Protein AF-A0A1C6C360-F1 (afdb_monomer)

Foldseek 3Di:
DDDDDDDDDDDPDPDPDPDDADDAWEWEADPQKTKTFDAPFFKKKKWFAAPVRHTDDIDMFGDDRRMTIDRHPPVRPPGWMWMATRPVRDIHTYDYDDDPDDDDDDDDDDDDDDDDDDDDPDDPDPPDDPDPLQFPLCVDPVCQQFWKWFWADWDWDADPNAIWIFTWTCGRLDTDTDTAHQQAAECWDFQVVPVRHRGGPVPDFGGWIWTWHADPSNNYTDHIHGFADDDLADQQPDPDDCDQQSRRGTIQDDDPPDATAARDFWPDADALAHKYKGKAWFPDQDPFWTWGGTSQQAPVGIYIFGEDQSAWEKEFESVVRRRIDTDTSVPDDADDDPVQADPRNGGDPPDDDWTKMWIFIDHSRHTRYIYIYGDNRD

Secondary structure (DSSP, 8-state):
--PPP-----------S----PPPEEEEEETTEEEEE-TT--EEEEEEE-TTS-EEEEEEEE-BTTEEEEE--GGGTTSEEEEEETTT--EEEEEEPP-------------PPPP-PPPP-PPP-------TTS-TT-SSHHHHHT-EEEEEEEEEEEETTEEEEEEEEEETTEEEEEEEETT-BBS---STTGGGTT-BGGG--TT-EEEEEE-TTSSSEEEEEEEE---SS-TTTSS----SS-TTTS-----SSS---EEPPTTPPPPTTSEEEEEEEEEEE-SSEEEEE-TT-BTTSEEEEE--TT-EEEEEEGGGTTEEEEE-GGG------GGGB-TTSBB-TTS-----EEEEEEETTEEEEEEEEE-TT-

Mean predicted aligned error: 16.75 Å

Structure (mmCIF, N/CA/C/O backbone):
data_AF-A0A1C6C360-F1
#
_entry.id   AF-A0A1C6C360-F1
#
loop_
_atom_site.group_PDB
_atom_site.id
_atom_site.type_symbol
_atom_site.label_atom_id
_atom_site.label_alt_id
_atom_site.label_comp_id
_atom_site.label_asym_id
_atom_site.label_entity_id
_atom_site.label_seq_id
_atom_site.pdbx_PDB_ins_code
_atom_site.Cartn_x
_atom_site.Cartn_y
_atom_site.Cartn_z
_atom_site.occupancy
_atom_site.B_iso_or_equiv
_atom_site.auth_seq_id
_atom_site.auth_comp_id
_atom_site.auth_asym_id
_atom_site.auth_atom_id
_atom_site.pdbx_PDB_model_num
ATOM 1 N N . MET A 1 1 ? -12.138 18.941 37.098 1.00 33.91 1 MET A N 1
ATOM 2 C CA . MET A 1 1 ? -11.218 17.928 37.664 1.00 33.91 1 MET A CA 1
ATOM 3 C C . MET A 1 1 ? -11.818 16.548 37.425 1.00 33.91 1 MET A C 1
ATOM 5 O O . MET A 1 1 ? -12.721 16.158 38.151 1.00 33.91 1 MET A O 1
ATOM 9 N N . LYS A 1 2 ? -11.411 15.853 36.357 1.00 26.45 2 LYS A N 1
ATOM 10 C CA . LYS A 1 2 ? -11.936 14.525 35.997 1.00 26.45 2 LYS A CA 1
ATOM 11 C C . LYS A 1 2 ? -10.769 13.562 35.793 1.00 26.45 2 LYS A C 1
ATOM 13 O O . LYS A 1 2 ? -9.754 13.923 35.205 1.00 26.45 2 LYS A O 1
ATOM 18 N N . LYS A 1 3 ? -10.905 12.396 36.421 1.00 27.36 3 LYS A N 1
ATOM 19 C CA . LYS A 1 3 ? -9.877 11.376 36.612 1.00 27.36 3 LYS A CA 1
ATOM 20 C C . LYS A 1 3 ? -9.583 10.643 35.300 1.00 27.36 3 LYS A C 1
ATOM 22 O O . LYS A 1 3 ? -10.490 10.328 34.541 1.00 27.36 3 LYS A O 1
ATOM 27 N N . LYS A 1 4 ? -8.289 10.403 35.104 1.00 28.84 4 LYS A N 1
ATOM 28 C CA . LYS A 1 4 ? -7.637 9.683 34.010 1.00 28.84 4 LYS A CA 1
ATOM 29 C C . LYS A 1 4 ? -8.070 8.213 33.987 1.00 28.84 4 LYS A C 1
ATOM 31 O O . LYS A 1 4 ? -8.071 7.574 35.037 1.00 28.84 4 LYS A O 1
ATOM 36 N N . ILE A 1 5 ? -8.356 7.686 32.801 1.00 27.94 5 ILE A N 1
ATOM 37 C CA . ILE A 1 5 ? -8.401 6.247 32.530 1.00 27.94 5 ILE A CA 1
ATOM 38 C C . ILE A 1 5 ? -7.098 5.915 31.801 1.00 27.94 5 ILE A C 1
ATOM 40 O O . ILE A 1 5 ? -6.815 6.475 30.748 1.00 27.94 5 ILE A O 1
ATOM 44 N N . ILE A 1 6 ? -6.275 5.070 32.419 1.00 30.28 6 ILE A N 1
ATOM 45 C CA . ILE A 1 6 ? -5.032 4.538 31.854 1.00 30.28 6 ILE A CA 1
ATOM 46 C C . ILE A 1 6 ? -5.375 3.142 31.331 1.00 30.28 6 ILE A C 1
ATOM 48 O O . ILE A 1 6 ? -5.663 2.250 32.129 1.00 30.28 6 ILE A O 1
ATOM 52 N N . ALA A 1 7 ? -5.379 2.968 30.010 1.00 25.70 7 ALA A N 1
ATOM 53 C CA . ALA A 1 7 ? -5.436 1.664 29.360 1.00 25.70 7 ALA A CA 1
ATOM 54 C C . ALA A 1 7 ? -3.995 1.187 29.124 1.00 25.70 7 ALA A C 1
ATOM 56 O O . ALA A 1 7 ? -3.229 1.835 28.415 1.00 25.70 7 ALA A O 1
ATOM 57 N N . ILE A 1 8 ? -3.608 0.096 29.785 1.00 26.88 8 ILE A N 1
ATOM 58 C CA . ILE A 1 8 ? -2.313 -0.566 29.606 1.00 26.88 8 ILE A CA 1
ATOM 59 C C . ILE A 1 8 ? -2.527 -1.677 28.576 1.00 26.88 8 ILE A C 1
ATOM 61 O O . ILE A 1 8 ? -3.134 -2.698 28.889 1.00 26.88 8 ILE A O 1
ATOM 65 N N . THR A 1 9 ? -2.047 -1.468 27.353 1.00 26.58 9 THR A N 1
ATOM 66 C CA . THR A 1 9 ? -1.969 -2.499 26.311 1.00 26.58 9 THR A CA 1
ATOM 67 C C . THR A 1 9 ? -0.642 -3.236 26.475 1.00 26.58 9 THR A C 1
ATOM 69 O O . THR A 1 9 ? 0.420 -2.626 26.355 1.00 26.58 9 THR A O 1
ATOM 72 N N . LEU A 1 10 ? -0.676 -4.535 26.777 1.00 24.75 10 LEU A N 1
ATOM 73 C CA . LEU A 1 10 ? 0.523 -5.374 26.832 1.00 24.75 10 LEU A CA 1
ATOM 74 C C . LEU A 1 10 ? 0.644 -6.168 25.545 1.00 24.75 10 LEU A C 1
ATOM 76 O O . LEU A 1 10 ? -0.085 -7.130 25.318 1.00 24.75 10 LEU A O 1
ATOM 80 N N . ALA A 1 11 ? 1.586 -5.740 24.714 1.00 28.45 11 ALA A N 1
ATOM 81 C CA . ALA A 1 11 ? 2.107 -6.532 23.621 1.00 28.45 11 ALA A CA 1
ATOM 82 C C . ALA A 1 11 ? 3.007 -7.633 24.203 1.00 28.45 11 ALA A C 1
ATOM 84 O O . ALA A 1 11 ? 4.053 -7.345 24.787 1.00 28.45 11 ALA A O 1
ATOM 85 N N . VAL A 1 12 ? 2.608 -8.893 24.040 1.00 26.02 12 VAL A N 1
ATOM 86 C CA . VAL A 1 12 ? 3.508 -10.036 24.206 1.00 26.02 12 VAL A CA 1
ATOM 87 C C . VAL A 1 12 ? 4.309 -10.153 22.911 1.00 26.02 12 VAL A C 1
ATOM 89 O O . VAL A 1 12 ? 3.869 -10.776 21.950 1.00 26.02 12 VAL A O 1
ATOM 92 N N . SER A 1 13 ? 5.467 -9.494 22.852 1.00 28.50 13 SER A N 1
ATOM 93 C CA . SER A 1 13 ? 6.458 -9.753 21.812 1.00 28.50 13 SER A CA 1
ATOM 94 C C . SER A 1 13 ? 7.176 -11.063 22.130 1.00 28.50 13 SER A C 1
ATOM 96 O O . SER A 1 13 ? 7.694 -11.264 23.230 1.00 28.50 13 SER A O 1
ATOM 98 N N . ALA A 1 14 ? 7.203 -11.977 21.160 1.00 29.33 14 ALA A N 1
ATOM 99 C CA . ALA A 1 14 ? 8.062 -13.148 21.203 1.00 29.33 14 ALA A CA 1
ATOM 100 C C . ALA A 1 14 ? 9.525 -12.680 21.137 1.00 29.33 14 ALA A C 1
ATOM 102 O O . ALA A 1 14 ? 10.072 -12.446 20.062 1.00 29.33 14 ALA A O 1
ATOM 103 N N . MET A 1 15 ? 10.163 -12.511 22.295 1.00 26.41 15 MET A N 1
ATOM 104 C CA . MET A 1 15 ? 11.615 -12.439 22.362 1.00 26.41 15 MET A CA 1
ATOM 105 C C . MET A 1 15 ? 12.161 -13.846 22.110 1.00 26.41 15 MET A C 1
ATOM 107 O O . MET A 1 15 ? 12.119 -14.701 22.992 1.00 26.41 15 MET A O 1
ATOM 111 N N . MET A 1 16 ? 12.711 -14.083 20.916 1.00 29.02 16 MET A N 1
ATOM 112 C CA . MET A 1 16 ? 13.796 -15.053 20.772 1.00 29.02 16 MET A CA 1
ATOM 113 C C . MET A 1 16 ? 15.040 -14.454 21.430 1.00 29.02 16 MET A C 1
ATOM 115 O O . MET A 1 16 ? 15.924 -13.899 20.788 1.00 29.02 16 MET A O 1
ATOM 119 N N . SER A 1 17 ? 15.082 -14.528 22.749 1.00 23.83 17 SER A N 1
ATOM 120 C CA . SER A 1 17 ? 16.317 -14.506 23.510 1.00 23.83 17 SER A CA 1
ATOM 121 C C . SER A 1 17 ? 16.295 -15.769 24.353 1.00 23.83 17 SER A C 1
ATOM 123 O O . SER A 1 17 ? 15.242 -16.234 24.779 1.00 23.83 17 SER A O 1
ATOM 125 N N . THR A 1 18 ? 17.445 -16.402 24.523 1.00 30.30 18 THR A N 1
ATOM 126 C CA . THR A 1 18 ? 17.616 -17.524 25.443 1.00 30.30 18 THR A CA 1
ATOM 127 C C . THR A 1 18 ? 17.291 -17.042 26.857 1.00 30.30 18 THR A C 1
ATOM 129 O O . THR A 1 18 ? 18.167 -16.541 27.561 1.00 30.30 18 THR A O 1
ATOM 132 N N . VAL A 1 19 ? 16.021 -17.124 27.250 1.00 28.88 19 VAL A N 1
ATOM 133 C CA . VAL A 1 19 ? 15.575 -16.808 28.603 1.00 28.88 19 VAL A CA 1
ATOM 134 C C . VAL A 1 19 ? 15.805 -18.063 29.428 1.00 28.88 19 VAL A C 1
ATOM 136 O O . VAL A 1 19 ? 15.285 -19.132 29.106 1.00 28.88 19 VAL A O 1
ATOM 139 N N . ALA A 1 20 ? 16.632 -17.950 30.464 1.00 27.23 20 ALA A N 1
ATOM 140 C CA . ALA A 1 20 ? 16.689 -18.948 31.519 1.00 27.23 20 ALA A CA 1
ATOM 141 C C . ALA A 1 20 ? 15.250 -19.279 31.945 1.00 27.23 20 ALA A C 1
ATOM 143 O O . ALA A 1 20 ? 14.464 -18.358 32.162 1.00 27.23 20 ALA A O 1
ATOM 144 N N . PHE A 1 21 ? 14.895 -20.566 31.993 1.00 31.64 21 PHE A N 1
ATOM 145 C CA . PHE A 1 21 ? 13.559 -21.009 32.388 1.00 31.64 21 PHE A CA 1
ATOM 146 C C . PHE A 1 21 ? 13.194 -20.372 33.735 1.00 31.64 21 PHE A C 1
ATOM 148 O O . PHE A 1 21 ? 13.764 -20.727 34.767 1.00 31.64 21 PHE A O 1
ATOM 155 N N . ALA A 1 22 ? 12.283 -19.398 33.706 1.00 45.50 22 ALA A N 1
ATOM 156 C CA . ALA A 1 22 ? 11.662 -18.860 34.903 1.00 45.50 22 ALA A CA 1
ATOM 157 C C . ALA A 1 22 ? 10.884 -19.994 35.588 1.00 45.50 22 ALA A C 1
ATOM 159 O O . ALA A 1 22 ? 10.289 -20.832 34.909 1.00 45.50 22 ALA A O 1
ATOM 160 N N . GLU A 1 23 ? 10.913 -20.035 36.922 1.00 60.59 23 GLU A N 1
ATOM 161 C CA . GLU A 1 23 ? 10.151 -20.999 37.725 1.00 60.59 23 GLU A CA 1
ATOM 162 C C . GLU A 1 23 ? 8.687 -21.048 37.266 1.00 60.59 23 GLU A C 1
ATOM 164 O O . GLU A 1 23 ? 8.033 -20.008 37.166 1.00 60.59 23 GLU A O 1
ATOM 169 N N . ASN A 1 24 ? 8.171 -22.248 36.982 1.00 76.19 24 ASN A N 1
ATOM 170 C CA . ASN A 1 24 ? 6.762 -22.431 36.641 1.00 76.19 24 ASN A CA 1
ATOM 171 C C . ASN A 1 24 ? 5.863 -21.989 37.806 1.00 76.19 24 ASN A C 1
ATOM 173 O O . ASN A 1 24 ? 6.217 -22.142 38.975 1.00 76.19 24 ASN A O 1
ATOM 177 N N . ILE A 1 25 ? 4.669 -21.483 37.490 1.00 81.62 25 ILE A N 1
ATOM 178 C CA . ILE A 1 25 ? 3.665 -21.174 38.513 1.00 81.62 25 ILE A CA 1
ATOM 179 C C . ILE A 1 25 ? 3.057 -22.490 38.991 1.00 81.62 25 ILE A C 1
ATOM 181 O O . ILE A 1 25 ? 2.528 -23.248 38.179 1.00 81.62 25 ILE A O 1
ATOM 185 N N . ASN A 1 26 ? 3.070 -22.725 40.302 1.00 81.94 26 ASN A N 1
ATOM 186 C CA . ASN A 1 26 ? 2.235 -23.752 40.918 1.00 81.94 26 ASN A CA 1
ATOM 187 C C . ASN A 1 26 ? 0.860 -23.150 41.195 1.00 81.94 26 ASN A C 1
ATOM 189 O O . ASN A 1 26 ? 0.739 -22.216 41.990 1.00 81.94 26 ASN A O 1
ATOM 193 N N . ALA A 1 27 ? -0.161 -23.666 40.522 1.00 83.75 27 ALA A N 1
ATOM 194 C CA . ALA A 1 27 ? -1.528 -23.190 40.661 1.00 83.75 27 ALA A CA 1
ATOM 195 C C . ALA A 1 27 ? -2.458 -24.305 41.138 1.00 83.75 27 ALA A C 1
ATOM 197 O O . ALA A 1 27 ? -2.252 -25.483 40.842 1.00 83.75 27 ALA A O 1
ATOM 198 N N . ASN A 1 28 ? -3.512 -23.909 41.844 1.00 82.38 28 ASN A N 1
ATOM 199 C CA . ASN A 1 28 ? -4.621 -24.779 42.204 1.00 82.38 28 ASN A CA 1
ATOM 200 C C . ASN A 1 28 ? -5.818 -24.486 41.293 1.00 82.38 28 ASN A C 1
ATOM 202 O O . ASN A 1 28 ? -6.042 -23.334 40.924 1.00 82.38 28 ASN A O 1
ATOM 206 N N . TYR A 1 29 ? -6.588 -25.509 40.934 1.00 82.69 29 TYR A N 1
ATOM 207 C CA . TYR A 1 29 ? -7.739 -25.374 40.048 1.00 82.69 29 TYR A CA 1
ATOM 208 C C . TYR A 1 29 ? -8.991 -25.957 40.710 1.00 82.69 29 TYR A C 1
ATOM 210 O O . TYR A 1 29 ? -9.235 -27.160 40.645 1.00 82.69 29 TYR A O 1
ATOM 218 N N . THR A 1 30 ? -9.832 -25.098 41.289 1.00 78.00 30 THR A N 1
ATOM 219 C CA . THR A 1 30 ? -11.061 -25.508 41.993 1.00 78.00 30 THR A CA 1
ATOM 220 C C . THR A 1 30 ? -12.264 -24.809 41.376 1.00 78.00 30 THR A C 1
ATOM 222 O O . THR A 1 30 ? -12.241 -23.600 41.192 1.00 78.00 30 THR A O 1
ATOM 225 N N . ASP A 1 31 ? -13.321 -25.551 41.035 1.00 74.50 31 ASP A N 1
ATOM 226 C CA . ASP A 1 31 ? -14.5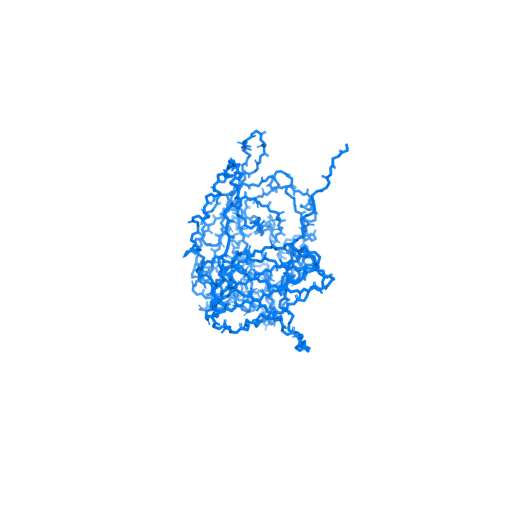88 -24.991 40.528 1.00 74.50 31 ASP A CA 1
ATOM 227 C C . ASP A 1 31 ? -14.456 -23.988 39.361 1.00 74.50 31 ASP A C 1
ATOM 229 O O . ASP A 1 31 ? -15.271 -23.082 39.205 1.00 74.50 31 ASP A O 1
ATOM 233 N N . ASN A 1 32 ? -13.484 -24.223 38.469 1.00 75.06 32 ASN A N 1
ATOM 234 C CA . ASN A 1 32 ? -13.145 -23.379 37.304 1.00 75.06 32 ASN A CA 1
ATOM 235 C C . ASN A 1 32 ? -12.357 -22.109 37.625 1.00 75.06 32 ASN A C 1
ATOM 237 O O . ASN A 1 32 ? -12.032 -21.333 36.733 1.00 75.06 32 ASN A O 1
ATOM 241 N N . VAL A 1 33 ? -11.957 -21.958 38.881 1.00 81.94 33 VAL A N 1
ATOM 242 C CA . VAL A 1 33 ? -11.078 -20.893 39.330 1.00 81.94 33 VAL A CA 1
ATOM 243 C C . VAL A 1 33 ? -9.649 -21.418 39.401 1.00 81.94 33 VAL A C 1
ATOM 245 O O . VAL A 1 33 ? -9.340 -22.323 40.178 1.00 81.94 33 VAL A O 1
ATOM 248 N N . LEU A 1 34 ? -8.778 -20.837 38.580 1.00 87.50 34 LEU A N 1
ATOM 249 C CA . LEU A 1 34 ? -7.336 -21.012 38.670 1.00 87.50 34 LEU A CA 1
ATOM 250 C C . LEU A 1 34 ? -6.779 -20.016 39.690 1.00 87.50 34 LEU A C 1
ATOM 252 O O . LEU A 1 34 ? -6.812 -18.804 39.464 1.00 87.50 34 LEU A O 1
ATOM 256 N N . SER A 1 35 ? -6.237 -20.538 40.784 1.00 87.75 35 SER A N 1
ATOM 257 C CA . SER A 1 35 ? -5.687 -19.757 41.888 1.00 87.75 35 SER A CA 1
ATOM 258 C C . SER A 1 35 ? -4.179 -19.928 41.979 1.00 87.75 35 SER A C 1
ATOM 260 O O . SER A 1 35 ? -3.679 -21.053 42.016 1.00 87.75 35 SER A O 1
ATOM 262 N N . PHE A 1 36 ? -3.447 -18.820 42.041 1.00 89.94 36 PHE A N 1
ATOM 263 C CA . PHE A 1 36 ? -1.994 -18.832 42.197 1.00 89.94 36 PHE A CA 1
ATOM 264 C C . PHE A 1 36 ? -1.493 -17.573 42.901 1.00 89.94 36 PHE A C 1
ATOM 266 O O . PHE A 1 36 ? -2.123 -16.516 42.845 1.00 89.94 36 PHE A O 1
ATOM 273 N N . GLU A 1 37 ? -0.334 -17.689 43.542 1.00 88.50 37 GLU A N 1
ATOM 274 C CA . GLU A 1 37 ? 0.309 -16.580 44.240 1.00 88.50 37 GLU A CA 1
ATOM 275 C C . GLU A 1 37 ? 1.500 -16.060 43.440 1.00 88.50 37 GLU A C 1
ATOM 277 O O . GLU A 1 37 ? 2.360 -16.823 43.003 1.00 88.50 37 GLU A O 1
ATOM 282 N N . GLN A 1 38 ? 1.585 -14.742 43.293 1.00 86.62 38 GLN A N 1
ATOM 283 C CA . GLN A 1 38 ? 2.778 -14.074 42.796 1.00 86.62 38 GLN A CA 1
ATOM 284 C C . GLN A 1 38 ? 2.936 -12.746 43.533 1.00 86.62 38 GLN A C 1
ATOM 286 O O . GLN A 1 38 ? 2.276 -11.750 43.236 1.00 86.62 38 GLN A O 1
ATOM 291 N N . LYS A 1 39 ? 3.830 -12.742 44.526 1.00 83.12 39 LYS A N 1
ATOM 292 C CA . LYS A 1 39 ? 4.158 -11.536 45.292 1.00 83.12 39 LYS A CA 1
ATOM 293 C C . LYS A 1 39 ? 4.744 -10.469 44.370 1.00 83.12 39 LYS A C 1
ATOM 295 O O . LYS A 1 39 ? 5.393 -10.787 43.376 1.00 83.12 39 LYS A O 1
ATOM 300 N N . ASP A 1 40 ? 4.481 -9.215 44.721 1.00 82.25 40 ASP A N 1
ATOM 301 C CA . ASP A 1 40 ? 4.881 -8.011 43.987 1.00 82.25 40 ASP A CA 1
ATOM 302 C C . ASP A 1 40 ? 4.222 -7.798 42.617 1.00 82.25 40 ASP A C 1
ATOM 304 O O . ASP A 1 40 ? 4.483 -6.764 41.997 1.00 82.25 40 ASP A O 1
ATOM 308 N N . GLU A 1 41 ? 3.321 -8.682 42.188 1.00 82.88 41 GLU A N 1
ATOM 309 C CA . GLU A 1 41 ? 2.474 -8.520 41.006 1.00 82.88 41 GLU A CA 1
ATOM 310 C C . GLU A 1 41 ? 1.053 -8.125 41.401 1.00 82.88 41 GLU A C 1
ATOM 312 O O . GLU A 1 41 ? 0.551 -8.518 42.449 1.00 82.88 41 GLU A O 1
ATOM 317 N N . ASN A 1 42 ? 0.405 -7.319 40.563 1.00 80.44 42 ASN A N 1
ATOM 318 C CA . ASN A 1 42 ? -0.942 -6.808 40.832 1.00 80.44 42 ASN A CA 1
ATOM 319 C C . ASN A 1 42 ? -1.931 -7.022 39.684 1.00 80.44 42 ASN A C 1
ATOM 321 O O . ASN A 1 42 ? -3.144 -6.952 39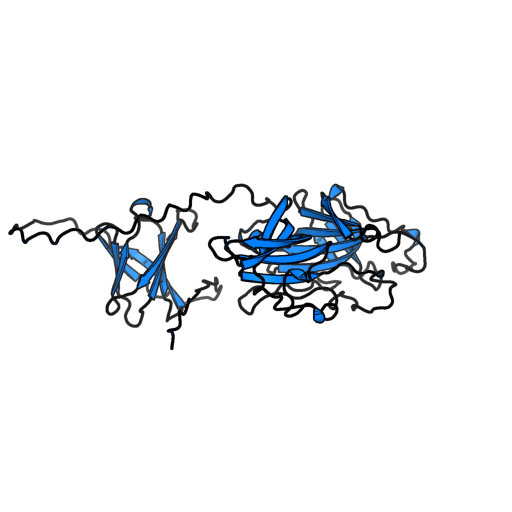.893 1.00 80.44 42 ASN A O 1
ATOM 325 N N . ILE A 1 43 ? -1.426 -7.261 38.474 1.00 82.62 43 ILE A N 1
ATOM 326 C CA . ILE A 1 43 ? -2.225 -7.539 37.286 1.00 82.62 43 ILE A CA 1
ATOM 327 C C . ILE A 1 43 ? -1.563 -8.694 36.536 1.00 82.62 43 ILE A C 1
ATOM 329 O O . ILE A 1 43 ? -0.350 -8.684 36.315 1.00 82.62 43 ILE A O 1
ATOM 333 N N . ALA A 1 44 ? -2.373 -9.657 36.114 1.00 84.50 44 ALA A N 1
ATOM 334 C CA . ALA A 1 44 ? -1.947 -10.782 35.302 1.00 84.50 44 ALA A CA 1
ATOM 335 C C . ALA A 1 44 ? -2.929 -11.005 34.149 1.00 84.50 44 ALA A C 1
ATOM 337 O O . ALA A 1 44 ? -4.137 -10.829 34.308 1.00 84.50 44 ALA A O 1
ATOM 338 N N . VAL A 1 45 ? -2.418 -11.413 32.993 1.00 87.62 45 VAL A N 1
ATOM 339 C CA . VAL A 1 45 ? -3.219 -11.875 31.857 1.00 87.62 45 VAL A CA 1
ATOM 340 C C . VAL A 1 45 ? -3.095 -13.390 31.793 1.00 87.62 45 VAL A C 1
ATOM 342 O O . VAL A 1 45 ? -2.003 -13.915 31.581 1.00 87.62 45 VAL A O 1
ATOM 345 N N . VAL A 1 46 ? -4.206 -14.095 31.987 1.00 88.19 46 VAL A N 1
ATOM 346 C CA . VAL A 1 46 ? -4.254 -15.562 31.944 1.00 88.19 46 VAL A CA 1
ATOM 347 C C . VAL A 1 46 ? -4.776 -15.977 30.579 1.00 88.19 46 VAL A C 1
ATOM 349 O O . VAL A 1 46 ? -5.853 -15.543 30.177 1.00 88.19 46 VAL A O 1
ATOM 352 N N . SER A 1 47 ? -3.994 -16.787 29.866 1.00 89.06 47 SER A N 1
ATOM 353 C CA . SER A 1 47 ? -4.272 -17.201 28.489 1.00 89.06 47 SER A CA 1
ATOM 354 C C . SER A 1 47 ? -4.245 -18.721 28.346 1.00 89.06 47 SER A C 1
ATOM 356 O O . SER A 1 47 ? -3.284 -19.354 28.789 1.00 89.06 47 SER A O 1
ATOM 358 N N . CYS A 1 48 ? -5.258 -19.295 27.695 1.00 85.94 48 CYS A N 1
ATOM 359 C CA . CYS A 1 48 ? -5.369 -20.732 27.429 1.00 85.94 48 CYS A CA 1
ATOM 360 C C . CYS A 1 48 ? -5.204 -21.024 25.934 1.00 85.94 48 CYS A C 1
ATOM 362 O O . CYS A 1 48 ? -5.745 -20.303 25.089 1.00 85.94 48 CYS A O 1
ATOM 364 N N . TYR A 1 49 ? -4.480 -22.097 25.628 1.00 82.94 49 TYR A N 1
ATOM 365 C CA . TYR A 1 49 ? -4.131 -22.517 24.277 1.00 82.94 49 TYR A CA 1
ATOM 366 C C . TYR A 1 49 ? -4.599 -23.951 24.017 1.00 82.94 49 TYR A C 1
ATOM 368 O O . TYR A 1 49 ? -4.470 -24.806 24.898 1.00 82.94 49 TYR A O 1
ATOM 376 N N . ASP A 1 50 ? -5.102 -24.217 22.811 1.00 79.38 50 ASP A N 1
ATOM 377 C CA . ASP A 1 50 ? -5.439 -25.576 22.378 1.00 79.38 50 ASP A CA 1
ATOM 378 C C . ASP A 1 50 ? -4.192 -26.449 22.127 1.00 79.38 50 ASP A C 1
ATOM 380 O O . ASP A 1 50 ? -3.046 -26.009 22.255 1.00 79.38 50 ASP A O 1
ATOM 384 N N . GLU A 1 51 ? -4.422 -27.711 21.757 1.00 79.75 51 GLU A N 1
ATOM 385 C CA . GLU A 1 51 ? -3.375 -28.700 21.465 1.00 79.75 51 GLU A CA 1
ATOM 386 C C . GLU A 1 51 ? -2.433 -28.278 20.322 1.00 79.75 51 GLU A C 1
ATOM 388 O O . GLU A 1 51 ? -1.284 -28.714 20.286 1.00 79.75 51 GLU A O 1
ATOM 393 N N . ASN A 1 52 ? -2.883 -27.394 19.422 1.00 74.00 52 ASN A N 1
ATOM 394 C CA . ASN A 1 52 ? -2.084 -26.860 18.316 1.00 74.00 52 ASN A CA 1
ATOM 395 C C . ASN A 1 52 ? -1.334 -25.570 18.698 1.00 74.00 52 ASN A C 1
ATOM 397 O O . ASN A 1 52 ? -0.636 -24.989 17.868 1.00 74.00 52 ASN A O 1
ATOM 401 N N . GLY A 1 53 ? -1.477 -25.098 19.941 1.00 73.38 53 GLY A N 1
ATOM 402 C CA . GLY A 1 53 ? -0.870 -23.862 20.423 1.00 73.38 53 GLY A CA 1
ATOM 403 C C . GLY A 1 53 ? -1.611 -22.590 20.003 1.00 73.38 53 GLY A C 1
ATOM 404 O O . GLY A 1 53 ? -1.049 -21.500 20.133 1.00 73.38 53 GLY A O 1
ATOM 405 N N . LYS A 1 54 ? -2.857 -22.686 19.521 1.00 71.44 54 LYS A N 1
ATOM 406 C CA . LYS A 1 54 ? -3.694 -21.525 19.192 1.00 71.44 54 LYS A CA 1
ATOM 407 C C . LYS A 1 54 ? -4.339 -20.966 20.457 1.00 71.44 54 LYS A C 1
ATOM 409 O O . LYS A 1 54 ? -4.837 -21.716 21.287 1.00 71.44 54 LYS A O 1
ATOM 414 N N . LEU A 1 55 ? -4.354 -19.640 20.594 1.00 74.00 55 LEU A N 1
ATOM 415 C CA . LEU A 1 55 ? -5.020 -18.957 21.704 1.00 74.00 55 LEU A CA 1
ATOM 416 C C . LEU A 1 55 ? -6.544 -19.133 21.605 1.00 74.00 55 LEU A C 1
ATOM 418 O O . LEU A 1 55 ? -7.146 -18.762 20.596 1.00 74.00 55 LEU A O 1
ATOM 422 N N . CYS A 1 56 ? -7.159 -19.652 22.665 1.00 76.88 56 CYS A N 1
ATOM 423 C CA . CYS A 1 56 ? -8.603 -19.897 22.735 1.00 76.88 56 CYS A CA 1
ATOM 424 C C . CYS A 1 56 ? -9.306 -19.014 23.771 1.00 76.88 56 CYS A C 1
ATOM 426 O O . CYS A 1 56 ? -10.468 -18.670 23.589 1.00 76.88 56 CYS A O 1
ATOM 428 N N . TYR A 1 57 ? -8.601 -18.614 24.830 1.00 83.31 57 TYR A N 1
ATOM 429 C CA . TYR A 1 57 ? -9.131 -17.758 25.890 1.00 83.31 57 TYR A CA 1
ATOM 430 C C . TYR A 1 57 ? -8.045 -16.827 26.415 1.00 83.31 57 TYR A C 1
ATOM 432 O O . TYR A 1 57 ? -6.896 -17.243 26.562 1.00 83.31 57 TYR A O 1
ATOM 440 N N . SER A 1 58 ? -8.403 -15.582 26.722 1.00 80.75 58 SER A N 1
ATOM 441 C CA . SER A 1 58 ? -7.521 -14.649 27.420 1.00 80.75 58 SER A CA 1
ATOM 442 C C . SER A 1 58 ? -8.339 -13.646 28.220 1.00 80.75 58 SER A C 1
ATOM 444 O O . SER A 1 58 ? -9.305 -13.084 27.705 1.00 80.75 58 SER A O 1
ATOM 446 N N . ASN A 1 59 ? -7.963 -13.419 29.476 1.00 80.00 59 ASN A N 1
ATOM 447 C CA . ASN A 1 59 ? -8.597 -12.407 30.313 1.00 80.00 59 ASN A CA 1
ATOM 448 C C . ASN A 1 59 ? -7.604 -11.827 31.330 1.00 80.00 59 ASN A C 1
ATOM 450 O O . ASN A 1 59 ? -6.606 -12.460 31.685 1.00 80.00 59 ASN A O 1
ATOM 454 N N . MET A 1 60 ? -7.876 -10.606 31.783 1.00 84.31 60 MET A N 1
ATOM 455 C CA . MET A 1 60 ? -7.047 -9.879 32.737 1.00 84.31 60 MET A CA 1
ATOM 456 C C . MET A 1 60 ? -7.628 -9.989 34.146 1.00 84.31 60 M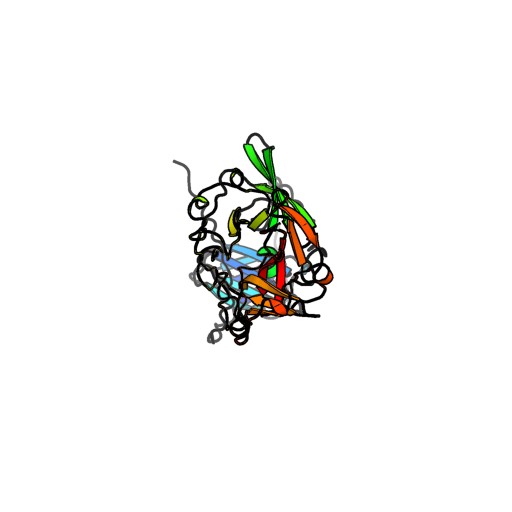ET A C 1
ATOM 458 O O . MET A 1 60 ? -8.803 -9.709 34.373 1.00 84.31 60 MET A O 1
ATOM 462 N N . TYR A 1 61 ? -6.767 -10.305 35.106 1.00 82.94 61 TYR A N 1
ATOM 463 C CA . TYR A 1 61 ? -7.109 -10.479 36.509 1.00 82.94 61 TYR A CA 1
ATOM 464 C C . TYR A 1 61 ? -6.268 -9.561 37.375 1.00 82.94 61 TYR A C 1
ATOM 466 O O . TYR A 1 61 ? -5.096 -9.301 37.095 1.00 82.94 61 TYR A O 1
ATOM 474 N N . LYS A 1 62 ? -6.886 -9.068 38.443 1.00 83.06 62 LYS A N 1
ATOM 475 C CA . LYS A 1 62 ? -6.205 -8.309 39.486 1.00 83.06 62 LYS A CA 1
ATOM 476 C C . LYS A 1 62 ? -6.019 -9.214 40.687 1.00 83.06 62 LYS A C 1
ATOM 478 O O . LYS A 1 62 ? -6.923 -9.979 41.009 1.00 83.06 62 LYS A O 1
ATOM 483 N N . SER A 1 63 ? -4.865 -9.119 41.329 1.00 86.56 63 SER A N 1
ATOM 484 C CA . SER A 1 63 ? -4.632 -9.853 42.567 1.00 86.56 63 SER A CA 1
ATOM 485 C C . SER A 1 63 ? -5.229 -9.131 43.769 1.00 86.56 63 SER A C 1
ATOM 487 O O . SER A 1 63 ? -5.215 -7.898 43.814 1.00 86.56 63 SER A O 1
ATOM 489 N N . GLU A 1 64 ? -5.572 -9.891 44.799 1.00 85.69 64 GLU A N 1
ATOM 490 C CA . GLU A 1 64 ? -5.743 -9.397 46.165 1.00 85.69 64 GLU A CA 1
ATOM 491 C C . GLU A 1 64 ? -4.530 -9.849 46.992 1.00 85.69 64 GLU A C 1
ATOM 493 O O . GLU A 1 64 ? -4.300 -11.043 47.177 1.00 85.69 64 GLU A O 1
ATOM 498 N N . ASP A 1 65 ? -3.690 -8.897 47.412 1.00 82.75 65 ASP A N 1
ATOM 499 C CA . ASP A 1 65 ? -2.452 -9.143 48.174 1.00 82.75 65 ASP A CA 1
ATOM 500 C C . ASP A 1 65 ? -1.488 -10.170 47.537 1.00 82.75 65 ASP A C 1
ATOM 502 O O . ASP A 1 65 ? -0.844 -10.963 48.222 1.00 82.75 65 ASP A O 1
ATOM 506 N N . GLY A 1 66 ? -1.368 -10.147 46.204 1.00 78.69 66 GLY A N 1
ATOM 507 C CA . GLY A 1 66 ? -0.521 -11.072 45.438 1.00 78.69 66 GLY A CA 1
ATOM 508 C C . GLY A 1 66 ? -1.175 -12.424 45.129 1.00 78.69 66 GLY A C 1
ATOM 509 O O . GLY A 1 66 ? -0.551 -13.254 44.470 1.00 78.69 66 GLY A O 1
ATOM 510 N N . ASN A 1 67 ? -2.427 -12.639 45.548 1.00 87.19 67 ASN A N 1
ATOM 511 C CA . ASN A 1 67 ? -3.222 -13.818 45.205 1.00 87.19 67 ASN A CA 1
ATOM 512 C C . ASN A 1 67 ? -4.096 -13.531 43.986 1.00 87.19 67 ASN A C 1
ATOM 514 O O . ASN A 1 67 ? -4.912 -12.609 44.003 1.00 87.19 67 ASN A O 1
ATOM 518 N N . PHE A 1 68 ? -3.950 -14.327 42.933 1.00 88.56 68 PHE A N 1
ATOM 519 C CA . PHE A 1 68 ? -4.784 -14.257 41.740 1.00 88.56 68 PHE A CA 1
ATOM 520 C C . PHE A 1 68 ? -5.863 -15.332 41.787 1.00 88.56 68 PHE A C 1
ATOM 522 O O . PHE A 1 68 ? -5.593 -16.473 42.150 1.00 88.56 68 PHE A O 1
ATOM 529 N N . SER A 1 69 ? -7.074 -14.952 41.383 1.00 88.88 69 SER A N 1
ATOM 530 C CA . SER A 1 69 ? -8.227 -15.835 41.222 1.00 88.88 69 SER A CA 1
ATOM 531 C C . SER A 1 69 ? -8.788 -15.615 39.821 1.00 88.88 69 SER A C 1
ATOM 533 O O . SER A 1 69 ? -9.334 -14.548 39.526 1.00 88.88 69 SER A O 1
ATOM 535 N N . ALA A 1 70 ? -8.562 -16.581 38.932 1.00 87.19 70 ALA A N 1
ATOM 536 C CA . ALA A 1 70 ? -8.939 -16.489 37.531 1.00 87.19 70 ALA A CA 1
ATOM 537 C C . ALA A 1 70 ? -10.083 -17.447 37.198 1.00 87.19 70 ALA A C 1
ATOM 539 O O . ALA A 1 70 ? -9.878 -18.655 37.147 1.00 87.19 70 ALA A O 1
ATOM 540 N N . ASP A 1 71 ? -11.275 -16.902 36.950 1.00 85.75 71 ASP A N 1
ATOM 541 C CA . ASP A 1 71 ? -12.445 -17.668 36.507 1.00 85.75 71 ASP A CA 1
ATOM 542 C C . ASP A 1 71 ? -12.289 -18.046 35.025 1.00 85.75 71 ASP A C 1
ATOM 544 O O . ASP A 1 71 ? -12.482 -17.239 34.108 1.00 85.75 71 ASP A O 1
ATOM 548 N N . ILE A 1 72 ? -11.833 -19.273 34.789 1.00 83.00 72 ILE A N 1
ATOM 549 C CA . ILE A 1 72 ? -11.591 -19.823 33.460 1.00 83.00 72 ILE A CA 1
ATOM 550 C C . ILE A 1 72 ? -12.842 -20.600 33.048 1.00 83.00 72 ILE A C 1
ATOM 552 O O . ILE A 1 72 ? -13.181 -21.577 33.709 1.00 83.00 72 ILE A O 1
ATOM 556 N N . PRO A 1 73 ? -13.515 -20.252 31.937 1.00 82.31 73 PRO A N 1
ATOM 557 C CA . PRO A 1 73 ? -14.683 -20.996 31.486 1.00 82.31 73 PRO A CA 1
ATOM 558 C C . PRO A 1 73 ? -14.412 -22.502 31.370 1.00 82.31 73 PRO A C 1
ATOM 560 O O . PRO A 1 73 ? -13.349 -22.924 30.914 1.00 82.31 73 PRO A O 1
ATOM 563 N N . LYS A 1 74 ? -15.407 -23.316 31.748 1.00 83.25 74 LYS A N 1
ATOM 564 C CA . LYS A 1 74 ? -15.322 -24.791 31.801 1.00 83.25 74 LYS A CA 1
ATOM 565 C C . LYS A 1 74 ? -14.772 -25.431 30.525 1.00 83.25 74 LYS A C 1
ATOM 567 O O . LYS A 1 74 ? -14.100 -26.452 30.604 1.00 83.25 74 LYS A O 1
ATOM 572 N N . GLU A 1 75 ? -15.064 -24.840 29.370 1.00 82.50 75 GLU A N 1
ATOM 573 C CA . GLU A 1 75 ? -14.611 -25.303 28.053 1.00 82.50 75 GLU A CA 1
ATOM 574 C C . GLU A 1 75 ? -13.094 -25.192 27.836 1.00 82.50 75 GLU A C 1
ATOM 576 O O . GLU A 1 75 ? -12.557 -25.928 27.015 1.00 82.50 75 GLU A O 1
ATOM 581 N N . TYR A 1 76 ? -12.395 -24.344 28.599 1.00 83.38 76 TYR A N 1
ATOM 582 C CA . TYR A 1 76 ? -10.936 -24.179 28.541 1.00 83.38 76 TYR A CA 1
ATOM 583 C C . TYR A 1 76 ? -10.209 -24.858 29.710 1.00 83.38 76 TYR A C 1
ATOM 585 O O . TYR A 1 76 ? -8.989 -24.738 29.850 1.00 83.38 76 TYR A O 1
ATOM 593 N N . LYS A 1 77 ? -10.937 -25.575 30.577 1.00 82.00 77 LYS A N 1
ATOM 594 C CA . LYS A 1 77 ? -10.343 -26.306 31.699 1.00 82.00 77 LYS A CA 1
ATOM 595 C C . LYS A 1 77 ? -9.378 -27.376 31.180 1.00 82.00 77 LYS A C 1
ATOM 597 O O . LYS A 1 77 ? -9.727 -28.165 30.309 1.00 82.00 77 LYS A O 1
ATOM 602 N N . GLY A 1 78 ? -8.175 -27.422 31.752 1.00 78.69 78 GLY A N 1
ATOM 603 C CA . GLY A 1 78 ? -7.142 -28.406 31.398 1.00 78.69 78 GLY A CA 1
ATOM 604 C C . GLY A 1 78 ? -6.336 -28.070 30.139 1.00 78.69 78 GLY A C 1
ATOM 605 O O . GLY A 1 78 ? -5.387 -28.781 29.826 1.00 78.69 78 GLY A O 1
ATOM 606 N N . MET A 1 79 ? -6.661 -26.978 29.440 1.00 85.62 79 MET A N 1
ATOM 607 C CA . MET A 1 79 ? -5.856 -26.492 28.320 1.00 85.62 79 MET A CA 1
ATOM 608 C C . MET A 1 79 ? -4.518 -25.913 28.791 1.00 85.62 79 MET A C 1
ATOM 610 O O . MET A 1 79 ? -4.385 -25.429 29.924 1.00 85.62 79 MET A O 1
ATOM 614 N N . LYS A 1 80 ? -3.523 -25.904 27.893 1.00 88.88 80 LYS A N 1
ATOM 615 C CA . LYS A 1 80 ? -2.211 -25.321 28.186 1.00 88.88 80 LYS A CA 1
ATOM 616 C C . LYS A 1 80 ? -2.391 -23.851 28.560 1.00 88.88 80 LYS A C 1
ATOM 618 O O . LYS A 1 80 ? -2.887 -23.064 27.759 1.00 88.88 80 LYS A O 1
ATOM 623 N N . THR A 1 81 ? -1.975 -23.478 29.768 1.00 90.62 81 THR A N 1
ATOM 624 C CA . THR A 1 81 ? -2.210 -22.136 30.314 1.00 90.62 81 THR A CA 1
ATOM 625 C C . THR A 1 81 ? -0.895 -21.402 30.551 1.00 90.62 81 THR A C 1
ATOM 627 O O . THR A 1 81 ? 0.048 -21.949 31.128 1.00 90.62 81 THR A O 1
ATOM 630 N N . LYS A 1 82 ? -0.835 -20.147 30.099 1.00 92.62 82 LYS A N 1
ATOM 631 C CA . LYS A 1 82 ? 0.278 -19.225 30.349 1.00 92.62 82 LYS A CA 1
ATOM 632 C C . LYS A 1 82 ? -0.236 -17.977 31.045 1.00 92.62 82 LYS A C 1
ATOM 634 O O . LYS A 1 82 ? -1.310 -17.474 30.709 1.00 92.62 82 LYS A O 1
ATOM 639 N N . VAL A 1 83 ? 0.557 -17.464 31.975 1.00 90.38 83 VAL A N 1
ATOM 640 C CA . VAL A 1 83 ? 0.269 -16.224 32.692 1.00 90.38 83 VAL A CA 1
ATOM 641 C C . VAL A 1 83 ? 1.323 -15.201 32.326 1.00 90.38 83 VAL A C 1
ATOM 643 O O . VAL A 1 83 ? 2.519 -15.473 32.419 1.00 90.38 83 VAL A O 1
ATOM 646 N N . TYR A 1 84 ? 0.867 -14.030 31.907 1.00 88.75 84 TYR A N 1
ATOM 647 C CA . TYR A 1 84 ? 1.719 -12.880 31.676 1.00 88.75 84 TYR A CA 1
ATOM 648 C C . TYR A 1 84 ? 1.513 -11.845 32.779 1.00 88.75 84 TYR A C 1
ATOM 650 O O . TYR A 1 84 ? 0.395 -11.373 32.997 1.00 88.75 84 TYR A O 1
ATOM 658 N N . PHE A 1 85 ? 2.590 -11.489 33.468 1.00 85.31 85 PHE A N 1
ATOM 659 C CA . PHE A 1 85 ? 2.574 -10.514 34.548 1.00 85.31 85 PHE A CA 1
ATOM 660 C C . PHE A 1 85 ? 2.884 -9.117 34.030 1.00 85.31 85 PHE A C 1
ATOM 662 O O . PHE A 1 85 ? 3.905 -8.879 33.387 1.00 85.31 85 PHE A O 1
ATOM 669 N N . VAL A 1 86 ? 1.998 -8.167 34.321 1.00 77.44 86 VAL A N 1
ATOM 670 C CA . VAL A 1 86 ? 2.058 -6.835 33.709 1.00 77.44 86 VAL A CA 1
ATOM 671 C C . VAL A 1 86 ? 3.242 -6.013 34.208 1.00 77.44 86 VAL A C 1
ATOM 673 O O . VAL A 1 86 ? 3.835 -5.260 33.432 1.00 77.44 86 VAL A O 1
ATOM 676 N N . LYS A 1 87 ? 3.583 -6.125 35.496 1.00 78.19 87 LYS A N 1
ATOM 677 C CA . LYS A 1 87 ? 4.615 -5.286 36.109 1.00 78.19 87 LYS A CA 1
ATOM 678 C C . LYS A 1 87 ? 6.014 -5.788 35.758 1.00 78.19 87 LYS A C 1
ATOM 680 O O . LYS A 1 87 ? 6.825 -4.996 35.282 1.00 78.19 87 LYS A O 1
ATOM 685 N N . SER A 1 88 ? 6.289 -7.075 35.965 1.00 80.69 88 SER A N 1
ATOM 686 C CA . SER A 1 88 ? 7.578 -7.695 35.614 1.00 80.69 88 SER A CA 1
ATOM 687 C C . SER A 1 88 ? 7.765 -7.930 34.117 1.00 80.69 88 SER A C 1
ATOM 689 O O . SER A 1 88 ? 8.903 -8.035 33.667 1.00 80.69 88 SER A O 1
ATOM 691 N N . LYS A 1 89 ? 6.677 -7.970 33.334 1.00 81.75 89 LYS A N 1
ATOM 692 C CA . LYS A 1 89 ? 6.672 -8.377 31.918 1.00 81.75 89 LYS A CA 1
ATOM 693 C C . LYS A 1 89 ? 7.133 -9.826 31.706 1.00 81.75 89 LYS A C 1
ATOM 695 O O . LYS A 1 89 ? 7.592 -10.165 30.616 1.00 81.75 89 LYS A O 1
ATOM 700 N N . GLU A 1 90 ? 7.007 -10.676 32.722 1.00 80.75 90 GLU A N 1
ATOM 701 C CA . GLU A 1 90 ? 7.352 -12.096 32.644 1.00 80.75 90 GLU A CA 1
ATOM 702 C C . GLU A 1 90 ? 6.185 -12.943 32.127 1.00 80.75 90 GLU A C 1
ATOM 704 O O . GLU A 1 90 ? 5.021 -12.688 32.440 1.00 80.75 90 GLU A O 1
ATOM 709 N N . ILE A 1 91 ? 6.511 -13.993 31.369 1.00 86.94 91 ILE A N 1
ATOM 710 C CA . ILE A 1 91 ? 5.579 -15.061 30.994 1.00 86.94 91 ILE A CA 1
ATOM 711 C C . ILE A 1 91 ? 5.987 -16.311 31.761 1.00 86.94 91 ILE A C 1
ATOM 713 O O . ILE A 1 91 ? 7.139 -16.735 31.672 1.00 86.94 91 ILE A O 1
ATOM 717 N N . LYS A 1 92 ? 5.036 -16.931 32.454 1.00 86.19 92 LYS A N 1
ATOM 718 C CA . LYS A 1 92 ? 5.245 -18.214 33.130 1.00 86.19 92 LYS A CA 1
ATOM 719 C C . LYS A 1 92 ? 4.214 -19.236 32.670 1.00 86.19 92 LYS A C 1
ATOM 721 O O . LYS A 1 92 ? 3.057 -18.894 32.405 1.00 86.19 92 LYS A O 1
ATOM 726 N N . GLU A 1 93 ? 4.637 -20.492 32.555 1.00 88.19 93 GLU A N 1
ATOM 727 C CA . GLU A 1 93 ? 3.717 -21.608 32.330 1.00 88.19 93 GLU A CA 1
ATOM 728 C C . GLU A 1 93 ? 3.112 -22.062 33.664 1.00 88.19 93 GLU A C 1
ATOM 730 O O . GLU A 1 93 ? 3.745 -21.974 34.722 1.00 88.19 93 GLU A O 1
ATOM 735 N N . VAL A 1 94 ? 1.857 -22.507 33.613 1.00 85.88 94 VAL A N 1
ATOM 736 C CA . VAL A 1 94 ? 1.131 -22.995 34.786 1.00 85.88 94 VAL A CA 1
ATOM 737 C C . VAL A 1 94 ? 1.300 -24.502 34.904 1.00 85.88 94 VAL A C 1
ATOM 739 O O . VAL A 1 94 ? 0.967 -25.243 33.981 1.00 85.88 94 VAL A O 1
ATOM 742 N N . SER A 1 95 ? 1.757 -24.944 36.071 1.00 81.12 95 SER A N 1
ATOM 743 C CA . SER A 1 95 ? 1.706 -26.338 36.508 1.00 81.12 95 SER A CA 1
ATOM 744 C C . SER A 1 95 ? 0.534 -26.468 37.478 1.00 81.12 95 SER A C 1
ATOM 746 O O . SER A 1 95 ? 0.521 -25.816 38.524 1.00 81.12 95 SER A O 1
ATOM 748 N N . VAL A 1 96 ? -0.465 -27.279 37.132 1.00 74.38 96 VAL A N 1
ATOM 749 C CA . VAL A 1 96 ? -1.552 -27.620 38.058 1.00 74.38 96 VAL A CA 1
ATOM 750 C C . VAL A 1 96 ? -1.137 -28.893 38.782 1.00 74.38 96 VAL A C 1
ATOM 752 O O . VAL A 1 96 ? -0.838 -29.897 38.142 1.00 74.38 96 VAL A O 1
ATOM 755 N N . SER A 1 97 ? -1.060 -28.850 40.108 1.00 58.53 97 SER A N 1
ATOM 756 C CA . SER A 1 97 ? -0.855 -30.057 40.910 1.00 58.53 97 SER A CA 1
ATOM 757 C C . SER A 1 97 ? -2.134 -30.896 40.885 1.00 58.53 97 SER A C 1
ATOM 759 O O . SER A 1 97 ? -3.170 -30.406 41.330 1.00 58.53 97 SER A O 1
ATOM 761 N N . ASP A 1 98 ? -2.058 -32.120 40.355 1.00 42.41 98 ASP A N 1
ATOM 762 C CA . ASP A 1 98 ? -3.185 -33.058 40.268 1.00 42.41 98 ASP A CA 1
ATOM 763 C C . ASP A 1 98 ? -3.905 -33.262 41.616 1.00 42.41 98 ASP A C 1
ATOM 765 O O . ASP A 1 98 ? -3.286 -33.303 42.684 1.00 42.41 98 ASP A O 1
ATOM 769 N N . ASP A 1 99 ? -5.230 -33.412 41.523 1.00 36.34 99 ASP A N 1
ATOM 770 C CA . ASP A 1 99 ? -6.203 -33.626 42.598 1.00 36.34 99 ASP A CA 1
ATOM 771 C C . ASP A 1 99 ? -5.717 -34.578 43.711 1.00 36.34 99 ASP A C 1
ATOM 773 O O . ASP A 1 99 ? -5.579 -35.791 43.522 1.00 36.34 99 ASP A O 1
ATOM 777 N N . VAL A 1 100 ? -5.595 -34.060 44.939 1.00 31.94 100 VAL A N 1
ATOM 778 C CA . VAL A 1 100 ? -5.695 -34.902 46.138 1.00 31.94 100 VAL A CA 1
ATOM 779 C C . VAL A 1 100 ? -7.172 -35.249 46.329 1.00 31.94 100 VAL A C 1
ATOM 781 O O . VAL A 1 100 ? -7.994 -34.412 46.697 1.00 31.94 100 VAL A O 1
ATOM 784 N N . GLN A 1 101 ? -7.487 -36.514 46.060 1.00 28.33 101 GLN A N 1
ATOM 785 C CA . GLN A 1 101 ? -8.777 -37.178 46.254 1.00 28.33 101 GLN A CA 1
ATOM 786 C C . GLN A 1 101 ? -9.475 -36.781 47.584 1.00 28.33 101 GLN A C 1
ATOM 788 O O . GLN A 1 101 ? -8.827 -36.744 48.637 1.00 28.33 101 GLN A O 1
ATOM 793 N N . PRO A 1 102 ? -10.802 -36.535 47.590 1.00 34.19 102 PRO A N 1
ATOM 794 C CA . PRO A 1 102 ? -11.499 -35.974 48.743 1.00 34.19 102 PRO A CA 1
ATOM 795 C C . PRO A 1 102 ? -11.614 -36.988 49.884 1.00 34.19 102 PRO A C 1
ATOM 797 O O . PRO A 1 102 ? -12.051 -38.122 49.683 1.00 34.19 102 PRO A O 1
ATOM 800 N N . THR A 1 103 ? -11.297 -36.559 51.107 1.00 26.95 103 THR A N 1
ATOM 801 C CA . THR A 1 103 ? -11.615 -37.315 52.326 1.00 26.95 103 THR A CA 1
ATOM 802 C C . THR A 1 103 ? -12.545 -36.496 53.221 1.00 26.95 103 THR A C 1
ATOM 804 O O . THR A 1 103 ? -12.154 -35.467 53.755 1.00 26.95 103 THR A O 1
ATOM 807 N N . ALA A 1 104 ? -13.774 -37.007 53.342 1.00 31.69 104 ALA A N 1
ATOM 808 C CA . ALA A 1 104 ? -14.803 -36.800 54.366 1.00 31.69 104 ALA A CA 1
ATOM 809 C C . ALA A 1 104 ? -15.184 -35.369 54.818 1.00 31.69 104 ALA A C 1
ATOM 811 O O . ALA A 1 104 ? -14.463 -34.662 55.514 1.00 31.69 104 ALA A O 1
ATOM 812 N N . THR A 1 105 ? -16.448 -35.045 54.536 1.00 35.81 105 THR A N 1
ATOM 813 C CA . THR A 1 105 ? -17.281 -33.999 55.146 1.00 35.81 105 THR A CA 1
ATOM 814 C C . THR A 1 105 ? -17.276 -34.062 56.683 1.00 35.81 105 THR A C 1
ATOM 816 O O . THR A 1 105 ? -17.355 -35.153 57.252 1.00 35.81 105 THR A O 1
ATOM 819 N N . PRO A 1 106 ? -17.385 -32.904 57.358 1.00 29.88 106 PRO A N 1
ATOM 820 C CA . PRO A 1 106 ? -18.460 -32.785 58.337 1.00 29.88 106 PRO A CA 1
ATOM 821 C C . PRO A 1 106 ? -19.334 -31.545 58.111 1.00 29.88 106 PRO A C 1
ATOM 823 O O . PRO A 1 106 ? -18.895 -30.463 57.737 1.00 29.88 106 PRO A O 1
ATOM 826 N N .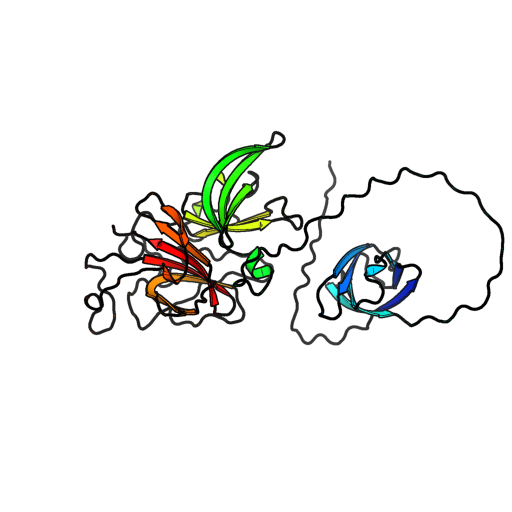 SER A 1 107 ? -20.622 -31.781 58.333 1.00 35.50 107 SER A N 1
ATOM 827 C CA . SER A 1 107 ? -21.746 -30.851 58.324 1.00 35.50 107 SER A CA 1
ATOM 828 C C . SER A 1 107 ? -21.620 -29.780 59.409 1.00 35.50 107 SER A C 1
ATOM 830 O O . SER A 1 107 ? -21.354 -30.160 60.545 1.00 35.50 107 SER A O 1
ATOM 832 N N . VAL A 1 108 ? -21.983 -28.521 59.110 1.00 29.11 108 VAL A N 1
ATOM 833 C CA . VAL A 1 108 ? -22.901 -27.716 59.951 1.00 29.11 108 VAL A CA 1
ATOM 834 C C . VAL A 1 108 ? -23.446 -26.449 59.253 1.00 29.11 108 VAL A C 1
ATOM 836 O O . VAL A 1 108 ? -22.692 -25.586 58.822 1.00 29.11 108 VAL A O 1
ATOM 839 N N . THR A 1 109 ? -24.784 -26.370 59.268 1.00 29.61 109 THR A N 1
ATOM 840 C CA . THR A 1 109 ? -25.693 -25.233 59.566 1.00 29.61 109 THR A CA 1
ATOM 841 C C . THR A 1 109 ? -25.812 -24.025 58.603 1.00 29.61 109 THR A C 1
ATOM 843 O O . THR A 1 109 ? -24.841 -23.312 58.367 1.00 29.61 109 THR A O 1
ATOM 846 N N . PRO A 1 110 ? -27.037 -23.712 58.110 1.00 33.38 110 PRO A N 1
ATOM 847 C CA . PRO A 1 110 ? -27.283 -22.659 57.122 1.00 33.38 110 PRO A CA 1
ATOM 848 C C . PRO A 1 110 ? -27.284 -21.256 57.745 1.00 33.38 110 PRO A C 1
ATOM 850 O O . PRO A 1 110 ? -27.905 -21.026 58.781 1.00 33.38 110 PRO A O 1
ATOM 853 N N . THR A 1 111 ? -26.638 -20.300 57.072 1.00 31.30 111 THR A N 1
ATOM 854 C CA . THR A 1 111 ? -26.729 -18.862 57.377 1.00 31.30 111 THR A CA 1
ATOM 855 C C . THR A 1 111 ? -27.267 -18.110 56.158 1.00 31.30 111 THR A C 1
ATOM 857 O O . THR A 1 111 ? -27.020 -18.496 55.019 1.00 31.30 111 THR A O 1
ATOM 860 N N . ALA A 1 112 ? -28.087 -17.097 56.436 1.00 31.94 112 ALA A N 1
ATOM 861 C CA . ALA A 1 112 ? -29.068 -16.482 55.551 1.00 31.94 112 ALA A CA 1
ATOM 862 C C . ALA A 1 112 ? -28.521 -15.876 54.245 1.00 31.94 112 ALA A C 1
ATOM 864 O O . ALA A 1 112 ? -27.518 -15.167 54.221 1.00 31.94 112 ALA A O 1
ATOM 865 N N . THR A 1 113 ? -29.293 -16.109 53.185 1.00 31.20 113 THR A N 1
ATOM 866 C CA . THR A 1 113 ? -29.217 -15.521 51.847 1.00 31.20 113 THR A CA 1
ATOM 867 C C . THR A 1 113 ? -29.299 -13.987 51.885 1.00 31.20 113 THR A C 1
ATOM 869 O O . THR A 1 113 ? -30.327 -13.456 52.315 1.00 31.20 113 THR A O 1
ATOM 872 N N . PRO A 1 114 ? -28.295 -13.244 51.385 1.00 32.19 114 PRO A N 1
ATOM 873 C CA . PRO A 1 114 ? -28.488 -11.861 50.984 1.00 32.19 114 PRO A CA 1
ATOM 874 C C . PRO A 1 114 ? -29.202 -11.793 49.625 1.00 32.19 114 PRO A C 1
ATOM 876 O O . PRO A 1 114 ? -28.950 -12.587 48.720 1.00 32.19 114 PRO A O 1
ATOM 879 N N . SER A 1 115 ? -30.128 -10.840 49.525 1.00 32.94 115 SER A N 1
ATOM 880 C CA . SER A 1 115 ? -30.973 -10.566 48.359 1.00 32.94 115 SER A CA 1
ATOM 881 C C . SER A 1 115 ? -30.164 -10.316 47.084 1.00 32.94 115 SER A C 1
ATOM 883 O O . SER A 1 115 ? -29.118 -9.670 47.120 1.00 32.94 115 SER A O 1
ATOM 885 N N . ALA A 1 116 ? -30.691 -10.793 45.956 1.00 30.70 116 ALA A N 1
ATOM 886 C CA . ALA A 1 116 ? -30.115 -10.634 44.628 1.00 30.70 116 ALA A CA 1
ATOM 887 C C . ALA A 1 116 ? -29.980 -9.152 44.239 1.00 30.70 116 ALA A C 1
ATOM 889 O O . ALA A 1 116 ? -30.977 -8.453 44.063 1.00 30.70 116 ALA A O 1
ATOM 890 N N . THR A 1 117 ? -28.745 -8.692 44.058 1.00 34.06 117 THR A N 1
ATOM 891 C CA . THR A 1 117 ? -28.455 -7.504 43.252 1.00 34.06 117 THR A CA 1
ATOM 892 C C . THR A 1 117 ? -28.672 -7.872 41.787 1.00 34.06 117 THR A C 1
ATOM 894 O O . THR A 1 117 ? -28.214 -8.927 41.343 1.00 34.06 117 THR A O 1
ATOM 897 N N . GLU A 1 118 ? -29.393 -7.027 41.049 1.00 33.88 118 GLU A N 1
ATOM 898 C CA . GLU A 1 118 ? -29.668 -7.219 39.626 1.00 33.88 118 GLU A CA 1
ATOM 899 C C . GLU A 1 118 ? -28.378 -7.511 38.849 1.00 33.88 118 GLU A C 1
ATOM 901 O O . GLU A 1 118 ? -27.423 -6.733 38.833 1.00 33.88 118 GLU A O 1
ATOM 906 N N . LYS A 1 119 ? -28.372 -8.687 38.221 1.00 35.00 119 LYS A N 1
ATOM 907 C CA . LYS A 1 119 ? -27.362 -9.158 37.280 1.00 35.00 119 LYS A CA 1
ATOM 908 C C . LYS A 1 119 ? -27.185 -8.098 36.181 1.00 35.00 119 LYS A C 1
ATOM 910 O O . LYS A 1 119 ? -28.173 -7.806 35.504 1.00 35.00 119 LYS A O 1
ATOM 915 N N . PRO A 1 120 ? -25.979 -7.551 35.939 1.00 31.92 120 PRO A N 1
ATOM 916 C CA . PRO A 1 120 ? -25.749 -6.789 34.722 1.00 31.92 120 PRO A CA 1
ATOM 917 C C . PRO A 1 120 ? -26.063 -7.703 33.537 1.00 31.92 120 PRO A C 1
ATOM 919 O O . PRO A 1 120 ? -25.595 -8.845 33.476 1.00 31.92 120 PRO A O 1
ATOM 922 N N . SER A 1 121 ? -26.937 -7.220 32.652 1.00 33.72 121 SER A N 1
ATOM 923 C CA . SER A 1 121 ? -27.313 -7.905 31.419 1.00 33.72 121 SER A CA 1
ATOM 924 C C . SER A 1 121 ? -26.055 -8.435 30.745 1.00 33.72 121 SER A C 1
ATOM 926 O O . SER A 1 121 ? -25.101 -7.683 30.548 1.00 33.72 121 SER A O 1
ATOM 928 N N . ALA A 1 122 ? -26.049 -9.735 30.440 1.00 30.25 122 ALA A N 1
ATOM 929 C CA . ALA A 1 122 ? -24.949 -10.376 29.744 1.00 30.25 122 ALA A CA 1
ATOM 930 C C . ALA A 1 122 ? -24.642 -9.569 28.481 1.00 30.25 122 ALA A C 1
ATOM 932 O O . ALA A 1 122 ? -25.514 -9.401 27.625 1.00 30.25 122 ALA A O 1
ATOM 933 N N . THR A 1 123 ? -23.419 -9.050 28.389 1.00 34.34 123 THR A N 1
ATOM 934 C CA . THR A 1 123 ? -22.887 -8.548 27.130 1.00 34.34 123 THR A CA 1
ATOM 935 C C . THR A 1 123 ? -23.007 -9.693 26.137 1.00 34.34 123 THR A C 1
ATOM 937 O O . THR A 1 123 ? -22.516 -10.796 26.388 1.00 34.34 123 THR A O 1
ATOM 940 N N . THR A 1 124 ? -23.745 -9.455 25.059 1.00 29.00 124 THR A N 1
ATOM 941 C CA . THR A 1 124 ? -23.894 -10.398 23.959 1.00 29.00 124 THR A CA 1
ATOM 942 C C . THR A 1 124 ? -22.515 -10.882 23.532 1.00 29.00 124 THR A C 1
ATOM 944 O O . THR A 1 124 ? -21.624 -10.072 23.276 1.00 29.00 124 THR A O 1
ATOM 947 N N . VAL A 1 125 ? -22.359 -12.206 23.492 1.00 31.03 125 VAL A N 1
ATOM 948 C CA . VAL A 1 125 ? -21.211 -12.905 22.909 1.00 31.03 125 VAL A CA 1
ATOM 949 C C . VAL A 1 125 ? -20.838 -12.220 21.587 1.00 31.03 125 VAL A C 1
ATOM 951 O O . VAL A 1 125 ? -21.742 -11.988 20.781 1.00 31.03 125 VAL A O 1
ATOM 954 N N . PRO A 1 126 ? -19.557 -11.900 21.326 1.00 29.91 126 PRO A N 1
ATOM 955 C CA . PRO A 1 126 ? -19.122 -11.539 19.985 1.00 29.91 126 PRO A CA 1
ATOM 956 C C . PRO A 1 126 ? -19.461 -12.705 19.049 1.00 29.91 126 PRO A C 1
ATOM 958 O O . PRO A 1 126 ? -18.832 -13.757 19.083 1.00 29.91 126 PRO A O 1
ATOM 961 N N . THR A 1 127 ? -20.510 -12.555 18.245 1.00 28.19 127 THR A N 1
ATOM 962 C CA . THR A 1 127 ? -20.969 -13.575 17.288 1.00 28.19 127 THR A CA 1
ATOM 963 C C . THR A 1 127 ? -20.100 -13.653 16.036 1.00 28.19 127 THR A C 1
ATOM 965 O O . THR A 1 127 ? -20.405 -14.409 15.115 1.00 28.19 127 THR A O 1
ATOM 968 N N . THR A 1 128 ? -19.005 -12.904 15.966 1.00 32.59 128 THR A N 1
ATOM 969 C CA . THR A 1 128 ? -18.078 -12.973 14.844 1.00 32.59 128 THR A CA 1
ATOM 970 C C . THR A 1 128 ? -17.097 -14.123 15.050 1.00 32.59 128 THR A C 1
ATOM 972 O O . THR A 1 128 ? -16.007 -13.990 15.598 1.00 32.59 128 THR A O 1
ATOM 975 N N . LYS A 1 129 ? -17.513 -15.291 14.552 1.00 28.25 129 LYS A N 1
ATOM 976 C CA . LYS A 1 129 ? -16.622 -16.330 14.018 1.00 28.25 129 LYS A CA 1
ATOM 977 C C . LYS A 1 129 ? -15.412 -15.659 13.323 1.00 28.25 129 LYS A C 1
ATOM 979 O O . LYS A 1 129 ? -15.652 -14.711 12.572 1.00 28.25 129 LYS A O 1
ATOM 984 N N . PRO A 1 130 ? -14.156 -16.124 13.505 1.00 30.31 130 PRO A N 1
ATOM 985 C CA . PRO A 1 130 ? -13.033 -15.642 12.700 1.00 30.31 130 PRO A CA 1
ATOM 986 C C . PRO A 1 130 ? -13.420 -15.810 11.236 1.00 30.31 130 PRO A C 1
ATOM 988 O O . PRO A 1 130 ? -13.780 -16.923 10.833 1.00 30.31 130 PRO A O 1
ATOM 991 N N . SER A 1 131 ? -13.476 -14.712 10.485 1.00 38.12 131 SER A N 1
ATOM 992 C CA . SER A 1 131 ? -14.013 -14.804 9.140 1.00 38.12 131 SER A CA 1
ATOM 993 C C . SER A 1 131 ? -13.127 -15.718 8.297 1.00 38.12 131 SER A C 1
ATOM 995 O O . SER A 1 131 ? -11.905 -15.612 8.325 1.00 38.12 131 SER A O 1
ATOM 997 N N . ALA A 1 132 ? -13.752 -16.594 7.515 1.00 43.09 132 ALA A N 1
ATOM 998 C CA . ALA A 1 132 ? -13.092 -17.348 6.454 1.00 43.09 132 ALA A CA 1
ATOM 999 C C . ALA A 1 132 ? -12.739 -16.450 5.241 1.00 43.09 132 ALA A C 1
ATOM 1001 O O . ALA A 1 132 ? -12.549 -16.957 4.143 1.00 43.09 132 ALA A O 1
ATOM 1002 N N . ASP A 1 133 ? -12.704 -15.127 5.438 1.00 63.22 133 ASP A N 1
ATOM 1003 C CA . ASP A 1 133 ? -12.611 -14.097 4.401 1.00 63.22 133 ASP A CA 1
ATOM 1004 C C . ASP A 1 133 ? -11.220 -13.486 4.231 1.00 63.22 133 ASP A C 1
ATOM 1006 O O . ASP A 1 133 ? -11.061 -12.642 3.349 1.00 63.22 133 ASP A O 1
ATOM 1010 N N . THR A 1 134 ? -10.240 -13.852 5.064 1.00 72.88 134 THR A N 1
ATOM 1011 C CA . THR A 1 134 ? -8.870 -13.349 4.916 1.00 72.88 134 THR A CA 1
ATOM 1012 C C . THR A 1 134 ? -8.212 -14.010 3.699 1.00 72.88 134 THR A C 1
ATOM 1014 O O . THR A 1 134 ? -8.189 -15.242 3.637 1.00 72.88 134 THR A O 1
ATOM 1017 N N . PRO A 1 135 ? -7.688 -13.229 2.736 1.00 83.75 135 PRO A N 1
ATOM 1018 C CA . PRO A 1 135 ? -6.995 -13.766 1.568 1.00 83.75 135 PRO A CA 1
ATOM 1019 C C . PRO A 1 135 ? -5.881 -14.752 1.929 1.00 83.75 135 PRO A C 1
ATOM 1021 O O . PRO A 1 135 ? -5.131 -14.527 2.878 1.00 83.75 135 PRO A O 1
ATOM 1024 N N . SER A 1 136 ? -5.745 -15.828 1.146 1.00 87.19 136 SER A N 1
ATOM 1025 C CA . SER A 1 136 ? -4.760 -16.896 1.384 1.00 87.19 136 SER A CA 1
ATOM 1026 C C . SER A 1 136 ? -3.308 -16.437 1.280 1.00 87.19 136 SER A C 1
ATOM 1028 O O . SER A 1 136 ? -2.431 -17.083 1.850 1.00 87.19 136 SER A O 1
ATOM 1030 N N . ILE A 1 137 ? -3.066 -15.319 0.592 1.00 89.88 137 ILE A N 1
ATOM 1031 C CA . ILE A 1 137 ? -1.745 -14.707 0.469 1.00 89.88 137 ILE A CA 1
ATOM 1032 C C . ILE A 1 137 ? -1.214 -14.174 1.809 1.00 89.88 137 ILE A C 1
ATOM 1034 O O . ILE A 1 137 ? -0.004 -14.057 1.993 1.00 89.88 137 ILE A O 1
ATOM 1038 N N . TYR A 1 138 ? -2.102 -13.884 2.763 1.00 85.69 138 TYR A N 1
ATOM 1039 C CA . TYR A 1 138 ? -1.730 -13.485 4.115 1.00 85.69 138 TYR A CA 1
ATOM 1040 C C . TYR A 1 138 ? -1.531 -14.729 4.983 1.00 85.69 138 TYR A C 1
ATOM 1042 O O . TYR A 1 138 ? -2.479 -15.285 5.541 1.00 85.69 138 TYR A O 1
ATOM 1050 N N . GLU A 1 139 ? -0.281 -15.170 5.103 1.00 81.06 139 GLU A N 1
ATOM 1051 C CA . GLU A 1 139 ? 0.066 -16.374 5.864 1.00 81.06 139 GLU A CA 1
ATOM 1052 C C . GLU A 1 139 ? -0.181 -16.195 7.371 1.00 81.06 139 GLU A C 1
ATOM 1054 O O . GLU A 1 139 ? -0.538 -17.149 8.071 1.00 81.06 139 GLU A O 1
ATOM 1059 N N . LYS A 1 140 ? -0.035 -14.966 7.885 1.00 77.44 140 LYS A N 1
ATOM 1060 C CA . LYS A 1 140 ? -0.296 -14.606 9.284 1.00 77.44 140 LYS A CA 1
ATOM 1061 C C . LYS A 1 140 ? -1.454 -13.615 9.359 1.00 77.44 140 LYS A C 1
ATOM 1063 O O . LYS A 1 140 ? -1.586 -12.704 8.549 1.00 77.44 140 LYS A O 1
ATOM 1068 N N . VAL A 1 141 ? -2.246 -13.700 10.430 1.00 71.44 141 VAL A N 1
ATOM 1069 C CA . VAL A 1 141 ? -3.335 -12.735 10.700 1.00 71.44 141 VAL A CA 1
ATOM 1070 C C . VAL A 1 141 ? -2.806 -11.296 10.791 1.00 71.44 141 VAL A C 1
ATOM 1072 O O . VAL A 1 141 ? -3.489 -10.355 10.394 1.00 71.44 141 VAL A O 1
ATOM 1075 N N . THR A 1 142 ? -1.573 -11.116 11.272 1.00 76.31 142 THR A N 1
ATOM 1076 C CA . THR A 1 142 ? -0.902 -9.809 11.305 1.00 76.31 142 THR A CA 1
ATOM 1077 C C . THR A 1 142 ? -0.677 -9.228 9.914 1.00 76.31 142 THR A C 1
ATOM 1079 O O . THR A 1 142 ? -0.744 -8.012 9.758 1.00 76.31 142 THR A O 1
ATOM 1082 N N . ASP A 1 143 ? -0.481 -10.069 8.899 1.00 79.69 143 ASP A N 1
ATOM 1083 C CA . ASP A 1 143 ? -0.264 -9.617 7.526 1.00 79.69 143 ASP A CA 1
ATOM 1084 C C . ASP A 1 143 ? -1.542 -8.981 6.971 1.00 79.69 143 ASP A C 1
ATOM 1086 O O . ASP A 1 143 ? -1.463 -7.993 6.250 1.00 79.69 143 ASP A O 1
ATOM 1090 N N . ALA A 1 144 ? -2.717 -9.475 7.368 1.00 80.12 144 ALA A N 1
ATOM 1091 C CA . ALA A 1 144 ? -3.996 -8.876 7.002 1.00 80.12 144 ALA A CA 1
ATOM 1092 C C . ALA A 1 144 ? -4.281 -7.576 7.776 1.00 80.12 144 ALA A C 1
ATOM 1094 O O . ALA A 1 144 ? -4.799 -6.618 7.208 1.00 80.12 144 ALA A O 1
ATOM 1095 N N . ILE A 1 145 ? -3.930 -7.518 9.068 1.00 79.38 145 ILE A N 1
ATOM 1096 C CA . ILE A 1 145 ? -4.139 -6.323 9.913 1.00 79.38 145 ILE A CA 1
ATOM 1097 C C . ILE A 1 145 ? -3.367 -5.118 9.374 1.00 79.38 145 ILE A C 1
ATOM 1099 O O . ILE A 1 145 ? -3.871 -4.001 9.421 1.00 79.38 145 ILE A O 1
ATOM 1103 N N . TYR A 1 146 ? -2.153 -5.346 8.875 1.00 81.69 146 TYR A N 1
ATOM 1104 C CA . TYR A 1 146 ? -1.309 -4.294 8.316 1.00 81.69 146 TYR A CA 1
ATOM 1105 C C . TYR A 1 146 ? -1.283 -4.291 6.784 1.00 81.69 146 TYR A C 1
ATOM 1107 O O . TYR A 1 146 ? -0.329 -3.788 6.185 1.00 81.69 146 TYR A O 1
ATOM 1115 N N . ALA A 1 147 ? -2.280 -4.901 6.143 1.00 87.00 147 ALA A N 1
ATOM 1116 C CA . ALA A 1 147 ? -2.429 -4.804 4.703 1.00 87.00 147 ALA A CA 1
ATOM 1117 C C . ALA A 1 147 ? -2.722 -3.344 4.300 1.00 87.00 147 ALA A C 1
ATOM 1119 O O . ALA A 1 147 ? -3.401 -2.620 5.041 1.00 87.00 147 ALA A O 1
ATOM 1120 N N . PRO A 1 148 ? -2.198 -2.892 3.154 1.00 92.56 148 PRO A N 1
ATOM 1121 C CA . PRO A 1 148 ? -2.516 -1.596 2.607 1.00 92.56 148 PRO A CA 1
ATOM 1122 C C . PRO A 1 148 ? -3.933 -1.616 2.034 1.00 92.56 148 PRO A C 1
ATOM 1124 O O . PRO A 1 148 ? -4.506 -2.664 1.723 1.00 92.56 148 PRO A O 1
ATOM 1127 N N . ALA A 1 149 ? -4.481 -0.424 1.889 1.00 94.44 149 ALA A N 1
ATOM 1128 C CA . ALA A 1 149 ? -5.750 -0.145 1.262 1.00 94.44 149 ALA A CA 1
ATOM 1129 C C . ALA A 1 149 ? -5.557 1.008 0.277 1.00 94.44 149 ALA A C 1
ATOM 1131 O O . ALA A 1 149 ? -4.840 1.962 0.588 1.00 94.44 149 ALA A O 1
ATOM 1132 N N . VAL A 1 150 ? -6.200 0.918 -0.882 1.00 97.75 150 VAL A N 1
ATOM 1133 C CA . VAL A 1 150 ? -6.208 1.978 -1.892 1.00 97.75 150 VAL A CA 1
ATOM 1134 C C . VAL A 1 150 ? -7.504 2.766 -1.758 1.00 97.75 150 VAL A C 1
ATOM 1136 O O . VAL A 1 150 ? -8.585 2.179 -1.699 1.00 97.75 150 VAL A O 1
ATOM 1139 N N . VAL A 1 151 ? -7.407 4.086 -1.662 1.00 98.00 151 VAL A N 1
ATOM 1140 C CA . VAL A 1 151 ? -8.560 4.975 -1.541 1.00 98.00 151 VAL A CA 1
ATOM 1141 C C . VAL A 1 151 ? -9.277 5.072 -2.875 1.00 98.00 151 VAL A C 1
ATOM 1143 O O . VAL A 1 151 ? -8.658 5.316 -3.904 1.00 98.00 151 VAL A O 1
ATOM 1146 N N . LYS A 1 152 ? -10.596 4.897 -2.828 1.00 96.75 152 LYS A N 1
ATOM 1147 C CA . LYS A 1 152 ? -11.488 5.072 -3.972 1.00 96.75 152 LYS A CA 1
ATOM 1148 C C . LYS A 1 152 ? -12.357 6.317 -3.832 1.00 96.75 152 LYS A C 1
ATOM 1150 O O . LYS A 1 152 ? -12.593 7.030 -4.791 1.00 96.75 152 LYS A O 1
ATOM 1155 N N . GLU A 1 153 ? -12.852 6.586 -2.627 1.00 96.50 153 GLU A N 1
ATOM 1156 C CA . GLU A 1 153 ? -13.746 7.720 -2.399 1.00 96.50 153 GLU A CA 1
ATOM 1157 C C . GLU A 1 153 ? -13.713 8.163 -0.938 1.00 96.50 153 GLU A C 1
ATOM 1159 O O . GLU A 1 153 ? -13.576 7.338 -0.029 1.00 96.50 153 GLU A O 1
ATOM 1164 N N . VAL A 1 154 ? -13.891 9.464 -0.714 1.00 96.69 154 VAL A N 1
ATOM 1165 C CA . VAL A 1 154 ? -14.019 10.066 0.613 1.00 96.69 154 VAL A CA 1
ATOM 1166 C C . VAL A 1 154 ? -15.264 10.940 0.632 1.00 96.69 154 VAL A C 1
ATOM 1168 O O . VAL A 1 154 ? -15.373 11.913 -0.111 1.00 96.69 154 VAL A O 1
ATOM 1171 N N . GLU A 1 155 ? -16.187 10.625 1.531 1.00 96.56 155 GLU A N 1
ATOM 1172 C CA . GLU A 1 155 ? -17.390 11.413 1.772 1.00 96.56 155 GLU A CA 1
ATOM 1173 C C . GLU A 1 155 ? -17.420 11.897 3.222 1.00 96.56 155 GLU A C 1
ATOM 1175 O O . GLU A 1 155 ? -16.911 11.237 4.130 1.00 96.56 155 GLU A O 1
ATOM 1180 N N . THR A 1 156 ? -18.080 13.025 3.474 1.00 94.94 156 THR A N 1
ATOM 1181 C CA . THR A 1 156 ? -18.442 13.420 4.837 1.00 94.94 156 THR A CA 1
ATOM 1182 C C . THR A 1 156 ? -19.784 12.805 5.219 1.00 94.94 156 THR A C 1
ATOM 1184 O O . THR A 1 156 ? -20.723 12.734 4.425 1.00 94.94 156 THR A O 1
ATOM 1187 N N . THR A 1 157 ? -19.891 12.339 6.456 1.00 92.56 157 THR A N 1
ATOM 1188 C CA . THR A 1 157 ? -21.127 11.778 7.000 1.00 92.56 157 THR A CA 1
ATOM 1189 C C . THR A 1 157 ? -21.284 12.155 8.464 1.00 92.56 157 THR A C 1
ATOM 1191 O O . THR A 1 157 ? -20.315 12.517 9.122 1.00 92.56 157 THR A O 1
ATOM 1194 N N . THR A 1 158 ? -22.497 12.038 8.994 1.00 90.62 158 THR A N 1
ATOM 1195 C CA . THR A 1 158 ? -22.773 12.272 10.413 1.00 90.62 158 THR A CA 1
ATOM 1196 C C . THR A 1 158 ? -23.342 10.996 11.017 1.00 90.62 158 THR A C 1
ATOM 1198 O O . THR A 1 158 ? -24.344 10.462 10.532 1.00 90.62 158 THR A O 1
ATOM 1201 N N . LYS A 1 159 ? -22.740 10.514 12.105 1.00 82.31 159 LYS A N 1
ATOM 1202 C CA . LYS A 1 159 ? -23.241 9.372 12.881 1.00 82.31 159 LYS A CA 1
ATOM 1203 C C . LYS A 1 159 ? -23.298 9.761 14.346 1.00 82.31 159 LYS A C 1
ATOM 1205 O O . LYS A 1 159 ? -22.359 10.341 14.868 1.00 82.31 159 LYS A O 1
ATOM 1210 N N . ASP A 1 160 ? -24.423 9.480 14.995 1.00 86.81 160 ASP A N 1
ATOM 1211 C CA . ASP A 1 160 ? -24.634 9.795 16.415 1.00 86.81 160 ASP A CA 1
ATOM 1212 C C . ASP A 1 160 ? -24.404 11.284 16.776 1.00 86.81 160 ASP A C 1
ATOM 1214 O O . ASP A 1 160 ? -24.153 11.628 17.928 1.00 86.81 160 ASP A O 1
ATOM 1218 N N . GLY A 1 161 ? -24.559 12.185 15.795 1.00 84.06 161 GLY A N 1
ATOM 1219 C CA . GLY A 1 161 ? -24.357 13.629 15.952 1.00 84.06 161 GLY A CA 1
ATOM 1220 C C . GLY A 1 161 ? -22.906 14.098 15.803 1.00 84.06 161 GLY A C 1
ATOM 1221 O O . GLY A 1 161 ? -22.651 15.286 15.989 1.00 84.06 161 GLY A O 1
ATOM 1222 N N . GLU A 1 162 ? -21.984 13.199 15.459 1.00 86.69 162 GLU A N 1
ATOM 1223 C CA . GLU A 1 162 ? -20.584 13.508 15.178 1.00 86.69 162 GLU A CA 1
ATOM 1224 C C . GLU A 1 162 ? -20.305 13.391 13.678 1.00 86.69 162 GLU A C 1
ATOM 1226 O O . GLU A 1 162 ? -20.701 12.418 13.027 1.00 86.69 162 GLU A O 1
ATOM 1231 N N . ASP A 1 163 ? -19.643 14.408 13.129 1.00 91.06 163 ASP A N 1
ATOM 1232 C CA . ASP A 1 163 ? -19.169 14.387 11.750 1.00 91.06 163 ASP A CA 1
ATOM 1233 C C . ASP A 1 163 ? -17.954 13.465 11.644 1.00 91.06 163 ASP A C 1
ATOM 1235 O O . ASP A 1 163 ? -17.065 13.474 12.497 1.00 91.06 163 ASP A O 1
ATOM 1239 N N . MET A 1 164 ? -17.931 12.665 10.588 1.00 94.25 164 MET A N 1
ATOM 1240 C CA . MET A 1 164 ? -16.902 11.676 10.294 1.00 94.25 164 MET A CA 1
ATOM 1241 C C . MET A 1 164 ? -16.677 11.589 8.785 1.00 94.25 164 MET A C 1
ATOM 1243 O O . MET A 1 164 ? -17.490 12.061 7.985 1.00 94.25 164 MET A O 1
ATOM 1247 N N . TYR A 1 165 ? -15.619 10.889 8.397 1.00 96.19 165 TYR A N 1
ATOM 1248 C CA . TYR A 1 165 ? -15.345 10.541 7.012 1.00 96.19 165 TYR A CA 1
ATOM 1249 C C . TYR A 1 165 ? -15.798 9.112 6.724 1.00 96.19 165 TYR A C 1
ATOM 1251 O O . TYR A 1 165 ? -15.402 8.169 7.411 1.00 96.19 165 TYR A O 1
ATOM 1259 N N . ALA A 1 166 ? -16.632 8.938 5.704 1.00 95.75 166 ALA A N 1
ATOM 1260 C CA . ALA A 1 166 ? -16.924 7.638 5.127 1.00 95.75 166 ALA A CA 1
ATOM 1261 C C . ALA A 1 166 ? -15.974 7.414 3.951 1.00 95.75 166 ALA A C 1
ATOM 1263 O O . ALA A 1 166 ? -16.088 8.078 2.925 1.00 95.75 166 ALA A O 1
ATOM 1264 N N . VAL A 1 167 ? -15.029 6.494 4.120 1.00 97.25 167 VAL A N 1
ATOM 1265 C CA . VAL A 1 167 ? -13.978 6.229 3.136 1.00 97.25 167 VAL A CA 1
ATOM 1266 C C . VAL A 1 167 ? -14.234 4.879 2.480 1.00 97.25 167 VAL A C 1
ATOM 1268 O O . VAL A 1 167 ? -14.302 3.851 3.164 1.00 97.25 167 VAL A O 1
ATOM 1271 N N . THR A 1 168 ? -14.389 4.888 1.159 1.00 97.19 168 THR A N 1
ATOM 1272 C CA . THR A 1 168 ? -14.450 3.685 0.325 1.00 97.19 168 THR A CA 1
ATOM 1273 C C . THR A 1 168 ? -13.027 3.306 -0.077 1.00 97.19 168 THR A C 1
ATOM 1275 O O . THR A 1 168 ? -12.267 4.137 -0.578 1.00 97.19 168 THR A O 1
ATOM 1278 N N . LEU A 1 169 ? -12.657 2.052 0.170 1.00 96.81 169 LEU A N 1
ATOM 1279 C CA . LEU A 1 169 ? -11.307 1.522 0.017 1.00 96.81 169 LEU A CA 1
ATOM 1280 C C . LEU A 1 169 ? -11.332 0.210 -0.766 1.00 96.81 169 LEU A C 1
ATOM 1282 O O . LEU A 1 169 ? -12.210 -0.622 -0.546 1.00 96.81 169 LEU A O 1
ATOM 1286 N N . LEU A 1 170 ? -10.309 -0.033 -1.576 1.00 97.00 170 LEU A N 1
ATOM 1287 C CA . LEU A 1 170 ? -9.958 -1.368 -2.046 1.00 97.00 170 LEU A CA 1
ATOM 1288 C C . LEU A 1 170 ? -8.926 -1.955 -1.080 1.00 97.00 170 LEU A C 1
ATOM 1290 O O . LEU A 1 170 ? -7.813 -1.447 -0.968 1.00 97.00 170 LEU A O 1
ATOM 1294 N N . ALA A 1 171 ? -9.301 -2.991 -0.333 1.00 93.19 171 ALA A N 1
ATOM 1295 C CA . ALA A 1 171 ? -8.458 -3.599 0.690 1.00 93.19 171 ALA A CA 1
ATOM 1296 C C . ALA A 1 171 ? -8.682 -5.111 0.758 1.00 93.19 171 ALA A C 1
ATOM 1298 O O . ALA A 1 171 ? -9.813 -5.592 0.674 1.00 93.19 171 ALA A O 1
ATOM 1299 N N . GLN A 1 172 ? -7.602 -5.870 0.952 1.00 91.50 172 GLN A N 1
ATOM 1300 C CA . GLN A 1 172 ? -7.635 -7.334 1.031 1.00 91.50 172 GLN A CA 1
ATOM 1301 C C . GLN A 1 172 ? -8.391 -7.991 -0.147 1.00 91.50 172 GLN A C 1
ATOM 1303 O O . GLN A 1 172 ? -9.112 -8.975 0.032 1.00 91.50 172 GLN A O 1
ATOM 1308 N N . GLY A 1 173 ? -8.268 -7.419 -1.352 1.00 92.00 173 GLY A N 1
ATOM 1309 C CA . GLY A 1 173 ? -8.926 -7.912 -2.567 1.00 92.00 173 GLY A CA 1
ATOM 1310 C C . GLY A 1 173 ? -10.443 -7.695 -2.609 1.00 92.00 173 GLY A C 1
ATOM 1311 O O . GLY A 1 173 ? -11.142 -8.414 -3.323 1.00 92.00 173 GLY A O 1
ATOM 1312 N N . LYS A 1 174 ? -10.975 -6.743 -1.831 1.00 92.06 174 LYS A N 1
ATOM 1313 C CA . LYS A 1 174 ? -12.403 -6.393 -1.788 1.00 92.06 174 LYS A CA 1
ATOM 1314 C C . LYS A 1 174 ? -12.587 -4.880 -1.685 1.00 92.06 174 LYS A C 1
ATOM 1316 O O . LYS A 1 174 ? -11.743 -4.185 -1.131 1.00 92.06 174 LYS A O 1
ATOM 1321 N N . GLU A 1 175 ? -13.722 -4.380 -2.163 1.00 94.69 175 GLU A N 1
ATOM 1322 C CA . GLU A 1 175 ? -14.162 -3.020 -1.850 1.00 94.69 175 GLU A CA 1
ATOM 1323 C C . GLU A 1 175 ? -14.826 -3.009 -0.465 1.00 94.69 175 GLU A C 1
ATOM 1325 O O . GLU A 1 175 ? -15.721 -3.813 -0.182 1.00 94.69 175 GLU A O 1
ATOM 1330 N N . ILE A 1 176 ? -14.367 -2.124 0.417 1.00 89.94 176 ILE A N 1
ATOM 1331 C CA . ILE A 1 176 ? -14.884 -1.945 1.773 1.00 89.94 176 ILE A CA 1
ATOM 1332 C C . ILE A 1 176 ? -15.179 -0.468 2.026 1.00 89.94 176 ILE A C 1
ATOM 1334 O O . ILE A 1 176 ? -14.479 0.411 1.535 1.00 89.94 176 ILE A O 1
ATOM 1338 N N . LYS A 1 177 ? -16.192 -0.188 2.846 1.00 92.00 177 LYS A N 1
ATOM 1339 C CA . LYS A 1 177 ? -16.492 1.168 3.317 1.00 92.00 177 LYS A CA 1
ATOM 1340 C C . LYS A 1 177 ? -16.268 1.237 4.818 1.00 92.00 177 LYS A C 1
ATOM 1342 O O . LYS A 1 177 ? -16.840 0.440 5.563 1.00 92.00 177 LYS A O 1
ATOM 1347 N N . THR A 1 178 ? -15.432 2.171 5.257 1.00 90.31 178 THR A N 1
ATOM 1348 C CA . THR A 1 178 ? -15.087 2.363 6.669 1.00 90.31 178 THR A CA 1
ATOM 1349 C C . THR A 1 178 ? -15.410 3.779 7.126 1.00 90.31 178 THR A C 1
ATOM 1351 O O . THR A 1 178 ? -15.440 4.711 6.326 1.00 90.31 178 THR A O 1
ATOM 1354 N N . LEU A 1 179 ? -15.674 3.935 8.422 1.00 91.56 179 LEU A N 1
ATOM 1355 C CA . LEU A 1 179 ? -15.908 5.233 9.047 1.00 91.56 179 LEU A CA 1
ATOM 1356 C C . LEU A 1 179 ? -14.661 5.628 9.831 1.00 91.56 179 LEU A C 1
ATOM 1358 O O . LEU A 1 179 ? -14.186 4.861 10.671 1.00 91.56 179 LEU A O 1
ATOM 1362 N N . ILE A 1 180 ? -14.143 6.817 9.547 1.00 93.69 180 ILE A N 1
ATOM 1363 C CA . ILE A 1 180 ? -12.963 7.383 10.190 1.00 93.69 180 ILE A CA 1
ATOM 1364 C C . ILE A 1 180 ? -13.385 8.663 10.900 1.00 93.69 180 ILE A C 1
ATOM 1366 O O . ILE A 1 180 ? -13.931 9.579 10.288 1.00 93.69 180 ILE A O 1
ATOM 1370 N N . GLU A 1 181 ? -13.157 8.708 12.206 1.00 92.25 181 GLU A N 1
ATOM 1371 C CA . GLU A 1 181 ? -13.442 9.885 13.021 1.00 92.25 181 GLU A CA 1
ATOM 1372 C C . GLU A 1 181 ? -12.465 11.022 12.692 1.00 92.25 181 GLU A C 1
ATOM 1374 O O . GLU A 1 181 ? -11.299 10.786 12.370 1.00 92.25 181 GLU A O 1
ATOM 1379 N N . ASN A 1 182 ? -12.928 12.267 12.803 1.00 90.50 182 ASN A N 1
ATOM 1380 C CA . ASN A 1 182 ? -12.144 13.447 12.422 1.00 90.50 182 ASN A CA 1
ATOM 1381 C C . ASN A 1 182 ? -10.910 13.688 13.314 1.00 90.50 182 ASN A C 1
ATOM 1383 O O . ASN A 1 182 ? -10.046 14.490 12.965 1.00 90.50 182 ASN A O 1
ATOM 1387 N N . ASP A 1 183 ? -10.825 13.042 14.483 1.00 90.38 183 ASP A N 1
ATOM 1388 C CA . ASP A 1 183 ? -9.662 13.125 15.373 1.00 90.38 183 ASP A CA 1
ATOM 1389 C C . ASP A 1 183 ? -8.526 12.162 14.975 1.00 90.38 183 ASP A C 1
ATOM 1391 O O . ASP A 1 183 ? -7.405 12.293 15.479 1.00 90.38 183 ASP A O 1
ATOM 1395 N N . VAL A 1 184 ? -8.781 11.230 14.051 1.00 91.88 184 VAL A N 1
ATOM 1396 C CA . VAL A 1 184 ? -7.770 10.324 13.500 1.00 91.88 184 VAL A CA 1
ATOM 1397 C C . VAL A 1 184 ? -6.979 11.053 12.418 1.00 91.88 184 VAL A C 1
ATOM 1399 O O . VAL A 1 184 ? -7.515 11.447 11.384 1.00 91.88 184 VAL A O 1
ATOM 1402 N N . THR A 1 185 ? -5.675 11.209 12.644 1.00 93.62 185 THR A N 1
ATOM 1403 C CA . THR A 1 185 ? -4.777 11.949 11.746 1.00 93.62 185 THR A CA 1
ATOM 1404 C C . THR A 1 185 ? -3.549 11.131 11.362 1.00 93.62 185 THR A C 1
ATOM 1406 O O . THR A 1 185 ? -3.191 10.169 12.043 1.00 93.62 185 THR A O 1
ATOM 1409 N N . PHE A 1 186 ? -2.882 11.520 10.275 1.00 88.62 186 PHE A N 1
ATOM 1410 C CA . PHE A 1 186 ? -1.633 10.886 9.855 1.00 88.62 186 PHE A CA 1
ATOM 1411 C C . PHE A 1 186 ? -0.481 11.222 10.808 1.00 88.62 186 PHE A C 1
ATOM 1413 O O . PHE A 1 186 ? -0.069 12.378 10.939 1.00 88.62 186 PHE A O 1
ATOM 1420 N N . GLU A 1 187 ? 0.088 10.199 11.443 1.00 81.62 187 GLU A N 1
ATOM 1421 C CA . GLU A 1 187 ? 1.224 10.349 12.367 1.00 81.62 187 GLU A CA 1
ATOM 1422 C C . GLU A 1 187 ? 2.554 10.591 11.633 1.00 81.62 187 GLU A C 1
ATOM 1424 O O . GLU A 1 187 ? 3.449 11.290 12.129 1.00 81.62 187 GLU A O 1
ATOM 1429 N N . THR A 1 188 ? 2.681 10.003 10.446 1.00 79.25 188 THR A N 1
ATOM 1430 C CA . THR A 1 188 ? 3.907 9.924 9.651 1.00 79.25 188 THR A CA 1
ATOM 1431 C C . THR A 1 188 ? 3.599 10.083 8.165 1.00 79.25 188 THR A C 1
ATOM 1433 O O . THR A 1 188 ? 2.505 9.764 7.702 1.00 79.25 188 THR A O 1
ATOM 1436 N N . SER A 1 189 ? 4.579 10.605 7.434 1.00 84.75 189 SER A N 1
ATOM 1437 C CA . SER A 1 189 ? 4.542 10.823 5.989 1.00 84.75 189 SER A CA 1
ATOM 1438 C C . SER A 1 189 ? 5.976 10.864 5.448 1.00 84.75 189 SER A C 1
ATOM 1440 O O . SER A 1 189 ? 6.914 11.124 6.210 1.00 84.75 189 SER A O 1
ATOM 1442 N N . SER A 1 190 ? 6.150 10.626 4.152 1.00 87.06 190 SER A N 1
ATOM 1443 C CA . SER A 1 190 ? 7.434 10.730 3.459 1.00 87.06 190 SER A CA 1
ATOM 1444 C C . SER A 1 190 ? 7.856 12.190 3.258 1.00 87.06 190 SER A C 1
ATOM 1446 O O . SER A 1 190 ? 7.127 13.122 3.615 1.00 87.06 190 SER A O 1
ATOM 1448 N N . GLU A 1 191 ? 9.047 12.401 2.693 1.00 88.62 191 GLU A N 1
ATOM 1449 C CA . GLU A 1 191 ? 9.535 13.742 2.345 1.00 88.62 191 GLU A CA 1
ATOM 1450 C C . GLU A 1 191 ? 8.601 14.421 1.331 1.00 88.62 191 GLU A C 1
ATOM 1452 O O . GLU A 1 191 ? 8.185 15.562 1.559 1.00 88.62 191 GLU A O 1
ATOM 1457 N N . ALA A 1 192 ? 8.209 13.701 0.271 1.00 89.25 192 ALA A N 1
ATOM 1458 C CA . ALA A 1 192 ? 7.313 14.204 -0.771 1.00 89.25 192 ALA A CA 1
ATOM 1459 C C . ALA A 1 192 ? 5.938 14.604 -0.215 1.00 89.25 192 ALA A C 1
ATOM 1461 O O . ALA A 1 192 ? 5.355 15.594 -0.652 1.00 89.25 192 ALA A O 1
ATOM 1462 N N . TYR A 1 193 ? 5.456 13.890 0.806 1.00 89.44 193 TYR A N 1
ATOM 1463 C CA . TYR A 1 193 ? 4.125 14.094 1.382 1.00 89.44 193 TYR A CA 1
ATOM 1464 C C . TYR A 1 193 ? 4.163 14.649 2.802 1.00 89.44 193 TYR A C 1
ATOM 1466 O O . TYR A 1 193 ? 3.239 14.436 3.584 1.00 89.44 193 TYR A O 1
ATOM 1474 N N . SER A 1 194 ? 5.213 15.392 3.160 1.00 90.00 194 SER A N 1
ATOM 1475 C CA . SER A 1 194 ? 5.376 15.971 4.504 1.00 90.00 194 SER A CA 1
ATOM 1476 C C . SER A 1 194 ? 4.180 16.815 4.974 1.00 90.00 194 SER A C 1
ATOM 1478 O O . SER A 1 194 ? 3.925 16.915 6.175 1.00 90.00 194 SER A O 1
ATOM 1480 N N . PHE A 1 195 ? 3.407 17.371 4.036 1.00 90.25 195 PHE A N 1
ATOM 1481 C CA . PHE A 1 195 ? 2.179 18.126 4.293 1.00 90.25 195 PHE A CA 1
ATOM 1482 C C . PHE A 1 195 ? 0.995 17.271 4.779 1.00 90.25 195 PHE A C 1
ATOM 1484 O O . PHE A 1 195 ? 0.059 17.830 5.355 1.00 90.25 195 PHE A O 1
ATOM 1491 N N . MET A 1 196 ? 1.021 15.951 4.558 1.00 92.12 196 MET A N 1
ATOM 1492 C CA . MET A 1 196 ? -0.026 15.024 5.004 1.00 92.12 196 MET A CA 1
ATOM 1493 C C . MET A 1 196 ? 0.025 14.781 6.509 1.00 92.12 196 MET A C 1
ATOM 1495 O O . MET A 1 196 ? -0.993 14.467 7.122 1.00 92.12 196 MET A O 1
ATOM 1499 N N . LYS A 1 197 ? 1.185 14.964 7.144 1.00 90.44 197 LYS A N 1
ATOM 1500 C CA . LYS A 1 197 ? 1.323 14.776 8.587 1.00 90.44 197 LYS A CA 1
ATOM 1501 C C . LYS A 1 197 ? 0.373 15.694 9.364 1.00 90.44 197 LYS A C 1
ATOM 1503 O O . LYS A 1 197 ? 0.403 16.915 9.223 1.00 90.44 197 LYS A O 1
ATOM 1508 N N . GLY A 1 198 ? -0.435 15.098 10.238 1.00 91.19 198 GLY A N 1
ATOM 1509 C CA . GLY A 1 198 ? -1.445 15.788 11.041 1.00 91.19 198 GLY A CA 1
ATOM 1510 C C . GLY A 1 198 ? -2.738 16.128 10.293 1.00 91.19 198 GLY A C 1
ATOM 1511 O O . GLY A 1 198 ? -3.617 16.745 10.891 1.00 91.19 198 GLY A O 1
ATOM 1512 N N . LYS A 1 199 ? -2.874 15.743 9.018 1.00 95.81 199 LYS A N 1
ATOM 1513 C CA . LYS A 1 199 ? -4.146 15.805 8.289 1.00 95.81 199 LYS A CA 1
ATOM 1514 C C . LYS A 1 199 ? -5.049 14.641 8.681 1.00 95.81 199 LYS A C 1
ATOM 1516 O O . LYS A 1 199 ? -4.558 13.587 9.086 1.00 95.81 199 LYS A O 1
ATOM 1521 N N . ASP A 1 200 ? -6.351 14.856 8.575 1.00 96.00 200 ASP A N 1
ATOM 1522 C CA . ASP A 1 200 ? -7.379 13.838 8.768 1.00 96.00 200 ASP A CA 1
ATOM 1523 C C . ASP A 1 200 ? -7.719 13.139 7.439 1.00 96.00 200 ASP A C 1
ATOM 1525 O O . ASP A 1 200 ? -7.132 13.423 6.388 1.00 96.00 200 ASP A O 1
ATOM 1529 N N . ALA A 1 201 ? -8.671 12.205 7.483 1.00 96.75 201 ALA A N 1
ATOM 1530 C CA . ALA A 1 201 ? -9.082 11.441 6.308 1.00 96.75 201 ALA A CA 1
ATOM 1531 C C . ALA A 1 201 ? -9.745 12.300 5.216 1.00 96.75 201 ALA A C 1
ATOM 1533 O O . ALA A 1 201 ? -9.798 11.869 4.071 1.00 96.75 201 ALA A O 1
ATOM 1534 N N . GLY A 1 202 ? -10.179 13.527 5.520 1.00 97.00 202 GLY A N 1
ATOM 1535 C CA . GLY A 1 202 ? -10.718 14.458 4.526 1.00 97.00 202 GLY A CA 1
ATOM 1536 C C . GLY A 1 202 ? -9.677 14.979 3.532 1.00 97.00 202 GLY A C 1
ATOM 1537 O O . GLY A 1 202 ? -10.045 15.589 2.535 1.00 97.00 202 GLY A O 1
ATOM 1538 N N . SER A 1 203 ? -8.385 14.759 3.797 1.00 96.81 203 SER A N 1
ATOM 1539 C CA . SER A 1 203 ? -7.290 15.116 2.880 1.00 96.81 203 SER A CA 1
ATOM 1540 C C . SER A 1 203 ? -6.876 13.973 1.944 1.00 96.81 203 SER A C 1
ATOM 1542 O O . SER A 1 203 ? -5.912 14.132 1.194 1.00 96.81 203 SER A O 1
ATOM 1544 N N . LEU A 1 204 ? -7.545 12.820 2.030 1.00 96.88 204 LEU A N 1
ATOM 1545 C CA . LEU A 1 204 ? -7.307 11.680 1.151 1.00 96.88 204 LEU A CA 1
ATOM 1546 C C . LEU A 1 204 ? -7.876 11.927 -0.247 1.00 96.88 204 LEU A C 1
ATOM 1548 O O . LEU A 1 204 ? -8.929 12.543 -0.404 1.00 96.88 204 LEU A O 1
ATOM 1552 N N . GLU A 1 205 ? -7.179 11.397 -1.241 1.00 95.75 205 GLU A N 1
ATOM 1553 C CA . GLU A 1 205 ? -7.536 11.457 -2.656 1.00 95.75 205 GLU A CA 1
ATOM 1554 C C . GLU A 1 205 ? -7.649 10.044 -3.235 1.00 95.75 205 GLU A C 1
ATOM 1556 O O . GLU A 1 205 ? -7.121 9.081 -2.675 1.00 95.75 205 GLU A O 1
ATOM 1561 N N . GLU A 1 206 ? -8.367 9.913 -4.350 1.00 95.81 206 GLU A N 1
ATOM 1562 C CA . GLU A 1 206 ? -8.455 8.649 -5.080 1.00 95.81 206 GLU A CA 1
ATOM 1563 C C . GLU A 1 206 ? -7.053 8.187 -5.514 1.00 95.81 206 GLU A C 1
ATOM 1565 O O . GLU A 1 206 ? -6.224 8.990 -5.950 1.00 95.81 206 GLU A O 1
ATOM 1570 N N . GLY A 1 207 ? -6.765 6.899 -5.328 1.00 95.62 207 GLY A N 1
ATOM 1571 C CA . GLY A 1 207 ? -5.453 6.306 -5.576 1.00 95.62 207 GLY A CA 1
ATOM 1572 C C . GLY A 1 207 ? -4.473 6.375 -4.400 1.00 95.62 207 GLY A C 1
ATOM 1573 O O . GLY A 1 207 ? -3.447 5.692 -4.445 1.00 95.62 207 GLY A O 1
ATOM 1574 N N . ASP A 1 208 ? -4.767 7.128 -3.330 1.00 96.62 208 ASP A N 1
ATOM 1575 C CA . ASP A 1 208 ? -3.927 7.137 -2.126 1.00 96.62 208 ASP A CA 1
ATOM 1576 C C . ASP A 1 208 ? -3.811 5.732 -1.531 1.00 96.62 208 ASP A C 1
ATOM 1578 O O . ASP A 1 208 ? -4.801 5.026 -1.340 1.00 96.62 208 ASP A O 1
ATOM 1582 N N . VAL A 1 209 ? -2.598 5.338 -1.155 1.00 95.81 209 VAL A N 1
ATOM 1583 C CA . VAL A 1 209 ? -2.338 4.069 -0.477 1.00 95.81 209 VAL A CA 1
ATOM 1584 C C . VAL A 1 209 ? -2.103 4.332 0.999 1.00 95.81 209 VAL A C 1
ATOM 1586 O O . VAL A 1 209 ? -1.177 5.050 1.389 1.00 95.81 209 VAL A O 1
ATOM 1589 N N . ILE A 1 210 ? -2.923 3.710 1.840 1.00 93.69 210 ILE A N 1
ATOM 1590 C CA . ILE A 1 210 ? -2.879 3.857 3.294 1.00 93.69 210 ILE A CA 1
ATOM 1591 C C . ILE A 1 210 ? -2.877 2.512 4.005 1.00 93.69 210 ILE A C 1
ATOM 1593 O O . ILE A 1 210 ? -3.252 1.489 3.449 1.00 93.69 210 ILE A O 1
ATOM 1597 N N . CYS A 1 211 ? -2.488 2.509 5.274 1.00 90.56 211 CYS A N 1
ATOM 1598 C CA . CYS A 1 211 ? -2.705 1.386 6.176 1.00 90.56 211 CYS A CA 1
ATOM 1599 C C . CYS A 1 211 ? -3.532 1.862 7.369 1.00 90.56 211 CYS A C 1
ATOM 1601 O O . CYS A 1 211 ? -3.196 2.860 8.013 1.00 90.56 211 CYS A O 1
ATOM 1603 N N . LEU A 1 212 ? -4.615 1.145 7.660 1.00 87.06 212 LEU A N 1
ATOM 1604 C CA . LEU A 1 212 ? -5.508 1.437 8.772 1.00 87.06 212 LEU A CA 1
ATOM 1605 C C . LEU A 1 212 ? -5.386 0.348 9.826 1.00 87.06 212 LEU A C 1
ATOM 1607 O O . LEU A 1 212 ? -5.415 -0.838 9.511 1.00 87.06 212 LEU A O 1
ATOM 1611 N N . THR A 1 213 ? -5.330 0.746 11.092 1.00 82.50 213 THR A N 1
ATOM 1612 C CA . THR A 1 213 ? -5.468 -0.199 12.203 1.00 82.50 213 THR A CA 1
ATOM 1613 C C . THR A 1 213 ? -6.662 0.186 13.052 1.00 82.50 213 THR A C 1
ATOM 1615 O O . THR A 1 213 ? -6.871 1.360 13.360 1.00 82.50 213 THR A O 1
ATOM 1618 N N . ALA A 1 214 ? -7.456 -0.809 13.429 1.00 75.62 214 ALA A N 1
ATOM 1619 C CA . ALA A 1 214 ? -8.624 -0.623 14.273 1.00 75.62 214 ALA A CA 1
ATOM 1620 C C . ALA A 1 214 ? -8.341 -1.032 15.723 1.00 75.62 214 ALA A C 1
ATOM 1622 O O . ALA A 1 214 ? -7.355 -1.704 16.038 1.00 75.62 214 ALA A O 1
ATOM 1623 N N . ASN A 1 215 ? -9.240 -0.648 16.623 1.00 72.62 215 ASN A N 1
ATOM 1624 C CA . ASN A 1 215 ? -9.301 -1.238 17.950 1.00 72.62 215 ASN A CA 1
ATOM 1625 C C . ASN A 1 215 ? -9.587 -2.752 17.868 1.00 72.62 215 ASN A C 1
ATOM 1627 O O . ASN A 1 215 ? -10.025 -3.273 16.847 1.00 72.62 215 ASN A O 1
ATOM 1631 N N . VAL A 1 216 ? -9.384 -3.469 18.977 1.00 66.38 216 VAL A N 1
ATOM 1632 C CA . VAL A 1 216 ? -9.580 -4.934 19.040 1.00 66.38 216 VAL A CA 1
ATOM 1633 C C . VAL A 1 216 ? -10.994 -5.358 18.617 1.00 66.38 216 VAL A C 1
ATOM 1635 O O . VAL A 1 216 ? -11.179 -6.447 18.086 1.00 66.38 216 VAL A O 1
ATOM 1638 N N . ALA A 1 217 ? -11.991 -4.496 18.833 1.00 62.06 217 ALA A N 1
ATOM 1639 C CA . ALA A 1 217 ? -13.373 -4.754 18.442 1.00 62.06 217 ALA A CA 1
ATOM 1640 C C . ALA A 1 217 ? -13.656 -4.508 16.945 1.00 62.06 217 ALA A C 1
ATOM 1642 O O . ALA A 1 217 ? -14.742 -4.845 16.482 1.00 62.06 217 ALA A O 1
ATOM 1643 N N . GLY A 1 218 ? -12.725 -3.904 16.196 1.00 66.38 218 GLY A N 1
ATOM 1644 C CA . GLY A 1 218 ? -12.913 -3.513 14.796 1.00 66.38 218 GLY A CA 1
ATOM 1645 C C . GLY A 1 218 ? -13.920 -2.376 14.591 1.00 66.38 218 GLY A C 1
ATOM 1646 O O . GLY A 1 218 ? -14.378 -2.158 13.477 1.00 66.38 218 GLY A O 1
ATOM 1647 N N . THR A 1 219 ? -14.308 -1.672 15.657 1.00 70.19 219 THR A N 1
ATOM 1648 C CA . THR A 1 219 ? -15.386 -0.671 15.635 1.00 70.19 219 THR A CA 1
ATOM 1649 C C . THR A 1 219 ? -14.895 0.756 15.439 1.00 70.19 219 THR A C 1
ATOM 1651 O O . THR A 1 219 ? -15.704 1.622 15.125 1.00 70.19 219 THR A O 1
ATOM 1654 N N . ARG A 1 220 ? -13.608 1.016 15.692 1.00 81.50 220 ARG A N 1
ATOM 1655 C CA . ARG A 1 220 ? -12.991 2.344 15.600 1.00 81.50 220 ARG A CA 1
ATOM 1656 C C . ARG A 1 220 ? -11.606 2.223 14.989 1.00 81.50 220 ARG A C 1
ATOM 1658 O O . ARG A 1 220 ? -10.834 1.366 15.420 1.00 81.50 220 ARG A O 1
ATOM 1665 N N . ILE A 1 221 ? -11.292 3.090 14.032 1.00 87.44 221 ILE A N 1
ATOM 1666 C CA . ILE A 1 221 ? -9.937 3.236 13.499 1.00 87.44 221 ILE A CA 1
ATOM 1667 C C . ILE A 1 221 ? -9.083 3.981 14.530 1.00 87.44 221 ILE A C 1
ATOM 1669 O O . ILE A 1 221 ? -9.457 5.051 14.994 1.00 87.44 221 ILE A O 1
ATOM 1673 N N . ASN A 1 222 ? -7.955 3.388 14.916 1.00 83.19 222 ASN A N 1
ATOM 1674 C CA . ASN A 1 222 ? -7.021 3.952 15.889 1.00 83.19 222 AS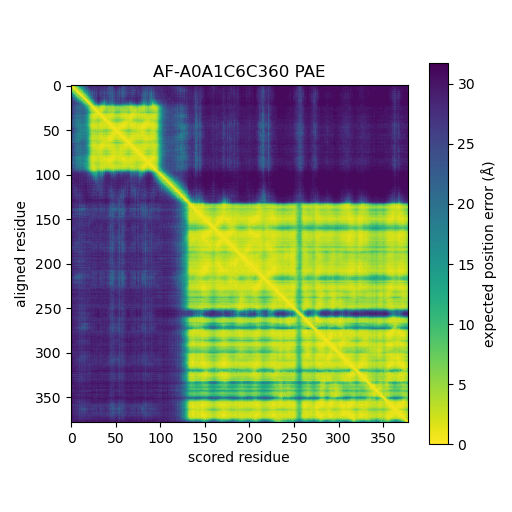N A CA 1
ATOM 1675 C C . ASN A 1 222 ? -5.874 4.699 15.213 1.00 83.19 222 ASN A C 1
ATOM 1677 O O . ASN A 1 222 ? -5.498 5.773 15.668 1.00 83.19 222 ASN A O 1
ATOM 1681 N N . HIS A 1 223 ? -5.303 4.108 14.161 1.00 84.62 223 HIS A N 1
ATOM 1682 C CA . HIS A 1 223 ? -4.175 4.696 13.447 1.00 84.62 223 HIS A CA 1
ATOM 1683 C C . HIS A 1 223 ? -4.404 4.642 11.947 1.00 84.62 223 HIS A C 1
ATOM 1685 O O . HIS A 1 223 ? -4.906 3.645 11.418 1.00 84.62 223 HIS A O 1
ATOM 1691 N N . MET A 1 224 ? -3.969 5.711 11.293 1.00 87.88 224 MET A N 1
ATOM 1692 C CA . MET A 1 224 ? -3.979 5.874 9.853 1.00 87.88 224 MET A CA 1
ATOM 1693 C C . MET A 1 224 ? -2.564 6.243 9.400 1.00 87.88 224 MET A C 1
ATOM 1695 O O . MET A 1 224 ? -2.000 7.253 9.822 1.00 87.88 224 MET A O 1
ATOM 1699 N N . TYR A 1 225 ? -1.979 5.390 8.564 1.00 88.00 225 TYR A N 1
ATOM 1700 C CA . TYR A 1 225 ? -0.618 5.526 8.059 1.00 88.00 225 TYR A CA 1
ATOM 1701 C C . TYR A 1 225 ? -0.648 5.798 6.561 1.00 88.00 225 TYR A C 1
ATOM 1703 O O . TYR A 1 225 ? -1.223 5.018 5.805 1.00 88.00 225 TYR A O 1
ATOM 1711 N N . PHE A 1 226 ? -0.013 6.885 6.133 1.00 91.12 226 PHE A N 1
ATOM 1712 C CA . PHE A 1 226 ? 0.020 7.285 4.732 1.00 91.12 226 PHE A CA 1
ATOM 1713 C C . PHE A 1 226 ? 1.206 6.656 4.013 1.00 91.12 226 PHE A C 1
ATOM 1715 O O . PHE A 1 226 ? 2.338 6.969 4.369 1.00 91.12 226 PHE A O 1
ATOM 1722 N N . ILE A 1 227 ? 1.002 5.790 3.024 1.00 91.94 227 ILE A N 1
ATOM 1723 C CA . ILE A 1 227 ? 2.104 5.073 2.364 1.00 91.94 227 ILE A CA 1
ATOM 1724 C C . ILE A 1 227 ? 2.570 5.822 1.118 1.00 91.94 227 ILE A C 1
ATOM 1726 O O . ILE A 1 227 ? 3.767 6.083 0.992 1.00 91.94 227 ILE A O 1
ATOM 1730 N N . TYR A 1 228 ? 1.647 6.160 0.220 1.00 94.06 228 TYR A N 1
ATOM 1731 C CA . TYR A 1 228 ? 1.965 6.725 -1.089 1.00 94.06 228 TYR A CA 1
ATOM 1732 C C . TYR A 1 228 ? 0.749 7.435 -1.700 1.00 94.06 228 TYR A C 1
ATOM 1734 O O . TYR A 1 228 ? -0.382 7.042 -1.429 1.00 94.06 228 TYR A O 1
ATOM 1742 N N . ARG A 1 229 ? 1.001 8.426 -2.561 1.00 93.81 229 ARG A N 1
ATOM 1743 C CA . ARG A 1 229 ? 0.018 9.063 -3.448 1.00 93.81 229 ARG A CA 1
ATOM 1744 C C . ARG A 1 229 ? 0.532 9.058 -4.890 1.00 93.81 229 ARG A C 1
ATOM 1746 O O . ARG A 1 229 ? 1.717 9.349 -5.069 1.00 93.81 229 ARG A O 1
ATOM 1753 N N . PRO A 1 230 ? -0.301 8.733 -5.894 1.00 92.31 230 PRO A N 1
ATOM 1754 C CA . PRO A 1 230 ? 0.061 8.881 -7.304 1.00 92.31 230 PRO A CA 1
ATOM 1755 C C . PRO A 1 230 ? 0.565 10.294 -7.618 1.00 92.31 230 PRO A C 1
ATOM 1757 O O . PRO A 1 230 ? 0.160 11.256 -6.971 1.00 92.31 230 PRO A O 1
ATOM 1760 N N . GLN A 1 231 ? 1.504 10.432 -8.549 1.00 89.31 231 GLN A N 1
ATOM 1761 C CA . GLN A 1 231 ? 2.032 11.737 -8.955 1.00 89.31 231 GLN A CA 1
ATOM 1762 C C . GLN A 1 231 ? 1.274 12.295 -10.160 1.00 89.31 231 GLN A C 1
ATOM 1764 O O . GLN A 1 231 ? 0.804 11.542 -11.002 1.00 89.31 231 GLN A O 1
ATOM 1769 N N . ASP A 1 232 ? 1.186 13.621 -10.248 1.00 84.50 232 ASP A N 1
ATOM 1770 C CA . ASP A 1 232 ? 0.616 14.291 -11.425 1.00 84.50 232 ASP A CA 1
ATOM 1771 C C . ASP A 1 232 ? 1.605 14.305 -12.607 1.00 84.50 232 ASP A C 1
ATOM 1773 O O . ASP A 1 232 ? 1.203 14.372 -13.765 1.00 84.50 232 ASP A O 1
ATOM 1777 N N . GLU A 1 233 ? 2.910 14.280 -12.310 1.00 88.00 233 GLU A N 1
ATOM 1778 C CA . GLU A 1 233 ? 3.995 14.176 -13.290 1.00 88.00 233 GLU A CA 1
ATOM 1779 C C . GLU A 1 233 ? 4.602 12.770 -13.265 1.00 88.00 233 GLU A C 1
ATOM 1781 O O . GLU A 1 233 ? 4.618 12.092 -12.233 1.00 88.00 233 GLU A O 1
ATOM 1786 N N . ASP A 1 234 ? 5.190 12.368 -14.390 1.00 89.50 234 ASP A N 1
ATOM 1787 C CA . ASP A 1 234 ? 5.987 11.152 -14.469 1.00 89.50 234 ASP A CA 1
ATOM 1788 C C . ASP A 1 234 ? 7.130 11.144 -13.443 1.00 89.50 234 ASP A C 1
ATOM 1790 O O . ASP A 1 234 ? 7.866 12.114 -13.264 1.00 89.50 234 ASP A O 1
ATOM 1794 N N . ILE A 1 235 ? 7.317 10.014 -12.769 1.00 90.31 235 ILE A N 1
ATOM 1795 C CA . ILE A 1 235 ? 8.210 9.925 -11.608 1.00 90.31 235 ILE A CA 1
ATOM 1796 C C . ILE A 1 235 ? 9.693 9.948 -12.013 1.00 90.31 235 ILE A C 1
ATOM 1798 O O . ILE A 1 235 ? 10.556 10.359 -11.229 1.00 90.31 235 ILE A O 1
ATOM 1802 N N . ILE A 1 236 ? 10.021 9.464 -13.215 1.00 89.19 236 ILE A N 1
ATOM 1803 C CA . ILE A 1 236 ? 11.409 9.317 -13.675 1.00 89.19 236 ILE A CA 1
ATOM 1804 C C . ILE A 1 236 ? 11.859 10.536 -14.478 1.00 89.19 236 ILE A C 1
ATOM 1806 O O . ILE A 1 236 ? 12.958 11.046 -14.248 1.00 89.19 236 ILE A O 1
ATOM 1810 N N . THR A 1 237 ? 11.024 10.980 -15.410 1.00 87.69 237 THR A N 1
ATOM 1811 C CA . THR A 1 237 ? 11.287 12.065 -16.360 1.00 87.69 237 THR A CA 1
ATOM 1812 C C . THR A 1 237 ? 10.760 13.415 -15.884 1.00 87.69 237 THR A C 1
ATOM 1814 O O . THR A 1 237 ? 11.197 14.448 -16.397 1.00 87.69 237 THR A O 1
ATOM 1817 N N . GLY A 1 238 ? 9.875 13.421 -14.883 1.00 87.56 238 GLY A N 1
ATOM 1818 C CA . GLY A 1 238 ? 9.351 14.631 -14.269 1.00 87.56 238 GLY A CA 1
ATOM 1819 C C . GLY A 1 238 ? 10.411 15.468 -13.562 1.00 87.56 238 GLY A C 1
ATOM 1820 O O . GLY A 1 238 ? 11.574 15.092 -13.378 1.00 87.56 238 GLY A O 1
ATOM 1821 N N . SER A 1 239 ? 9.987 16.665 -13.165 1.00 86.38 239 SER A N 1
ATOM 1822 C CA . SER A 1 239 ? 10.888 17.697 -12.647 1.00 86.38 239 SER A CA 1
ATOM 1823 C C . SER A 1 239 ? 11.425 17.398 -11.243 1.00 86.38 239 SER A C 1
ATOM 1825 O O . SER A 1 239 ? 12.495 17.887 -10.860 1.00 86.38 239 SER A O 1
ATOM 1827 N N . GLN A 1 240 ? 10.692 16.598 -10.469 1.00 89.19 240 GLN A N 1
ATOM 1828 C CA . GLN A 1 240 ? 11.013 16.294 -9.084 1.00 89.19 240 GLN A CA 1
ATOM 1829 C C . GLN A 1 240 ? 11.967 15.099 -8.962 1.00 89.19 240 GLN A C 1
ATOM 1831 O O . GLN A 1 240 ? 11.858 14.088 -9.655 1.00 89.19 240 GLN A O 1
ATOM 1836 N N . ASP A 1 241 ? 12.929 15.204 -8.042 1.00 89.62 241 ASP A N 1
ATOM 1837 C CA . ASP A 1 241 ? 13.857 14.116 -7.751 1.00 89.62 241 ASP A CA 1
ATOM 1838 C C . ASP A 1 241 ? 13.503 13.394 -6.452 1.00 89.62 241 ASP A C 1
ATOM 1840 O O . ASP A 1 241 ? 13.604 13.950 -5.353 1.00 89.62 241 ASP A O 1
ATOM 1844 N N . PHE A 1 242 ? 13.113 12.131 -6.593 1.00 90.00 242 PHE A N 1
ATOM 1845 C CA . PHE A 1 242 ? 12.670 11.280 -5.494 1.00 90.00 242 PHE A CA 1
ATOM 1846 C C . PHE A 1 242 ? 13.747 10.324 -4.975 1.00 90.00 242 PHE A C 1
ATOM 1848 O O . PHE A 1 242 ? 13.458 9.500 -4.107 1.00 90.00 242 PHE A O 1
ATOM 1855 N N . GLY A 1 243 ? 14.978 10.459 -5.474 1.00 89.44 243 GLY A N 1
ATOM 1856 C CA . GLY A 1 243 ? 16.073 9.547 -5.171 1.00 89.44 243 GLY A CA 1
ATOM 1857 C C . GLY A 1 243 ? 16.098 8.336 -6.102 1.00 89.44 243 GLY A C 1
ATOM 1858 O O . GLY A 1 243 ? 15.189 8.102 -6.901 1.00 89.44 243 GLY A O 1
ATOM 1859 N N . THR A 1 244 ? 17.178 7.562 -6.015 1.00 87.62 244 THR A N 1
ATOM 1860 C CA . THR A 1 244 ? 17.360 6.344 -6.817 1.00 87.62 244 THR A CA 1
ATOM 1861 C C . THR A 1 244 ? 16.676 5.128 -6.215 1.00 87.62 244 THR A C 1
ATOM 1863 O O . THR A 1 244 ? 16.522 4.140 -6.919 1.00 87.62 244 THR A O 1
ATOM 1866 N N . ASP A 1 245 ? 16.288 5.167 -4.941 1.00 86.75 245 ASP A N 1
ATOM 1867 C CA . ASP A 1 245 ? 15.488 4.112 -4.317 1.00 86.75 245 ASP A CA 1
ATOM 1868 C C . ASP A 1 245 ? 14.018 4.542 -4.157 1.00 86.75 245 ASP A C 1
ATOM 1870 O O . ASP A 1 245 ? 13.209 3.784 -3.628 1.00 86.75 245 ASP A O 1
ATOM 1874 N N . PHE A 1 246 ? 13.658 5.740 -4.643 1.00 90.62 246 PHE A N 1
ATOM 1875 C CA . PHE A 1 246 ? 12.346 6.375 -4.460 1.00 90.62 246 PHE A CA 1
ATOM 1876 C C . PHE A 1 246 ? 11.970 6.594 -2.987 1.00 90.62 246 PHE A C 1
ATOM 1878 O O . PHE A 1 246 ? 10.795 6.701 -2.625 1.00 90.62 246 PHE A O 1
ATOM 1885 N N . GLU A 1 247 ? 12.974 6.702 -2.121 1.00 88.88 247 GLU A N 1
ATOM 1886 C CA . GLU A 1 247 ? 12.830 6.778 -0.671 1.00 88.88 247 GLU A CA 1
ATOM 1887 C C . GLU A 1 247 ? 12.081 8.018 -0.187 1.00 88.88 247 GLU A C 1
ATOM 1889 O O . GLU A 1 247 ? 11.558 8.051 0.925 1.00 88.88 247 GLU A O 1
ATOM 1894 N N . LYS A 1 248 ? 12.006 9.040 -1.037 1.00 91.19 248 LYS A N 1
ATOM 1895 C CA . LYS A 1 248 ? 11.281 10.272 -0.743 1.00 91.19 248 LYS A CA 1
ATOM 1896 C C . LYS A 1 248 ? 9.791 10.172 -1.030 1.00 91.19 248 LYS A C 1
ATOM 1898 O O . LYS A 1 248 ? 9.039 10.964 -0.467 1.00 91.19 248 LYS A O 1
ATOM 1903 N N . LEU A 1 249 ? 9.377 9.241 -1.893 1.00 90.06 249 LEU A N 1
ATOM 1904 C CA . LEU A 1 249 ? 7.974 9.014 -2.242 1.00 90.06 249 LEU A CA 1
ATOM 1905 C C . LEU A 1 249 ? 7.286 8.192 -1.164 1.00 90.06 249 LEU A C 1
ATOM 1907 O O . LEU A 1 249 ? 6.244 8.595 -0.657 1.00 90.06 249 LEU A O 1
ATOM 1911 N N . ILE A 1 250 ? 7.870 7.060 -0.783 1.00 89.50 250 ILE A N 1
ATOM 1912 C CA . ILE A 1 250 ? 7.204 6.126 0.124 1.00 89.50 250 ILE A CA 1
ATOM 1913 C C . ILE A 1 250 ? 7.464 6.504 1.571 1.00 89.50 250 ILE A C 1
ATOM 1915 O O . ILE A 1 250 ? 8.595 6.762 1.979 1.00 89.50 250 ILE A O 1
ATOM 1919 N N . THR A 1 251 ? 6.417 6.476 2.385 1.00 80.81 251 THR A N 1
ATOM 1920 C CA . THR A 1 251 ? 6.595 6.636 3.822 1.00 80.81 251 THR A CA 1
ATOM 1921 C C . THR A 1 251 ? 7.016 5.324 4.476 1.00 80.81 251 THR A C 1
ATOM 1923 O O . THR A 1 251 ? 6.281 4.334 4.451 1.00 80.81 251 THR A O 1
ATOM 1926 N N . GLU A 1 252 ? 8.140 5.345 5.191 1.00 74.75 252 GLU A N 1
ATOM 1927 C CA . GLU A 1 252 ? 8.423 4.345 6.221 1.00 74.75 252 GLU A CA 1
ATOM 1928 C C . GLU A 1 252 ? 7.496 4.590 7.422 1.00 74.75 252 GLU A C 1
ATOM 1930 O O . GLU A 1 252 ? 7.767 5.406 8.304 1.00 74.75 252 GLU A O 1
ATOM 1935 N N . ASN A 1 253 ? 6.342 3.925 7.429 1.00 60.91 253 ASN A N 1
ATOM 1936 C CA . ASN A 1 253 ? 5.399 3.992 8.540 1.00 60.91 253 ASN A CA 1
ATOM 1937 C C . ASN A 1 253 ? 5.688 2.899 9.570 1.00 60.91 253 ASN A C 1
ATOM 1939 O O . ASN A 1 253 ? 6.179 1.822 9.241 1.00 60.91 253 ASN A O 1
ATOM 1943 N N . GLY A 1 254 ? 5.359 3.157 10.833 1.00 50.53 254 GLY A N 1
ATOM 1944 C CA . GLY A 1 254 ? 5.517 2.184 11.911 1.00 50.53 254 GLY A CA 1
ATOM 1945 C C . GLY A 1 254 ? 5.857 2.855 13.233 1.00 50.53 254 GLY A C 1
ATOM 1946 O O . GLY A 1 254 ? 6.970 3.338 13.439 1.00 50.53 254 GLY A O 1
ATOM 1947 N N . SER A 1 255 ? 4.882 2.866 14.140 1.00 41.00 255 SER A N 1
ATOM 1948 C CA . SER A 1 255 ? 5.061 3.254 15.539 1.00 41.00 255 SER A CA 1
ATOM 1949 C C . SER A 1 255 ? 6.117 2.374 16.233 1.00 41.00 255 SER A C 1
ATOM 1951 O O . SER A 1 255 ? 6.391 1.248 15.823 1.00 41.00 255 SER A O 1
ATOM 1953 N N . SER A 1 256 ? 6.717 2.907 17.298 1.00 43.16 256 SER A N 1
ATOM 1954 C CA . SER A 1 256 ? 7.875 2.439 18.081 1.00 43.16 256 SER A CA 1
ATOM 1955 C C . SER A 1 256 ? 7.748 1.066 18.776 1.00 43.16 256 SER A C 1
ATOM 1957 O O . SER A 1 256 ? 8.491 0.767 19.713 1.00 43.16 256 SER A O 1
ATOM 1959 N N . VAL A 1 257 ? 6.858 0.193 18.309 1.00 38.91 257 VAL A N 1
ATOM 1960 C CA . VAL A 1 257 ? 6.639 -1.165 18.812 1.00 38.91 257 VAL A CA 1
ATOM 1961 C C . VAL A 1 257 ? 6.736 -2.142 17.637 1.00 38.91 257 VAL A C 1
ATOM 1963 O O . VAL A 1 257 ? 5.756 -2.424 16.967 1.00 38.91 257 VAL A O 1
ATOM 1966 N N . ALA A 1 258 ? 7.960 -2.620 17.385 1.00 40.44 258 ALA A N 1
ATOM 1967 C CA . ALA A 1 258 ? 8.286 -3.831 16.624 1.00 40.44 258 ALA A CA 1
ATOM 1968 C C . ALA A 1 258 ? 7.454 -4.090 15.345 1.00 40.44 258 ALA A C 1
ATOM 1970 O O . ALA A 1 258 ? 6.563 -4.928 15.383 1.00 40.44 258 ALA A O 1
ATOM 1971 N N . ASN A 1 259 ? 7.763 -3.376 14.249 1.00 52.69 259 ASN A N 1
ATOM 1972 C CA . ASN A 1 259 ? 7.682 -3.788 12.826 1.00 52.69 259 ASN A CA 1
ATOM 1973 C C . ASN A 1 259 ? 7.699 -2.533 11.936 1.00 52.69 259 ASN A C 1
ATOM 1975 O O . ASN A 1 259 ? 6.680 -2.115 11.395 1.00 52.69 259 ASN A O 1
ATOM 1979 N N . GLN A 1 260 ? 8.865 -1.892 11.833 1.00 61.72 260 GLN A N 1
ATOM 1980 C CA . GLN A 1 260 ? 9.058 -0.781 10.899 1.00 61.72 260 GLN A CA 1
ATOM 1981 C C . GLN A 1 260 ? 8.939 -1.320 9.472 1.00 61.72 260 GLN A C 1
ATOM 1983 O O . GLN A 1 260 ? 9.736 -2.185 9.096 1.00 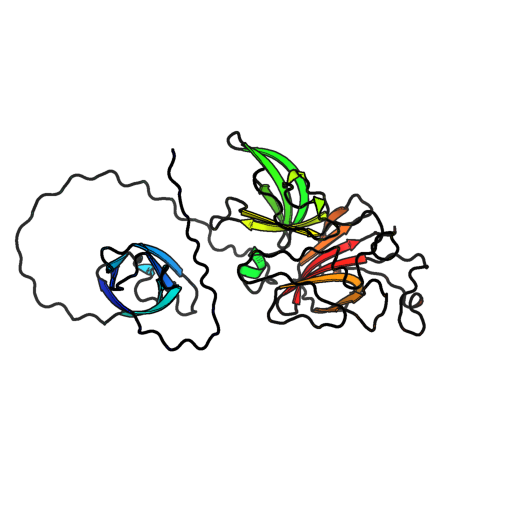61.72 260 GLN A O 1
ATOM 1988 N N . TRP A 1 261 ? 7.965 -0.822 8.704 1.00 77.06 261 TRP A N 1
ATOM 1989 C CA . TRP A 1 261 ? 7.944 -1.019 7.258 1.00 77.06 261 TRP A CA 1
ATOM 1990 C C . TRP A 1 261 ? 9.207 -0.381 6.699 1.00 77.06 261 TRP A C 1
ATOM 1992 O O . TRP A 1 261 ? 9.454 0.800 6.941 1.00 77.06 261 TRP A O 1
ATOM 2002 N N . LYS A 1 262 ? 10.027 -1.168 6.005 1.00 83.06 262 LYS A N 1
ATOM 2003 C CA . LYS A 1 262 ? 11.263 -0.664 5.403 1.00 83.06 262 LYS A CA 1
ATOM 2004 C C . LYS A 1 262 ? 11.147 -0.585 3.904 1.00 83.06 262 LYS A C 1
ATOM 2006 O O . LYS A 1 262 ? 10.577 -1.476 3.277 1.00 83.06 262 LYS A O 1
ATOM 2011 N N . LEU A 1 263 ? 11.767 0.434 3.339 1.00 87.25 263 LEU A N 1
ATOM 2012 C CA . LEU A 1 263 ? 11.971 0.481 1.908 1.00 87.25 263 LEU A CA 1
ATOM 2013 C C . LEU A 1 263 ? 12.978 -0.597 1.480 1.00 87.25 263 LEU A C 1
ATOM 2015 O O . LEU A 1 263 ? 14.040 -0.757 2.088 1.00 87.25 263 LEU A O 1
ATOM 2019 N N . MET A 1 264 ? 12.638 -1.346 0.435 1.00 89.69 264 MET A N 1
ATOM 2020 C CA . MET A 1 264 ? 13.588 -2.182 -0.286 1.00 89.69 264 MET A CA 1
ATOM 2021 C C . MET A 1 264 ? 14.498 -1.305 -1.133 1.00 89.69 264 MET A C 1
ATOM 2023 O O . MET A 1 264 ? 14.017 -0.485 -1.910 1.00 89.69 264 MET A O 1
ATOM 2027 N N . LYS A 1 265 ? 15.807 -1.516 -1.011 1.00 90.06 265 LYS A N 1
ATOM 2028 C CA . LYS A 1 265 ? 16.788 -0.848 -1.862 1.00 90.06 265 LYS A CA 1
ATOM 2029 C C . LYS A 1 265 ? 17.068 -1.667 -3.105 1.00 90.06 265 LYS A C 1
ATOM 2031 O O . LYS A 1 265 ? 17.036 -2.899 -3.076 1.00 90.06 265 LYS A O 1
ATOM 2036 N N . TYR A 1 266 ? 17.391 -0.978 -4.185 1.00 91.75 266 TYR A N 1
ATOM 2037 C CA . TYR A 1 266 ? 17.760 -1.632 -5.429 1.00 91.75 266 TYR A CA 1
ATOM 2038 C C . TYR A 1 266 ? 19.073 -2.402 -5.273 1.00 91.75 266 TYR A C 1
ATOM 2040 O O . TYR A 1 266 ? 20.022 -1.915 -4.655 1.00 91.75 266 TYR A O 1
ATOM 2048 N N . GLY A 1 267 ? 19.093 -3.634 -5.793 1.00 86.69 267 GLY A N 1
ATOM 2049 C CA . GLY A 1 267 ? 20.228 -4.554 -5.664 1.00 86.69 267 GLY A CA 1
ATOM 2050 C C . GLY A 1 267 ? 20.242 -5.357 -4.363 1.00 86.69 267 GLY A C 1
ATOM 2051 O O . GLY A 1 267 ? 21.052 -6.276 -4.215 1.00 86.69 267 GLY A O 1
ATOM 2052 N N . GLU A 1 268 ? 19.333 -5.066 -3.428 1.00 85.50 268 GLU A N 1
ATOM 2053 C CA . GLU A 1 268 ? 19.106 -5.896 -2.251 1.00 85.50 268 GLU A CA 1
ATOM 2054 C C . GLU A 1 268 ? 18.047 -6.969 -2.531 1.00 85.50 268 GLU A C 1
ATOM 2056 O O . GLU A 1 268 ? 17.110 -6.788 -3.310 1.00 85.50 268 GLU A O 1
ATOM 2061 N N . LYS A 1 269 ? 18.185 -8.116 -1.862 1.00 83.00 269 LYS A N 1
ATOM 2062 C CA . LYS A 1 269 ? 17.136 -9.138 -1.844 1.00 83.00 269 LYS A CA 1
ATOM 2063 C C . LYS A 1 269 ? 16.113 -8.807 -0.770 1.00 83.00 269 LYS A C 1
ATOM 2065 O O . LYS A 1 269 ? 16.473 -8.285 0.286 1.00 83.00 269 LYS A O 1
ATOM 2070 N N . ALA A 1 270 ? 14.863 -9.184 -1.016 1.00 78.31 270 ALA A N 1
ATOM 2071 C CA . ALA A 1 270 ? 13.831 -9.114 0.003 1.00 78.31 270 ALA A CA 1
ATOM 2072 C C . ALA A 1 270 ? 14.256 -9.894 1.257 1.00 78.31 270 ALA A C 1
ATOM 2074 O O . ALA A 1 270 ? 14.784 -11.008 1.187 1.00 78.31 270 ALA A O 1
ATOM 2075 N N . SER A 1 271 ? 14.058 -9.271 2.412 1.00 74.06 271 SER A N 1
ATOM 2076 C CA . SER A 1 271 ? 14.324 -9.859 3.714 1.00 74.06 271 SER A CA 1
ATOM 2077 C C . SER A 1 271 ? 13.222 -10.866 4.040 1.00 74.06 271 SER A C 1
ATOM 2079 O O . SER A 1 271 ? 12.035 -10.636 3.818 1.00 74.06 271 SER A O 1
ATOM 2081 N N . SER A 1 272 ? 13.637 -12.010 4.576 1.00 66.88 272 SER A N 1
ATOM 2082 C CA . SER A 1 272 ? 12.746 -13.104 4.970 1.00 66.88 272 SER A CA 1
ATOM 2083 C C . SER A 1 272 ? 12.167 -12.934 6.380 1.00 66.88 272 SER A C 1
ATOM 2085 O O . SER A 1 272 ? 11.589 -13.873 6.914 1.00 66.88 272 SER A O 1
ATOM 2087 N N . ASP A 1 273 ? 12.443 -11.808 7.040 1.00 63.12 273 ASP A N 1
ATOM 2088 C CA . ASP A 1 273 ? 12.113 -11.558 8.447 1.00 63.12 273 ASP A CA 1
ATOM 2089 C C . ASP A 1 273 ? 11.402 -10.216 8.668 1.00 63.12 273 ASP A C 1
ATOM 2091 O O . ASP A 1 273 ? 11.229 -9.794 9.815 1.00 63.12 273 ASP A O 1
ATOM 2095 N N . ARG A 1 274 ? 11.035 -9.503 7.592 1.00 71.06 274 ARG A N 1
ATOM 2096 C CA . ARG A 1 274 ? 10.516 -8.135 7.681 1.00 71.06 274 ARG A CA 1
ATOM 2097 C C . ARG A 1 274 ? 9.432 -7.830 6.663 1.00 71.06 274 ARG A C 1
ATOM 2099 O O . ARG A 1 274 ? 9.386 -8.356 5.559 1.00 71.06 274 ARG A O 1
ATOM 2106 N N . TYR A 1 275 ? 8.614 -6.876 7.074 1.00 84.69 275 TYR A N 1
ATOM 2107 C CA . TYR A 1 275 ? 7.649 -6.165 6.262 1.00 84.69 275 TYR A CA 1
ATOM 2108 C C . TYR A 1 275 ? 8.347 -5.061 5.470 1.00 84.69 275 TYR A C 1
ATOM 2110 O O . TYR A 1 275 ? 8.994 -4.184 6.057 1.00 84.69 275 TYR A O 1
ATOM 2118 N N . GLN A 1 276 ? 8.237 -5.102 4.145 1.00 88.75 276 GLN A N 1
ATOM 2119 C CA . GLN A 1 276 ? 8.908 -4.145 3.273 1.00 88.75 276 GLN A CA 1
ATOM 2120 C C . GLN A 1 276 ? 7.971 -3.588 2.206 1.00 88.75 276 GLN A C 1
ATOM 2122 O O . GLN A 1 276 ? 7.013 -4.244 1.798 1.00 88.75 276 GLN A O 1
ATOM 2127 N N . TYR A 1 277 ? 8.283 -2.382 1.741 1.00 92.38 277 TYR A N 1
ATOM 2128 C CA . TYR A 1 277 ? 7.725 -1.826 0.515 1.00 92.38 277 TYR A CA 1
ATOM 2129 C C . TYR A 1 277 ? 8.817 -1.715 -0.538 1.00 92.38 277 TYR A C 1
ATOM 2131 O O . TYR A 1 277 ? 9.930 -1.289 -0.239 1.00 92.38 277 TYR A O 1
ATOM 2139 N N . ALA A 1 278 ? 8.489 -2.073 -1.769 1.00 93.75 278 ALA A N 1
ATOM 2140 C CA . ALA A 1 278 ? 9.294 -1.778 -2.941 1.00 93.75 278 ALA A CA 1
ATOM 2141 C C . ALA A 1 278 ? 8.481 -0.882 -3.871 1.00 93.75 278 ALA A C 1
ATOM 2143 O O . ALA A 1 278 ? 7.275 -1.070 -4.008 1.00 93.75 278 ALA A O 1
ATOM 2144 N N . PHE A 1 279 ? 9.129 0.082 -4.512 1.00 95.31 279 PHE A N 1
ATOM 2145 C CA . PHE A 1 279 ? 8.495 0.902 -5.535 1.00 95.31 279 PHE A CA 1
ATOM 2146 C C . PHE A 1 279 ? 9.409 1.021 -6.727 1.00 95.31 279 PHE A C 1
ATOM 2148 O O . PHE A 1 279 ? 10.610 1.204 -6.542 1.00 95.31 279 PHE A O 1
ATOM 2155 N N . GLY A 1 280 ? 8.851 0.954 -7.928 1.00 94.56 280 GLY A N 1
ATOM 2156 C CA . GLY A 1 280 ? 9.614 1.177 -9.142 1.00 94.56 280 GLY A CA 1
ATOM 2157 C C . GLY A 1 280 ? 8.810 1.035 -10.407 1.00 94.56 280 GLY A C 1
ATOM 2158 O O . GLY A 1 280 ? 7.640 0.664 -10.386 1.00 94.56 280 GLY A O 1
ATOM 2159 N N . LEU A 1 281 ? 9.481 1.309 -11.516 1.00 93.69 281 LEU A N 1
ATOM 2160 C CA . LEU A 1 281 ? 8.950 1.069 -12.844 1.00 93.69 281 LEU A CA 1
ATOM 2161 C C . LEU A 1 281 ? 8.967 -0.441 -13.124 1.00 93.69 281 LEU A C 1
ATOM 2163 O O . LEU A 1 281 ? 9.946 -1.132 -12.834 1.00 93.69 281 LEU A O 1
ATOM 2167 N N . ILE A 1 282 ? 7.872 -0.968 -13.666 1.00 93.75 282 ILE A N 1
ATOM 2168 C CA . ILE A 1 282 ? 7.700 -2.394 -13.941 1.00 93.75 282 ILE A CA 1
ATOM 2169 C C . ILE A 1 282 ? 8.540 -2.763 -15.162 1.00 93.75 282 ILE A C 1
ATOM 2171 O O . ILE A 1 282 ? 8.138 -2.548 -16.305 1.00 93.75 282 ILE A O 1
ATOM 2175 N N . GLY A 1 283 ? 9.709 -3.350 -14.909 1.00 90.06 283 GLY A N 1
ATOM 2176 C CA . GLY A 1 283 ? 10.648 -3.773 -15.943 1.00 90.06 283 GLY A CA 1
ATOM 2177 C C . GLY A 1 283 ? 10.239 -5.064 -16.640 1.00 90.06 283 GLY A C 1
ATOM 2178 O O . GLY A 1 283 ? 10.432 -5.229 -17.845 1.00 90.06 283 GLY A O 1
ATOM 2179 N N . LYS A 1 284 ? 9.694 -6.011 -15.871 1.00 89.06 284 LYS A N 1
ATOM 2180 C CA . LYS A 1 284 ? 9.295 -7.325 -16.374 1.00 89.06 284 LYS A CA 1
ATOM 2181 C C . LYS A 1 284 ? 8.254 -7.966 -15.467 1.00 89.06 284 LYS A C 1
ATOM 2183 O O . LYS A 1 284 ? 8.433 -8.009 -14.253 1.00 89.06 284 LYS A O 1
ATOM 2188 N N . VAL A 1 285 ? 7.235 -8.555 -16.086 1.00 90.31 285 VAL A N 1
ATOM 2189 C CA . VAL A 1 285 ? 6.281 -9.457 -15.432 1.00 90.31 285 VAL A CA 1
ATOM 2190 C C . VAL A 1 285 ? 6.642 -10.890 -15.829 1.00 90.31 285 VAL A C 1
ATOM 2192 O O . VAL A 1 285 ? 6.570 -11.273 -16.999 1.00 90.31 285 VAL A O 1
ATOM 2195 N N . GLY A 1 286 ? 7.154 -11.659 -14.872 1.00 87.12 286 GLY A N 1
ATOM 2196 C CA . GLY A 1 286 ? 7.437 -13.086 -15.007 1.00 87.12 286 GLY A CA 1
ATOM 2197 C C . GLY A 1 286 ? 6.214 -13.941 -14.672 1.00 87.12 286 GLY A C 1
ATOM 2198 O O . GLY A 1 286 ? 5.159 -13.433 -14.313 1.00 87.12 286 GLY A O 1
ATOM 2199 N N . SER A 1 287 ? 6.352 -15.267 -14.754 1.00 85.88 287 SER A N 1
ATOM 2200 C CA . SER A 1 287 ? 5.251 -16.172 -14.388 1.00 85.88 287 SER A CA 1
ATOM 2201 C C . SER A 1 287 ? 4.915 -16.127 -12.894 1.00 85.88 287 SER A C 1
ATOM 2203 O O . SER A 1 287 ? 3.747 -16.238 -12.548 1.00 85.88 287 SER A O 1
ATOM 2205 N N . ASN A 1 288 ? 5.935 -15.970 -12.042 1.00 91.38 288 ASN A N 1
ATOM 2206 C CA . ASN A 1 288 ? 5.838 -15.912 -10.576 1.00 91.38 288 ASN A CA 1
ATOM 2207 C C . ASN A 1 288 ? 6.789 -14.845 -9.998 1.00 91.38 288 ASN A C 1
ATOM 2209 O O . ASN A 1 288 ? 7.279 -14.988 -8.882 1.00 91.38 288 ASN A O 1
ATOM 2213 N N . SER A 1 289 ? 7.156 -13.834 -10.785 1.00 92.50 289 SER A N 1
ATOM 2214 C CA . SER A 1 289 ? 8.000 -12.749 -10.291 1.00 92.50 289 SER A CA 1
ATOM 2215 C C . SER A 1 289 ? 7.667 -11.431 -10.969 1.00 92.50 289 SER A C 1
ATOM 2217 O O . SER A 1 289 ? 7.174 -11.403 -12.099 1.00 92.50 289 SER A O 1
ATOM 2219 N N . LEU A 1 290 ? 7.939 -10.337 -10.269 1.00 93.00 290 LEU A N 1
ATOM 2220 C CA . LEU A 1 290 ? 7.858 -8.978 -10.785 1.00 93.00 290 LEU A CA 1
ATOM 2221 C C . LEU A 1 290 ? 9.228 -8.323 -10.611 1.00 93.00 290 LEU A C 1
ATOM 2223 O O . LEU A 1 290 ? 9.828 -8.394 -9.539 1.00 93.00 290 LEU A O 1
ATOM 2227 N N . THR A 1 291 ? 9.732 -7.702 -11.673 1.00 93.12 291 THR A N 1
ATOM 2228 C CA . THR A 1 291 ? 10.988 -6.948 -11.640 1.00 93.12 291 THR A CA 1
ATOM 2229 C C . THR A 1 291 ? 10.687 -5.460 -11.664 1.00 93.12 291 THR A C 1
ATOM 2231 O O . THR A 1 291 ? 10.040 -4.977 -12.595 1.00 93.12 291 THR A O 1
ATOM 2234 N N . LEU A 1 292 ? 11.201 -4.741 -10.672 1.00 94.44 292 LEU A N 1
ATOM 2235 C CA . LEU A 1 292 ? 11.143 -3.288 -10.584 1.00 94.44 292 LEU A CA 1
ATOM 2236 C C . LEU A 1 292 ? 12.510 -2.699 -10.927 1.00 94.44 292 LEU A C 1
ATOM 2238 O O . LEU A 1 292 ? 13.542 -3.196 -10.467 1.00 94.44 292 LEU A O 1
ATOM 2242 N N . ILE A 1 293 ? 12.508 -1.633 -11.720 1.00 93.06 293 ILE A N 1
ATOM 2243 C CA . ILE A 1 293 ? 13.689 -0.866 -12.119 1.00 93.06 293 ILE A CA 1
ATOM 2244 C C . ILE A 1 293 ? 13.556 0.543 -11.541 1.00 93.06 293 ILE A C 1
ATOM 2246 O O . ILE A 1 293 ? 12.462 1.116 -11.497 1.00 93.06 293 ILE A O 1
ATOM 2250 N N . ASN A 1 294 ? 14.677 1.100 -11.091 1.00 92.12 294 ASN A N 1
ATOM 2251 C CA . ASN A 1 294 ? 14.703 2.449 -10.556 1.00 92.12 294 ASN A CA 1
ATOM 2252 C C . ASN A 1 294 ? 14.900 3.531 -11.619 1.00 92.12 294 ASN A C 1
ATOM 2254 O O . ASN A 1 294 ? 15.028 3.261 -12.810 1.00 92.12 294 ASN A O 1
ATOM 2258 N N . LYS A 1 295 ? 15.003 4.779 -11.153 1.00 89.00 295 LYS A N 1
ATOM 2259 C CA . LYS A 1 295 ? 15.262 5.962 -11.980 1.00 89.00 295 LYS A CA 1
ATOM 2260 C C . LYS A 1 295 ? 16.533 5.870 -12.831 1.00 89.00 295 LYS A C 1
ATOM 2262 O O . LYS A 1 295 ? 16.624 6.556 -13.840 1.00 89.00 295 LYS A O 1
ATOM 2267 N N . SER A 1 296 ? 17.507 5.029 -12.464 1.00 88.38 296 SER A N 1
ATOM 2268 C CA . SER A 1 296 ? 18.693 4.828 -13.306 1.00 88.38 296 SER A CA 1
ATOM 2269 C C . SER A 1 296 ? 18.375 4.099 -14.609 1.00 88.38 296 SER A C 1
ATOM 2271 O O . SER A 1 296 ? 19.167 4.178 -15.536 1.00 88.38 296 SER A O 1
ATOM 2273 N N . GLY A 1 297 ? 17.258 3.365 -14.678 1.00 88.50 297 GLY A N 1
ATOM 2274 C CA . GLY A 1 297 ? 16.898 2.555 -15.838 1.00 88.50 297 GLY A CA 1
ATOM 2275 C C . GLY A 1 297 ? 17.783 1.322 -16.045 1.00 88.50 297 GLY A C 1
ATOM 2276 O O . GLY A 1 297 ? 17.601 0.621 -17.035 1.00 88.50 297 GLY A O 1
ATOM 2277 N N . SER A 1 298 ? 18.739 1.047 -15.153 1.00 88.81 298 SER A N 1
ATOM 2278 C CA . SER A 1 298 ? 19.664 -0.080 -15.289 1.00 88.81 298 SER A CA 1
ATOM 2279 C C . SER A 1 298 ? 19.017 -1.398 -14.870 1.00 88.81 298 SER A C 1
ATOM 2281 O O . SER A 1 298 ? 18.494 -1.525 -13.761 1.00 88.81 298 SER A O 1
ATOM 2283 N N . THR A 1 299 ? 19.128 -2.424 -15.716 1.00 86.62 299 THR A N 1
ATOM 2284 C CA . THR A 1 299 ? 18.687 -3.784 -15.357 1.00 86.62 299 THR A CA 1
ATOM 2285 C C . THR A 1 299 ? 19.652 -4.524 -14.432 1.00 86.62 299 THR A C 1
ATOM 2287 O O . THR A 1 299 ? 19.338 -5.625 -13.984 1.00 86.62 299 THR A O 1
ATOM 2290 N N . ASP A 1 300 ? 20.825 -3.953 -14.153 1.00 86.00 300 ASP A N 1
ATOM 2291 C CA . ASP A 1 300 ? 21.828 -4.568 -13.276 1.00 86.00 300 ASP A CA 1
ATOM 2292 C C . ASP A 1 300 ? 21.519 -4.323 -11.793 1.00 86.00 300 ASP A C 1
ATOM 2294 O O . ASP A 1 300 ? 21.992 -5.057 -10.925 1.00 86.00 300 ASP A O 1
ATOM 2298 N N . ASN A 1 301 ? 20.710 -3.300 -11.501 1.00 88.31 301 ASN A N 1
ATOM 2299 C CA . ASN A 1 301 ? 20.333 -2.908 -10.153 1.00 88.31 301 ASN A CA 1
ATOM 2300 C C . ASN A 1 301 ? 18.808 -2.852 -10.022 1.00 88.31 301 ASN A C 1
ATOM 2302 O O . ASN A 1 301 ? 18.208 -1.779 -10.046 1.00 88.31 301 ASN A O 1
ATOM 2306 N N . VAL A 1 302 ? 18.190 -4.029 -9.923 1.00 92.44 302 VAL A N 1
ATOM 2307 C CA . VAL A 1 302 ? 16.731 -4.209 -9.874 1.00 92.44 302 VAL A CA 1
ATOM 2308 C C . VAL A 1 302 ? 16.273 -4.744 -8.525 1.00 92.44 302 VAL A C 1
ATOM 2310 O O . VAL A 1 302 ? 17.063 -5.287 -7.750 1.00 92.44 302 VAL A O 1
ATOM 2313 N N . ILE A 1 303 ? 14.975 -4.619 -8.266 1.00 93.62 303 ILE A N 1
ATOM 2314 C CA . ILE A 1 303 ? 14.291 -5.384 -7.225 1.00 93.62 303 ILE A CA 1
ATOM 2315 C C . ILE A 1 303 ? 13.511 -6.497 -7.920 1.00 93.62 303 ILE A C 1
ATOM 2317 O O . ILE A 1 303 ? 12.683 -6.232 -8.789 1.00 93.62 303 ILE A O 1
ATOM 2321 N N . GLU A 1 304 ? 13.770 -7.742 -7.535 1.00 92.25 304 GLU A N 1
ATOM 2322 C CA . GLU A 1 304 ? 12.958 -8.890 -7.932 1.00 92.25 304 GLU A CA 1
ATOM 2323 C C . GLU A 1 304 ? 12.139 -9.350 -6.728 1.00 92.25 304 GLU A C 1
ATOM 2325 O O . GLU A 1 304 ? 12.688 -9.597 -5.651 1.00 92.25 304 GLU A O 1
ATOM 2330 N N . VAL A 1 305 ? 10.823 -9.435 -6.912 1.00 91.50 305 VAL A N 1
ATOM 2331 C CA . VAL A 1 305 ? 9.884 -9.923 -5.899 1.00 91.50 305 VAL A CA 1
ATOM 2332 C C . VAL A 1 305 ? 9.158 -11.147 -6.425 1.00 91.50 305 VAL A C 1
ATOM 2334 O O . VAL A 1 305 ? 8.707 -11.167 -7.573 1.00 91.50 305 VAL A O 1
ATOM 2337 N N . ASP A 1 306 ? 9.022 -12.157 -5.571 1.00 92.00 306 ASP A N 1
ATOM 2338 C CA . ASP A 1 306 ? 8.241 -13.344 -5.891 1.00 92.00 306 ASP A CA 1
ATOM 2339 C C . ASP A 1 306 ? 6.751 -12.989 -5.864 1.00 92.00 306 ASP A C 1
ATOM 2341 O O . ASP A 1 306 ? 6.262 -12.384 -4.910 1.00 92.00 306 ASP A O 1
ATOM 2345 N N . THR A 1 307 ? 6.013 -13.381 -6.898 1.00 93.12 307 THR A N 1
ATOM 2346 C CA . THR A 1 307 ? 4.557 -13.235 -6.967 1.00 93.12 307 THR A CA 1
ATOM 2347 C C . THR A 1 307 ? 3.892 -14.603 -6.915 1.00 93.12 307 THR A C 1
ATOM 2349 O O . THR A 1 307 ? 4.411 -15.605 -7.418 1.00 93.12 307 THR A O 1
ATOM 2352 N N . LYS A 1 308 ? 2.716 -14.661 -6.293 1.00 92.00 308 LYS A N 1
ATOM 2353 C CA . LYS A 1 308 ? 1.856 -15.844 -6.290 1.00 92.00 308 LYS A CA 1
ATOM 2354 C C . LYS A 1 308 ? 0.577 -15.527 -7.057 1.00 92.00 308 LYS A C 1
ATOM 2356 O O . LYS A 1 308 ? 0.208 -14.373 -7.254 1.00 92.00 308 LYS A O 1
ATOM 2361 N N . LYS A 1 309 ? -0.134 -16.569 -7.489 1.00 89.44 309 LYS A N 1
ATOM 2362 C CA . LYS A 1 309 ? -1.407 -16.411 -8.210 1.00 89.44 309 LYS A CA 1
ATOM 2363 C C . LYS A 1 309 ? -2.468 -15.676 -7.377 1.00 89.44 309 LYS A C 1
ATOM 2365 O O . LYS A 1 309 ? -3.351 -15.047 -7.945 1.00 89.44 309 LYS A O 1
ATOM 2370 N N . ASP A 1 310 ? -2.398 -15.808 -6.059 1.00 90.88 310 ASP A N 1
ATOM 2371 C CA . ASP A 1 310 ? -3.290 -15.179 -5.089 1.00 90.88 310 ASP A CA 1
ATOM 2372 C C . ASP A 1 310 ? -2.749 -13.858 -4.517 1.00 90.88 310 ASP A C 1
ATOM 2374 O O . ASP A 1 310 ? -3.392 -13.288 -3.638 1.00 90.88 310 ASP A O 1
ATOM 2378 N N . THR A 1 311 ? -1.615 -13.346 -5.020 1.00 95.00 311 THR A N 1
ATOM 2379 C CA . THR A 1 311 ? -1.182 -11.970 -4.743 1.00 95.00 311 THR A CA 1
ATOM 2380 C C . THR A 1 311 ? -2.281 -11.001 -5.164 1.00 95.00 311 THR A C 1
ATOM 2382 O O . THR A 1 311 ? -2.807 -11.083 -6.277 1.00 95.00 311 THR A O 1
ATOM 2385 N N . ILE A 1 312 ? -2.631 -10.090 -4.261 1.00 96.44 312 ILE A N 1
ATOM 2386 C CA . ILE A 1 312 ? -3.697 -9.121 -4.490 1.00 96.44 312 ILE A CA 1
ATOM 2387 C C . ILE A 1 312 ? -3.136 -7.980 -5.325 1.00 96.44 312 ILE A C 1
ATOM 2389 O O . ILE A 1 312 ? -2.069 -7.450 -5.013 1.00 96.44 312 ILE A O 1
ATOM 2393 N N . VAL A 1 313 ? -3.856 -7.603 -6.377 1.00 97.31 313 VAL A N 1
ATOM 2394 C CA . VAL A 1 313 ? -3.452 -6.520 -7.269 1.00 97.31 313 VAL A CA 1
ATOM 2395 C C . VAL A 1 313 ? -4.552 -5.474 -7.321 1.00 97.31 313 VAL A C 1
ATOM 2397 O O . VAL A 1 313 ? -5.731 -5.804 -7.446 1.00 97.31 313 VAL A O 1
ATOM 2400 N N . TYR A 1 314 ? -4.146 -4.217 -7.235 1.00 97.44 314 TYR A N 1
ATOM 2401 C CA . TYR A 1 314 ? -4.968 -3.054 -7.516 1.00 97.44 314 TYR A CA 1
ATOM 2402 C C . TYR A 1 314 ? -4.356 -2.317 -8.702 1.00 97.44 314 TYR A C 1
ATOM 2404 O O . TYR A 1 314 ? -3.131 -2.223 -8.786 1.00 97.44 314 TYR A O 1
ATOM 2412 N N . THR A 1 315 ? -5.180 -1.801 -9.600 1.00 95.94 315 THR A N 1
ATOM 2413 C CA . THR A 1 315 ? -4.753 -0.895 -10.672 1.00 95.94 315 THR A CA 1
ATOM 2414 C C . THR A 1 315 ? -5.230 0.514 -10.352 1.00 95.94 315 THR A C 1
ATOM 2416 O O . THR A 1 315 ? -6.240 0.690 -9.673 1.00 95.94 315 THR A O 1
ATOM 2419 N N . CYS A 1 316 ? -4.465 1.505 -10.789 1.00 94.81 316 CYS A N 1
ATOM 2420 C CA . CYS A 1 316 ? -4.753 2.923 -10.652 1.00 94.81 316 CYS A CA 1
ATOM 2421 C C . CYS A 1 316 ? -4.422 3.593 -11.988 1.00 94.81 316 CYS A C 1
ATOM 2423 O O . CYS A 1 316 ? -3.245 3.686 -12.348 1.00 94.81 316 CYS A O 1
ATOM 2425 N N . ASP A 1 317 ? -5.445 4.013 -12.731 1.00 92.25 317 ASP A N 1
ATOM 2426 C CA . ASP A 1 317 ? -5.274 4.758 -13.980 1.00 92.25 317 ASP A CA 1
ATOM 2427 C C . ASP A 1 317 ? -5.037 6.236 -13.667 1.00 92.25 317 ASP A C 1
ATOM 2429 O O . ASP A 1 317 ? -5.970 7.001 -13.402 1.00 92.25 317 ASP A O 1
ATOM 2433 N N . VAL A 1 318 ? -3.768 6.643 -13.703 1.00 88.38 318 VAL A N 1
ATOM 2434 C CA . VAL A 1 318 ? -3.354 7.998 -13.322 1.00 88.38 318 VAL A CA 1
ATOM 2435 C C . VAL A 1 318 ? -3.894 9.041 -14.305 1.00 88.38 318 VAL A C 1
ATOM 2437 O O . VAL A 1 318 ? -4.281 10.139 -13.902 1.00 88.38 318 VAL A O 1
ATOM 2440 N N . SER A 1 319 ? -4.034 8.684 -15.584 1.00 84.25 319 SER A N 1
ATOM 2441 C CA . SER A 1 319 ? -4.578 9.578 -16.613 1.00 84.25 319 SER A CA 1
ATOM 2442 C C . SER A 1 319 ? -6.074 9.868 -16.417 1.00 84.25 319 SER A C 1
ATOM 2444 O O . SER A 1 319 ? -6.558 10.958 -16.746 1.00 84.25 319 SER A O 1
ATOM 2446 N N . ASN A 1 320 ? -6.815 8.927 -15.821 1.00 82.88 320 ASN A N 1
ATOM 2447 C CA . ASN A 1 320 ? -8.255 9.027 -15.603 1.00 82.88 320 ASN A CA 1
ATOM 2448 C C . ASN A 1 320 ? -8.617 9.385 -14.155 1.00 82.88 320 ASN A C 1
ATOM 2450 O O . ASN A 1 320 ? -9.488 8.769 -13.545 1.00 82.88 320 ASN A O 1
ATOM 2454 N N . LYS A 1 321 ? -7.969 10.420 -13.604 1.00 81.62 321 LYS A N 1
ATOM 2455 C CA . LYS A 1 321 ? -8.198 10.898 -12.225 1.00 81.62 321 LYS A CA 1
ATOM 2456 C C . LYS A 1 321 ? -7.960 9.819 -11.163 1.00 81.62 321 LYS A C 1
ATOM 2458 O O . LYS A 1 321 ? -8.638 9.825 -10.140 1.00 81.62 321 LYS A O 1
ATOM 2463 N N . ASN A 1 322 ? -6.982 8.947 -11.396 1.00 84.56 322 ASN A N 1
ATOM 2464 C CA . ASN A 1 322 ? -6.631 7.849 -10.502 1.00 84.56 322 ASN A CA 1
ATOM 2465 C C . ASN A 1 322 ? -7.766 6.832 -10.319 1.00 84.56 322 ASN A C 1
ATOM 2467 O O . ASN A 1 322 ? -7.954 6.360 -9.206 1.00 84.56 322 ASN A O 1
ATOM 2471 N N . GLU A 1 323 ? -8.519 6.480 -11.366 1.00 90.50 323 GLU A N 1
ATOM 2472 C CA . GLU A 1 323 ? -9.559 5.445 -11.251 1.00 90.50 323 GLU A CA 1
ATOM 2473 C C . GLU A 1 323 ? -8.948 4.120 -10.766 1.00 90.50 323 GLU A C 1
ATOM 2475 O O . GLU A 1 323 ? -7.997 3.609 -11.367 1.00 90.50 323 GLU A O 1
ATOM 2480 N N . VAL A 1 324 ? -9.486 3.574 -9.667 1.00 94.38 324 VAL A N 1
ATOM 2481 C CA . VAL A 1 324 ? -8.945 2.366 -9.020 1.00 94.38 324 VAL A CA 1
ATOM 2482 C C . VAL A 1 324 ? -9.822 1.125 -9.166 1.00 94.38 324 VAL A C 1
ATOM 2484 O O . VAL A 1 324 ? -11.026 1.138 -8.883 1.00 94.38 324 VAL A O 1
ATOM 2487 N N . GLU A 1 325 ? -9.187 -0.004 -9.491 1.00 95.62 325 GLU A N 1
ATOM 2488 C CA . GLU A 1 325 ? -9.842 -1.309 -9.635 1.00 95.62 325 GLU A CA 1
ATOM 2489 C C . GLU A 1 325 ? -9.057 -2.453 -8.972 1.00 95.62 325 GLU A C 1
ATOM 2491 O O . GLU A 1 325 ? -7.888 -2.324 -8.610 1.00 95.62 325 GLU A O 1
ATOM 2496 N N . ILE A 1 326 ? -9.724 -3.597 -8.780 1.00 94.94 326 ILE A N 1
ATOM 2497 C CA . ILE A 1 326 ? -9.094 -4.842 -8.316 1.00 94.94 326 ILE A CA 1
ATOM 2498 C C . ILE A 1 326 ? -8.778 -5.696 -9.540 1.00 94.94 326 ILE A C 1
ATOM 2500 O O . ILE A 1 326 ? -9.669 -6.001 -10.332 1.00 94.94 326 ILE A O 1
ATOM 2504 N N . ALA A 1 327 ? -7.535 -6.150 -9.633 1.00 94.12 327 ALA A N 1
ATOM 2505 C CA . ALA A 1 327 ? -7.020 -6.945 -10.735 1.00 94.12 327 ALA A CA 1
ATOM 2506 C C . ALA A 1 327 ? -6.338 -8.227 -10.225 1.00 94.12 327 ALA A C 1
ATOM 2508 O O . ALA A 1 327 ? -6.357 -8.557 -9.034 1.00 94.12 327 ALA A O 1
ATOM 2509 N N . SER A 1 328 ? -5.717 -8.971 -11.137 1.00 92.00 328 SER A N 1
ATOM 2510 C CA . SER A 1 328 ? -4.847 -10.099 -10.821 1.00 92.00 328 SER A CA 1
ATOM 2511 C C . SER A 1 328 ? -3.430 -9.881 -11.345 1.00 92.00 328 SER A C 1
ATOM 2513 O O . SER A 1 328 ? -3.186 -9.059 -12.224 1.00 92.00 328 SER A O 1
ATOM 2515 N N . VAL A 1 329 ? -2.473 -10.675 -10.855 1.00 90.56 329 VAL A N 1
ATOM 2516 C CA . VAL A 1 329 ? -1.082 -10.636 -11.347 1.00 90.56 329 VAL A CA 1
ATOM 2517 C C . VAL A 1 329 ? -0.998 -10.869 -12.860 1.00 90.56 329 VAL A C 1
ATOM 2519 O O . VAL A 1 329 ? -0.115 -10.324 -13.514 1.00 90.56 329 VAL A O 1
ATOM 2522 N N . GLY A 1 330 ? -1.916 -11.662 -13.422 1.00 89.19 330 GLY A N 1
ATOM 2523 C CA . GLY A 1 330 ? -1.961 -11.939 -14.859 1.00 89.19 330 GLY A CA 1
ATOM 2524 C C . GLY A 1 330 ? -2.437 -10.762 -15.711 1.00 89.19 330 GLY A C 1
ATOM 2525 O O . GLY A 1 330 ? -2.192 -10.774 -16.914 1.00 89.19 330 GLY A O 1
ATOM 2526 N N . ASP A 1 331 ? -3.081 -9.769 -15.094 1.00 89.62 331 ASP A N 1
ATOM 2527 C CA . ASP A 1 331 ? -3.585 -8.570 -15.767 1.00 89.62 331 ASP A CA 1
ATOM 2528 C C . ASP A 1 331 ? -2.545 -7.442 -15.779 1.00 89.62 331 ASP A C 1
ATOM 2530 O O . ASP A 1 331 ? -2.691 -6.482 -16.529 1.00 89.62 331 ASP A O 1
ATOM 2534 N N . ILE A 1 332 ? -1.466 -7.567 -14.992 1.00 90.25 332 ILE A N 1
ATOM 2535 C CA . ILE A 1 332 ? -0.378 -6.587 -14.977 1.00 90.25 332 ILE A CA 1
ATOM 2536 C C . ILE A 1 332 ? 0.306 -6.601 -16.341 1.00 90.25 332 ILE A C 1
ATOM 2538 O O . ILE A 1 332 ? 1.039 -7.532 -16.691 1.00 90.25 332 ILE A O 1
ATOM 2542 N N . THR A 1 333 ? 0.109 -5.526 -17.095 1.00 81.00 333 THR A N 1
ATOM 2543 C CA . THR A 1 333 ? 0.831 -5.283 -18.339 1.00 81.00 333 THR A CA 1
ATOM 2544 C C . THR A 1 333 ? 1.841 -4.159 -18.128 1.00 81.00 333 THR A C 1
ATOM 2546 O O . THR A 1 333 ? 1.605 -3.219 -17.381 1.00 81.00 333 THR A O 1
ATOM 2549 N N . SER A 1 334 ? 3.024 -4.284 -18.725 1.00 79.19 334 SER A N 1
ATOM 2550 C CA . SER A 1 334 ? 4.004 -3.198 -18.814 1.00 79.19 334 SER A CA 1
ATOM 2551 C C . SER A 1 334 ? 4.824 -3.418 -20.072 1.00 79.19 334 SER A C 1
ATOM 2553 O O . SER A 1 334 ? 5.283 -4.537 -20.332 1.00 79.19 334 SER A O 1
ATOM 2555 N N . THR A 1 335 ? 4.987 -2.367 -20.872 1.00 66.31 335 THR A N 1
ATOM 2556 C CA . THR A 1 335 ? 5.598 -2.472 -22.196 1.00 66.31 335 THR A CA 1
ATOM 2557 C C . THR A 1 335 ? 6.858 -1.627 -22.246 1.00 66.31 335 THR A C 1
ATOM 2559 O O . THR A 1 335 ? 6.829 -0.494 -22.699 1.00 66.31 335 THR A O 1
ATOM 2562 N N . ILE A 1 336 ? 7.995 -2.189 -21.834 1.00 80.44 336 ILE A N 1
ATOM 2563 C CA . ILE A 1 336 ? 9.303 -1.591 -22.136 1.00 80.44 336 ILE A CA 1
ATOM 2564 C C . ILE A 1 336 ? 9.890 -2.328 -23.338 1.00 80.44 336 ILE A C 1
ATOM 2566 O O . ILE A 1 336 ? 10.318 -3.483 -23.209 1.00 80.44 336 ILE A O 1
ATOM 2570 N N . PRO A 1 337 ? 9.888 -1.720 -24.536 1.00 80.25 337 PRO A N 1
ATOM 2571 C CA . PRO A 1 337 ? 10.438 -2.362 -25.716 1.00 80.25 337 PRO A CA 1
ATOM 2572 C C . PRO A 1 337 ? 11.927 -2.647 -25.528 1.00 80.25 337 PRO A C 1
ATOM 2574 O O . PRO A 1 337 ? 12.679 -1.791 -25.089 1.00 80.25 337 PRO A O 1
ATOM 2577 N N . LYS A 1 338 ? 12.413 -3.814 -25.961 1.00 80.25 338 LYS A N 1
ATOM 2578 C CA . LYS A 1 338 ? 13.859 -4.118 -25.899 1.00 80.25 338 LYS A CA 1
ATOM 2579 C C . LYS A 1 338 ? 14.737 -3.086 -26.618 1.00 80.25 338 LYS A C 1
ATOM 2581 O O . LYS A 1 338 ? 15.916 -2.985 -26.314 1.00 80.25 338 LYS A O 1
ATOM 2586 N N . SER A 1 339 ? 14.177 -2.363 -27.586 1.00 81.50 339 SER A N 1
ATOM 2587 C CA . SER A 1 339 ? 14.863 -1.305 -28.325 1.00 81.50 339 SER A CA 1
ATOM 2588 C C . SER A 1 339 ? 15.134 -0.041 -27.508 1.00 81.50 339 SER A C 1
ATOM 2590 O O . SER A 1 339 ? 15.898 0.787 -27.985 1.00 81.50 339 SER A O 1
ATOM 2592 N N . THR A 1 340 ? 14.521 0.131 -26.331 1.00 83.75 340 THR A N 1
ATOM 2593 C CA . THR A 1 340 ? 14.772 1.292 -25.456 1.00 83.75 340 THR A CA 1
ATOM 2594 C C . THR A 1 340 ? 16.005 1.111 -24.578 1.00 83.75 340 THR A C 1
ATOM 2596 O O . THR A 1 340 ? 16.462 2.074 -23.973 1.00 83.75 340 THR A O 1
ATOM 2599 N N . PHE A 1 341 ? 16.555 -0.104 -24.510 1.00 85.44 341 PHE A N 1
ATOM 2600 C CA . PHE A 1 341 ? 17.773 -0.383 -23.764 1.00 85.44 341 PHE A CA 1
ATOM 2601 C C . PHE A 1 341 ? 18.998 -0.130 -24.637 1.00 85.44 341 PHE A C 1
ATOM 2603 O O . PHE A 1 341 ? 19.085 -0.605 -25.776 1.00 85.44 341 PHE A O 1
ATOM 2610 N N . ASP A 1 342 ? 19.964 0.592 -24.084 1.00 85.75 342 ASP A N 1
ATOM 2611 C CA . ASP A 1 342 ? 21.271 0.756 -24.695 1.00 85.75 342 ASP A CA 1
ATOM 2612 C C . ASP A 1 342 ? 22.138 -0.514 -24.559 1.00 85.75 342 ASP A C 1
ATOM 2614 O O . ASP A 1 342 ? 21.738 -1.555 -24.031 1.00 85.75 342 ASP A O 1
ATOM 2618 N N . LYS A 1 343 ? 23.371 -0.440 -25.068 1.00 84.75 343 LYS A N 1
ATOM 2619 C CA . LYS A 1 343 ? 24.346 -1.544 -25.007 1.00 84.75 34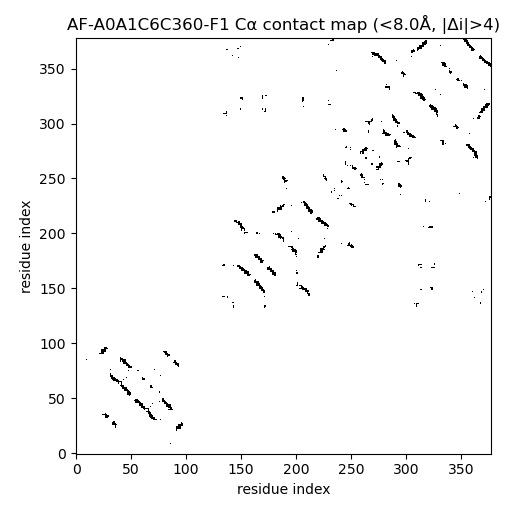3 LYS A CA 1
ATOM 2620 C C . LYS A 1 343 ? 24.769 -1.926 -23.578 1.00 84.75 343 LYS A C 1
ATOM 2622 O O . LYS A 1 343 ? 25.336 -3.003 -23.405 1.00 84.75 343 LYS A O 1
ATOM 2627 N N . ASP A 1 344 ? 24.531 -1.047 -22.609 1.00 85.50 344 ASP A N 1
ATOM 2628 C CA . ASP A 1 344 ? 24.879 -1.199 -21.199 1.00 85.50 344 ASP A CA 1
ATOM 2629 C C . ASP A 1 344 ? 23.617 -1.563 -20.373 1.00 85.50 344 ASP A C 1
ATOM 2631 O O . ASP A 1 344 ? 23.612 -1.459 -19.149 1.00 85.50 344 ASP A O 1
ATOM 2635 N N . ASN A 1 345 ? 22.544 -2.015 -21.045 1.00 84.81 345 ASN A N 1
ATOM 2636 C CA . ASN A 1 345 ? 21.237 -2.377 -20.483 1.00 84.81 345 ASN A CA 1
ATOM 2637 C C . ASN A 1 345 ? 20.601 -1.278 -19.620 1.00 84.81 345 ASN A C 1
ATOM 2639 O O . ASN A 1 345 ? 19.932 -1.557 -18.620 1.00 84.81 345 ASN A O 1
ATOM 2643 N N . THR A 1 346 ? 20.809 -0.027 -20.013 1.00 89.00 346 THR A N 1
ATOM 2644 C CA . THR A 1 346 ? 20.183 1.135 -19.393 1.00 89.00 346 THR A CA 1
ATOM 2645 C C . THR A 1 346 ? 19.090 1.673 -20.304 1.00 89.00 346 THR A C 1
ATOM 2647 O O . THR A 1 346 ? 19.259 1.747 -21.522 1.00 89.00 346 THR A O 1
ATOM 2650 N N . ILE A 1 347 ? 17.944 2.004 -19.718 1.00 88.50 347 ILE A N 1
ATOM 2651 C CA . ILE A 1 347 ? 16.797 2.547 -20.443 1.00 88.50 347 ILE A CA 1
ATOM 2652 C C . IL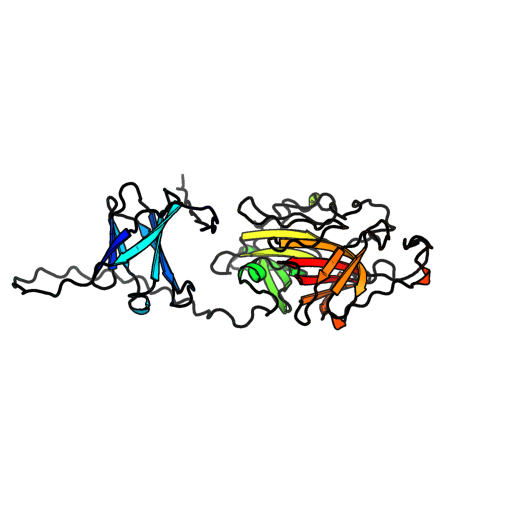E A 1 347 ? 17.064 3.995 -20.875 1.00 88.50 347 ILE A C 1
ATOM 2654 O O . ILE A 1 347 ? 17.415 4.844 -20.055 1.00 88.50 347 ILE A O 1
ATOM 2658 N N . ASP A 1 348 ? 16.818 4.285 -22.152 1.00 85.19 348 ASP A N 1
ATOM 2659 C CA . ASP A 1 348 ? 16.717 5.644 -22.679 1.00 85.19 348 ASP A CA 1
ATOM 2660 C C . ASP A 1 348 ? 15.268 6.151 -22.601 1.00 85.19 348 ASP A C 1
ATOM 2662 O O . ASP A 1 348 ? 14.439 5.883 -23.480 1.00 85.19 348 ASP A O 1
ATOM 2666 N N . PHE A 1 349 ? 14.990 6.915 -21.542 1.00 82.00 349 PHE A N 1
ATOM 2667 C CA . PHE A 1 349 ? 13.686 7.522 -21.260 1.00 82.00 349 PHE A CA 1
ATOM 2668 C C . PHE A 1 349 ? 13.312 8.684 -22.198 1.00 82.00 349 PHE A C 1
ATOM 2670 O O . PHE A 1 349 ? 12.270 9.299 -22.011 1.00 82.00 349 PHE A O 1
ATOM 2677 N N . THR A 1 350 ? 14.138 9.024 -23.196 1.00 76.31 350 THR A N 1
ATOM 2678 C CA . THR A 1 350 ? 13.809 10.088 -24.165 1.00 76.31 350 THR A CA 1
ATOM 2679 C C . THR A 1 350 ? 12.869 9.636 -25.287 1.00 76.31 350 THR A C 1
ATOM 2681 O O . THR A 1 350 ? 12.426 10.466 -26.081 1.00 76.31 350 THR A O 1
ATOM 2684 N N . ASN A 1 351 ? 12.571 8.337 -25.375 1.00 67.50 351 ASN A N 1
ATOM 2685 C CA . ASN A 1 351 ? 11.657 7.779 -26.369 1.00 67.50 351 ASN A CA 1
ATOM 2686 C C . ASN A 1 351 ? 10.220 7.715 -25.829 1.00 67.50 351 ASN A C 1
ATOM 2688 O O . ASN A 1 351 ? 10.016 7.322 -24.685 1.00 67.50 351 ASN A O 1
ATOM 2692 N N . ASP A 1 352 ? 9.233 7.992 -26.684 1.00 68.06 352 ASP A N 1
ATOM 2693 C CA . ASP A 1 352 ? 7.810 7.864 -26.341 1.00 68.06 352 ASP A CA 1
ATOM 2694 C C . ASP A 1 352 ? 7.401 6.380 -26.280 1.00 68.06 352 ASP A C 1
ATOM 2696 O O . ASP A 1 352 ? 7.193 5.726 -27.308 1.00 68.06 352 ASP A O 1
ATOM 2700 N N . TYR A 1 353 ? 7.302 5.825 -25.072 1.00 76.62 353 TYR A N 1
ATOM 2701 C CA . TYR A 1 353 ? 6.671 4.530 -24.815 1.00 76.62 353 TYR A CA 1
ATOM 2702 C C . TYR A 1 353 ? 6.002 4.525 -23.439 1.00 76.62 353 TYR A C 1
ATOM 2704 O O . TYR A 1 353 ? 6.539 5.059 -22.469 1.00 76.62 353 TYR A O 1
ATOM 2712 N N . SER A 1 354 ? 4.841 3.882 -23.352 1.00 80.31 354 SER A N 1
ATOM 2713 C CA . SER A 1 354 ? 4.084 3.768 -22.108 1.00 80.31 354 SER A CA 1
ATOM 2714 C C . SER A 1 354 ? 4.706 2.706 -21.199 1.00 80.31 354 SER A C 1
ATOM 2716 O O . SER A 1 354 ? 4.993 1.582 -21.621 1.00 80.31 354 SER A O 1
ATOM 2718 N N . TYR A 1 355 ? 4.898 3.049 -19.933 1.00 88.12 355 TYR A N 1
ATOM 2719 C CA . TYR A 1 355 ? 5.359 2.136 -18.897 1.00 88.12 355 TYR A CA 1
ATOM 2720 C C . TYR A 1 355 ? 4.572 2.378 -17.615 1.00 88.12 355 TYR A C 1
ATOM 2722 O O . TYR A 1 355 ? 4.055 3.467 -17.380 1.00 88.12 355 TYR A O 1
ATOM 2730 N N . ASN A 1 356 ? 4.522 1.347 -16.779 1.00 92.44 356 ASN A N 1
ATOM 2731 C CA . ASN A 1 356 ? 3.749 1.360 -15.546 1.00 92.44 356 ASN A CA 1
ATOM 2732 C C . ASN A 1 356 ? 4.678 1.286 -14.336 1.00 92.44 356 ASN A C 1
ATOM 2734 O O . ASN A 1 356 ? 5.778 0.728 -14.410 1.00 92.44 356 ASN A O 1
ATOM 2738 N N . TYR A 1 357 ? 4.220 1.816 -13.207 1.00 94.75 357 TYR A N 1
ATOM 2739 C CA . TYR A 1 357 ? 4.907 1.710 -11.922 1.00 94.75 357 TYR A CA 1
ATOM 2740 C C . TYR A 1 357 ? 4.179 0.729 -11.013 1.00 94.75 357 TYR A C 1
ATOM 2742 O O . TYR A 1 357 ? 2.991 0.473 -11.184 1.00 94.75 357 TYR A O 1
ATOM 2750 N N . ALA A 1 358 ? 4.874 0.194 -10.017 1.00 96.25 358 ALA A N 1
ATOM 2751 C CA . ALA A 1 358 ? 4.252 -0.591 -8.965 1.00 96.25 358 ALA A CA 1
ATOM 2752 C C . ALA A 1 358 ? 4.761 -0.178 -7.589 1.00 96.25 358 ALA A C 1
ATOM 2754 O O . ALA A 1 358 ? 5.968 -0.063 -7.378 1.00 96.25 358 ALA A O 1
ATOM 2755 N N . LEU A 1 359 ? 3.830 -0.045 -6.645 1.00 96.62 359 LEU A N 1
ATOM 2756 C CA . LEU A 1 359 ? 4.092 -0.135 -5.214 1.00 96.62 359 LEU A CA 1
ATOM 2757 C C . LEU A 1 359 ? 3.786 -1.564 -4.770 1.00 96.62 359 LEU A C 1
ATOM 2759 O O . LEU A 1 359 ? 2.660 -2.034 -4.907 1.00 96.62 359 LEU A O 1
ATOM 2763 N N . VAL A 1 360 ? 4.773 -2.250 -4.212 1.00 95.94 360 VAL A N 1
ATOM 2764 C CA . VAL A 1 360 ? 4.658 -3.648 -3.803 1.00 95.94 360 VAL A CA 1
ATOM 2765 C C . VAL A 1 360 ? 4.871 -3.764 -2.310 1.00 95.94 360 VAL A C 1
ATOM 2767 O O . VAL A 1 360 ? 5.896 -3.332 -1.782 1.00 95.94 360 VAL A O 1
ATOM 2770 N N . ARG A 1 361 ? 3.931 -4.415 -1.633 1.00 94.12 361 ARG A N 1
ATOM 2771 C CA . ARG A 1 361 ? 4.113 -4.883 -0.267 1.00 94.12 361 ARG A CA 1
ATOM 2772 C C . ARG A 1 361 ? 4.720 -6.275 -0.260 1.00 94.12 361 ARG A C 1
ATOM 2774 O O . ARG A 1 361 ? 4.112 -7.231 -0.746 1.00 94.12 361 ARG A O 1
ATOM 2781 N N . VAL A 1 362 ? 5.877 -6.397 0.371 1.00 91.62 362 VAL A N 1
ATOM 2782 C CA . VAL A 1 362 ? 6.633 -7.643 0.469 1.00 91.62 362 VAL A CA 1
ATOM 2783 C C . VAL A 1 362 ? 6.628 -8.138 1.910 1.00 91.62 362 VAL A C 1
ATOM 2785 O O . VAL A 1 362 ? 6.962 -7.398 2.840 1.00 91.62 362 VAL A O 1
ATOM 2788 N N . VAL A 1 363 ? 6.241 -9.399 2.088 1.00 87.69 363 VAL A N 1
ATOM 2789 C CA . VAL A 1 363 ? 6.258 -10.107 3.371 1.00 87.69 363 VAL A CA 1
ATOM 2790 C C . VAL A 1 363 ? 7.026 -11.402 3.177 1.00 87.69 363 VAL A C 1
ATOM 2792 O O . VAL A 1 363 ? 6.694 -12.195 2.298 1.00 87.69 363 VAL A O 1
ATOM 2795 N N . ASP A 1 364 ? 8.080 -11.589 3.970 1.00 81.75 364 ASP A N 1
ATOM 2796 C CA . ASP A 1 364 ? 8.941 -12.776 3.940 1.00 81.75 364 ASP A CA 1
ATOM 2797 C C . ASP A 1 364 ? 9.421 -13.143 2.515 1.00 81.75 364 ASP A C 1
ATOM 2799 O O . ASP A 1 364 ? 9.482 -14.308 2.126 1.00 81.75 364 ASP A O 1
ATOM 2803 N N . GLY A 1 365 ? 9.748 -12.127 1.709 1.00 82.19 365 GLY A N 1
ATOM 2804 C CA . GLY A 1 365 ? 10.216 -12.287 0.327 1.00 82.19 365 GLY A CA 1
ATOM 2805 C C . GLY A 1 365 ? 9.136 -12.393 -0.753 1.00 82.19 365 GLY A C 1
ATOM 2806 O O . GLY A 1 365 ? 9.465 -12.333 -1.934 1.00 82.19 365 GLY A O 1
ATOM 2807 N N . THR A 1 366 ? 7.859 -12.494 -0.376 1.00 89.56 366 THR A N 1
ATOM 2808 C CA . THR A 1 366 ? 6.736 -12.635 -1.316 1.00 89.56 366 THR A CA 1
ATOM 2809 C C . THR A 1 366 ? 5.915 -11.349 -1.408 1.00 89.56 366 THR A C 1
ATOM 2811 O O . THR A 1 366 ? 5.582 -10.737 -0.392 1.00 89.56 366 THR A O 1
ATOM 2814 N N . ALA A 1 367 ? 5.535 -10.956 -2.624 1.00 94.00 367 ALA A N 1
ATOM 2815 C CA . ALA A 1 367 ? 4.569 -9.895 -2.870 1.00 94.00 367 ALA A CA 1
ATOM 2816 C C . ALA A 1 367 ? 3.172 -10.324 -2.394 1.00 94.00 367 ALA A C 1
ATOM 2818 O O . ALA A 1 367 ? 2.585 -11.283 -2.904 1.00 94.00 367 ALA A O 1
ATOM 2819 N N . THR A 1 368 ? 2.638 -9.597 -1.417 1.00 93.94 368 THR A N 1
ATOM 2820 C CA . THR A 1 368 ? 1.301 -9.846 -0.851 1.00 93.94 368 THR A CA 1
ATOM 2821 C C . THR A 1 368 ? 0.241 -8.947 -1.475 1.00 93.94 368 THR A C 1
ATOM 2823 O O . THR A 1 368 ? -0.839 -9.420 -1.825 1.00 93.94 368 THR A O 1
ATOM 2826 N N . ASP A 1 369 ? 0.599 -7.682 -1.692 1.00 96.56 369 ASP A N 1
ATOM 2827 C CA . ASP A 1 369 ? -0.236 -6.655 -2.302 1.00 96.56 369 ASP A CA 1
ATOM 2828 C C . ASP A 1 369 ? 0.603 -5.883 -3.331 1.00 96.56 369 ASP A C 1
ATOM 2830 O O . ASP A 1 369 ? 1.757 -5.535 -3.061 1.00 96.56 369 ASP A O 1
ATOM 2834 N N . ILE A 1 370 ? 0.03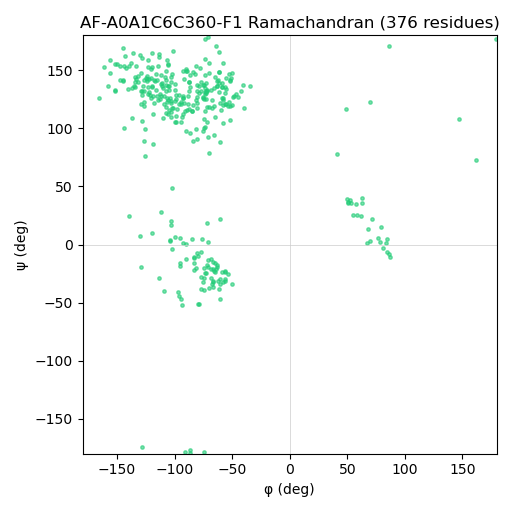3 -5.607 -4.501 1.00 97.75 370 ILE A N 1
ATOM 2835 C CA . ILE A 1 370 ? 0.641 -4.799 -5.561 1.00 97.75 370 ILE A CA 1
ATOM 2836 C C . ILE A 1 370 ? -0.363 -3.718 -5.953 1.00 97.75 370 ILE A C 1
ATOM 2838 O O . ILE A 1 370 ? -1.505 -4.030 -6.267 1.00 97.75 370 ILE A O 1
ATOM 2842 N N . VAL A 1 371 ? 0.064 -2.459 -5.967 1.00 97.75 371 VAL A N 1
ATOM 2843 C CA . VAL A 1 371 ? -0.675 -1.363 -6.604 1.00 97.75 371 VAL A CA 1
ATOM 2844 C C . VAL A 1 371 ? 0.079 -0.992 -7.870 1.00 97.75 371 VAL A C 1
ATOM 2846 O O . VAL A 1 371 ? 1.221 -0.542 -7.784 1.00 97.75 371 VAL A O 1
ATOM 2849 N N . VAL A 1 372 ? -0.530 -1.238 -9.024 1.00 96.75 372 VAL A N 1
ATOM 2850 C CA . VAL A 1 372 ? -0.007 -0.878 -10.342 1.00 96.75 372 VAL A CA 1
ATOM 2851 C C . VAL A 1 372 ? -0.563 0.483 -10.718 1.00 96.75 372 VAL A C 1
ATOM 2853 O O . VAL A 1 372 ? -1.770 0.690 -10.672 1.00 96.75 372 VAL A O 1
ATOM 2856 N N . TYR A 1 373 ? 0.319 1.394 -11.095 1.00 94.56 373 TYR A N 1
ATOM 2857 C CA . TYR A 1 373 ? -0.055 2.707 -11.589 1.00 94.56 373 TYR A CA 1
ATOM 2858 C C . TYR A 1 373 ? 0.190 2.752 -13.088 1.00 94.56 373 TYR A C 1
ATOM 2860 O O . TYR A 1 373 ? 1.326 2.565 -13.544 1.00 94.56 373 TYR A O 1
ATOM 2868 N N . GLU A 1 374 ? -0.887 2.968 -13.823 1.00 91.62 374 GLU A N 1
ATOM 2869 C CA . GLU A 1 374 ? -0.935 2.910 -15.274 1.00 91.62 374 GLU A CA 1
ATOM 2870 C C . GLU A 1 374 ? -1.021 4.322 -15.858 1.00 91.62 374 GLU A C 1
ATOM 2872 O O . GLU A 1 374 ? -1.489 5.250 -15.197 1.00 91.62 374 GLU A O 1
ATOM 2877 N N . ASN A 1 375 ? -0.568 4.473 -17.104 1.00 84.38 375 ASN A N 1
ATOM 2878 C CA . ASN A 1 375 ? -0.819 5.663 -17.926 1.00 84.38 375 ASN A CA 1
ATOM 2879 C C . ASN A 1 375 ? -0.235 6.984 -17.370 1.00 84.38 375 ASN A C 1
ATOM 2881 O O . ASN A 1 375 ? -0.815 8.048 -17.552 1.00 84.38 375 ASN A O 1
ATOM 2885 N N . TYR A 1 376 ? 0.941 6.949 -16.728 1.00 76.88 376 TYR A N 1
ATOM 2886 C CA . TYR A 1 376 ? 1.651 8.164 -16.272 1.00 76.88 376 TYR A CA 1
ATOM 2887 C C . TYR A 1 376 ? 2.122 9.092 -17.408 1.00 76.88 376 TYR A C 1
ATOM 2889 O O . TYR A 1 376 ? 2.353 10.275 -17.176 1.00 76.88 376 TYR A O 1
ATOM 2897 N N . ASN A 1 377 ? 2.294 8.542 -18.612 1.00 65.31 377 ASN A N 1
ATOM 2898 C CA . ASN A 1 377 ? 2.867 9.213 -19.785 1.00 65.31 377 ASN A CA 1
ATOM 2899 C C . ASN A 1 377 ? 1.907 9.279 -20.986 1.00 65.31 377 ASN A C 1
ATOM 2901 O O . ASN A 1 377 ? 2.356 9.599 -22.089 1.00 65.31 377 ASN A O 1
ATOM 2905 N N . ASP A 1 378 ? 0.632 8.930 -20.800 1.00 59.78 378 ASP A N 1
ATOM 2906 C CA . ASP A 1 378 ? -0.350 8.813 -21.892 1.00 59.78 378 ASP A CA 1
ATOM 2907 C C . ASP A 1 378 ? -1.126 10.112 -22.181 1.00 59.78 378 ASP A C 1
ATOM 2909 O O . ASP A 1 378 ? -1.423 10.883 -21.236 1.00 59.78 378 ASP A O 1
#

Solvent-accessible surface area (backbone atoms only — not comparable to full-atom values): 22270 Å² total; per-residue (Å²): 142,80,85,84,83,83,83,85,82,82,81,86,70,86,70,95,57,95,66,76,84,68,77,62,41,71,29,47,81,54,97,46,29,44,33,38,75,43,79,99,42,56,43,36,39,45,32,29,21,51,98,87,68,46,83,75,46,74,50,81,39,62,37,63,97,20,36,35,68,40,82,46,60,75,92,57,63,92,42,56,38,39,39,37,33,66,81,83,68,45,75,33,48,60,44,69,72,79,83,81,78,90,77,81,87,82,90,82,85,93,78,84,84,77,81,85,73,83,73,76,76,77,75,76,74,83,81,73,67,84,69,94,72,70,53,81,55,42,84,44,75,66,52,60,54,67,37,60,28,34,28,60,44,72,42,82,43,72,56,98,88,42,69,28,31,42,36,33,27,45,39,82,83,39,82,47,78,46,68,40,54,68,86,40,38,21,82,45,47,16,72,76,41,52,80,49,41,69,33,36,68,87,76,61,49,49,40,26,31,31,33,59,37,54,43,97,82,66,79,43,64,68,46,44,37,45,36,40,65,80,68,95,56,38,76,71,84,33,93,63,85,38,61,67,51,39,62,30,53,42,24,73,43,60,68,101,69,92,64,60,36,37,76,50,50,62,63,47,75,64,49,72,87,44,49,30,39,39,64,27,36,44,67,43,79,54,98,49,33,40,32,27,24,37,69,74,34,30,72,88,43,33,35,69,36,37,40,49,90,65,22,33,27,33,39,22,33,50,68,62,76,19,48,65,48,82,53,44,64,88,69,65,74,58,55,71,60,78,84,41,40,50,98,82,45,29,48,53,82,88,57,98,69,60,56,22,35,34,45,31,37,30,49,54,37,31,36,40,39,36,40,35,39,35,46,59,79,108

Nearest PDB structures (foldseek):
  4aio-assembly1_A  TM=5.814E-01  e=1.602E-02  Hordeum vulgare
  5gni-assembly1_A  TM=4.921E-01  e=2.271E-01  Homo sapiens
  5gni-assembly1_B  TM=4.180E-01  e=2.530E-01  Homo sapiens
  4hjc-assembly1_A  TM=4.567E-01  e=2.326E+00  Rift Valley fever virus
  3bes-assembly1_R  TM=2.258E-01  e=3.141E-01  Ectromelia virus

Sequence (378 aa):
MKKKIIAITLAVSAMMSTVAFAENINANYTDNVLSFEQKDENIAVVSCYDENGKLCYSNMYKSEDGNFSADIPKEYKGMKTKVYFVKSKEIKEVSVSDDVQPTATPSVTPTATPSATEKPSATTVPTTKPSADTPSIYEKVTDAIYAPAVVKEVETTTKDGEDMYAVTLLAQGKEIKTLIENDVTFETSSEAYSFMKGKDAGSLEEGDVICLTANVAGTRINHMYFIYRPQDEDIITGSQDFGTDFEKLITENGSSVANQWKLMKYGEKASSDRYQYAFGLIGKVGSNSLTLINKSGSTDNVIEVDTKKDTIVYTCDVSNKNEVEIASVGDITSTIPKSTFDKDNTIDFTNDYSYNYALVRVVDGTATDIVVYENYND

Radius of gyration: 27.08 Å; Cα contacts (8 Å, |Δi|>4): 779; chains: 1; bounding box: 56×55×88 Å

pLDDT: mean 77.44, std 21.57, range [23.83, 98.0]